Protein AF-L0AXI5-F1 (afdb_monomer)

Secondary structure (DSSP, 8-state):
----EEEEEGGGGGG--TT-EEEEEEEBTTSS-EEEEEEEEEESSTTSSEEEEEEEETTS--BEEEEEEETTEE-BT----GGGPPEEEEEEEEETT--S-TTS--SSEEEEEEEESS-EEEEEE-STTBEEEE---GGGHHHHHHHHHHHHS-EEEEE--TTTS-TT-EES-GGGT--TTSS---SEEEEEEEEE-SS-TTS-EEEEEEEEE-STT-EEEEEEEEGGG--SGGGEEEEEETTBPSSBSSEEEEEEEE-TTSSEEEEEEEESS--TT-EEEEEPTT--SSSEEEEEEE-GGGTT--GGG--SHHHHHHHHHHHHHTTS-TTPPPPPPPP---------------------------------PPP-----------------THHHHHHHHHHHS--TT----

Solvent-accessible surface area (backbone atoms only — not comparable to full-atom values): 24386 Å² total; per-residue (Å²): 126,93,66,62,24,34,42,46,59,57,54,62,54,49,76,58,52,83,79,40,69,51,72,47,75,26,52,34,74,76,65,99,49,68,46,54,31,32,38,38,35,43,58,47,55,80,89,54,68,24,34,29,38,38,38,28,39,62,89,74,56,60,39,33,44,44,42,44,25,47,79,90,36,76,49,42,64,58,72,44,46,73,90,75,44,49,30,52,35,41,35,42,30,25,49,67,79,44,89,44,67,93,87,45,47,42,79,57,76,56,38,37,35,44,27,38,92,87,50,70,49,34,31,33,73,50,79,86,76,36,30,38,81,40,95,72,57,78,73,47,46,60,61,54,52,46,34,45,33,35,70,76,64,40,20,39,62,48,73,59,28,46,81,77,68,50,67,79,40,60,38,66,32,80,81,23,59,80,54,98,90,63,87,44,78,42,47,29,38,31,36,72,42,71,33,41,36,69,83,43,92,82,47,51,72,45,76,30,43,35,42,31,44,73,51,97,78,40,22,42,47,43,42,34,32,25,53,74,51,39,82,54,60,87,37,35,31,34,60,40,46,78,89,48,70,70,60,37,65,44,49,33,32,42,33,42,35,63,27,84,76,40,38,74,48,37,35,36,37,40,45,72,54,96,40,88,70,44,22,31,32,28,70,37,87,88,46,53,88,83,35,52,30,40,24,35,81,43,64,73,93,44,34,88,56,54,67,82,66,38,38,46,52,69,58,38,34,54,51,49,52,52,41,37,74,68,72,42,40,87,82,66,56,65,55,79,69,81,74,74,77,74,74,78,76,75,75,73,84,75,87,74,83,90,82,88,80,89,84,86,85,88,83,91,82,89,81,84,88,82,87,80,82,82,84,87,81,85,81,88,80,86,80,91,75,90,80,86,79,86,80,70,77,72,61,60,56,56,57,49,56,66,60,70,66,58,70,92,82,72,74,86,129

Mean predicted aligned error: 11.27 Å

Structure (mmCIF, N/CA/C/O backbone):
data_AF-L0AXI5-F1
#
_entry.id   AF-L0AXI5-F1
#
loop_
_atom_site.group_PDB
_atom_site.id
_atom_site.type_symbol
_atom_site.label_atom_id
_atom_site.label_alt_id
_atom_site.label_comp_id
_atom_site.label_asym_id
_atom_site.label_entity_id
_atom_site.label_seq_id
_atom_site.pdbx_PDB_ins_code
_atom_site.Cartn_x
_atom_site.Cartn_y
_atom_site.Cartn_z
_atom_site.occupancy
_atom_site.B_iso_or_equiv
_atom_site.auth_seq_id
_atom_site.auth_comp_id
_atom_site.auth_asym_id
_atom_site.auth_atom_id
_atom_site.pdbx_PDB_model_num
ATOM 1 N N . MET A 1 1 ? 18.252 7.619 -40.319 1.00 49.22 1 MET A N 1
ATOM 2 C CA . MET A 1 1 ? 19.304 6.855 -39.615 1.00 49.22 1 MET A CA 1
ATOM 3 C C . MET A 1 1 ? 18.656 5.580 -39.103 1.00 49.22 1 MET A C 1
ATOM 5 O O . MET A 1 1 ? 17.840 5.691 -38.202 1.00 49.22 1 MET A O 1
ATOM 9 N N . SER A 1 2 ? 18.919 4.410 -39.694 1.00 51.75 2 SER A N 1
ATOM 10 C CA . SER A 1 2 ? 18.379 3.146 -39.165 1.00 51.75 2 SER A CA 1
ATOM 11 C C . SER A 1 2 ? 18.942 2.928 -37.763 1.00 51.75 2 SER A C 1
ATOM 13 O O . SER A 1 2 ? 20.138 2.677 -37.591 1.00 51.75 2 SER A O 1
ATOM 15 N N . GLY A 1 3 ? 18.084 3.191 -36.777 1.00 65.25 3 GLY A N 1
ATOM 16 C CA . GLY A 1 3 ? 18.429 3.344 -35.373 1.00 65.25 3 GLY A CA 1
ATOM 17 C C . GLY A 1 3 ? 19.029 2.065 -34.821 1.00 65.25 3 GLY A C 1
ATOM 18 O O . GLY A 1 3 ? 18.523 0.967 -35.039 1.00 65.25 3 GLY A O 1
ATOM 19 N N . ARG A 1 4 ? 20.149 2.196 -34.113 1.00 86.44 4 ARG A N 1
ATOM 20 C CA . ARG A 1 4 ? 20.720 1.073 -33.375 1.00 86.44 4 ARG A CA 1
ATOM 21 C C . ARG A 1 4 ? 19.761 0.744 -32.237 1.00 86.44 4 ARG A C 1
ATOM 23 O O . ARG A 1 4 ? 19.623 1.544 -31.315 1.00 86.44 4 ARG A O 1
ATOM 30 N N . GLY A 1 5 ? 19.122 -0.417 -32.312 1.00 93.25 5 GLY A N 1
ATOM 31 C CA . GLY A 1 5 ? 18.259 -0.911 -31.250 1.00 93.25 5 GLY A CA 1
ATOM 32 C C . GLY A 1 5 ? 19.076 -1.175 -29.985 1.00 93.25 5 GLY A C 1
ATOM 33 O O . GLY A 1 5 ? 20.115 -1.831 -30.068 1.00 93.25 5 GLY A O 1
ATOM 34 N N . VAL A 1 6 ? 18.626 -0.674 -28.837 1.00 95.44 6 VAL A N 1
ATOM 35 C CA . VAL A 1 6 ? 19.275 -0.818 -27.524 1.00 95.44 6 VAL A CA 1
ATOM 36 C C . VAL A 1 6 ? 18.549 -1.874 -26.694 1.00 95.44 6 VAL A C 1
ATOM 38 O O . VAL A 1 6 ? 17.320 -1.851 -26.608 1.00 95.44 6 VAL A O 1
ATOM 41 N N . THR A 1 7 ? 19.298 -2.777 -26.061 1.00 96.12 7 THR A N 1
ATOM 42 C CA . THR A 1 7 ? 18.756 -3.745 -25.095 1.00 96.12 7 THR A CA 1
ATOM 43 C C . THR A 1 7 ? 18.810 -3.173 -23.678 1.00 96.12 7 THR A C 1
ATOM 45 O O . THR A 1 7 ? 19.891 -2.862 -23.177 1.00 96.12 7 THR A O 1
ATOM 48 N N . ILE A 1 8 ? 17.660 -3.065 -23.011 1.00 97.25 8 ILE A N 1
ATOM 49 C CA . ILE A 1 8 ? 17.581 -2.662 -21.598 1.00 97.25 8 ILE A CA 1
ATOM 50 C C . ILE A 1 8 ? 17.652 -3.902 -20.707 1.00 97.25 8 ILE A C 1
ATOM 52 O O . ILE A 1 8 ? 16.904 -4.851 -20.912 1.00 97.25 8 ILE A O 1
ATOM 56 N N . ASP A 1 9 ? 18.528 -3.887 -19.704 1.00 96.50 9 ASP A N 1
ATOM 57 C CA . ASP A 1 9 ? 18.730 -5.007 -18.780 1.00 96.50 9 ASP A CA 1
ATOM 58 C C . ASP A 1 9 ? 18.306 -4.628 -17.352 1.00 96.50 9 ASP A C 1
ATOM 60 O O . ASP A 1 9 ? 18.994 -3.874 -16.657 1.00 96.50 9 ASP A O 1
ATOM 64 N N . LEU A 1 10 ? 17.174 -5.178 -16.906 1.00 95.56 10 LEU A N 1
ATOM 65 C CA . LEU A 1 10 ? 16.600 -4.935 -15.582 1.00 95.56 10 LEU A CA 1
ATOM 66 C C . LEU A 1 10 ? 17.431 -5.559 -14.454 1.00 95.56 10 LEU A C 1
ATOM 68 O O . LEU A 1 10 ? 17.333 -5.111 -13.314 1.00 95.56 10 LEU A O 1
ATOM 72 N N . SER A 1 11 ? 18.314 -6.528 -14.733 1.00 92.56 11 SER A N 1
ATOM 73 C CA . SER A 1 11 ? 19.196 -7.083 -13.691 1.00 92.56 11 SER A CA 1
ATOM 74 C C . SER A 1 11 ? 20.155 -6.033 -13.125 1.00 92.56 11 SER A C 1
ATOM 76 O O . SER A 1 11 ? 20.640 -6.163 -11.998 1.00 92.56 11 SER A O 1
ATOM 78 N N . LYS A 1 12 ? 20.389 -4.948 -13.877 1.00 93.50 12 LYS A N 1
ATOM 79 C CA . LYS A 1 12 ? 21.187 -3.798 -13.445 1.00 93.50 12 LYS A CA 1
ATOM 80 C C . LYS A 1 12 ? 20.537 -3.031 -12.292 1.00 93.50 12 LYS A C 1
ATOM 82 O O . LYS A 1 12 ? 21.260 -2.405 -11.526 1.00 93.50 12 LYS A O 1
ATOM 87 N N . ASN A 1 13 ? 19.230 -3.193 -12.070 1.00 89.12 13 ASN A N 1
ATOM 88 C CA . ASN A 1 13 ? 18.519 -2.604 -10.933 1.00 89.12 13 ASN A CA 1
ATOM 89 C C . ASN A 1 13 ? 19.067 -3.085 -9.587 1.00 89.12 13 ASN A C 1
ATOM 91 O O . ASN A 1 13 ? 18.971 -2.366 -8.599 1.00 89.12 13 ASN A O 1
ATOM 95 N N . LYS A 1 14 ? 19.664 -4.284 -9.523 1.00 80.00 14 LYS A N 1
ATOM 96 C CA . LYS A 1 14 ? 20.235 -4.879 -8.296 1.00 80.00 14 LYS A CA 1
ATOM 97 C C . LYS A 1 14 ? 21.408 -4.101 -7.701 1.00 80.00 14 LYS A C 1
ATOM 99 O O . LYS A 1 14 ? 21.777 -4.378 -6.568 1.00 80.00 14 LYS A O 1
ATOM 104 N N . LYS A 1 15 ? 21.993 -3.164 -8.450 1.00 75.88 15 LYS A N 1
ATOM 105 C CA . LYS A 1 15 ? 23.167 -2.393 -8.024 1.00 75.88 15 LYS A CA 1
ATOM 106 C C . LYS A 1 15 ? 22.825 -1.010 -7.459 1.00 75.88 15 LYS A C 1
ATOM 108 O O . LYS A 1 15 ? 23.722 -0.355 -6.944 1.00 75.88 15 LYS A O 1
ATOM 113 N N . GLU A 1 16 ? 21.561 -0.583 -7.523 1.00 77.75 16 GLU A N 1
ATOM 114 C CA . GLU A 1 16 ? 21.172 0.778 -7.134 1.00 77.75 16 GLU A CA 1
ATOM 115 C C . GLU A 1 16 ? 20.736 0.884 -5.678 1.00 77.75 16 GLU A C 1
ATOM 117 O O . GLU A 1 16 ? 19.824 0.166 -5.252 1.00 77.75 16 GLU A O 1
ATOM 122 N N . ASN A 1 17 ? 21.259 1.891 -4.972 1.00 79.06 17 ASN A N 1
ATOM 123 C CA . ASN A 1 17 ? 20.655 2.408 -3.745 1.00 79.06 17 ASN A CA 1
ATOM 124 C C . ASN A 1 17 ? 19.665 3.553 -4.036 1.00 79.06 17 ASN A C 1
ATOM 126 O O . ASN A 1 17 ? 19.433 3.949 -5.174 1.00 79.06 17 ASN A O 1
ATOM 130 N N . CYS A 1 18 ? 18.961 4.041 -3.009 1.00 77.25 18 CYS A N 1
ATOM 131 C CA . CYS A 1 18 ? 17.841 4.968 -3.193 1.00 77.25 18 CYS A CA 1
ATOM 132 C C . CYS A 1 18 ? 18.408 6.369 -3.351 1.00 77.25 18 CYS A C 1
ATOM 134 O O . CYS A 1 18 ? 19.167 6.799 -2.493 1.00 77.25 18 CYS A O 1
ATOM 136 N N . GLY A 1 19 ? 18.020 7.071 -4.415 1.00 78.00 19 GLY A N 1
ATOM 137 C CA . GLY A 1 19 ? 18.566 8.394 -4.723 1.00 78.00 19 GLY A CA 1
ATOM 138 C C . GLY A 1 19 ? 19.916 8.365 -5.442 1.00 78.00 19 GLY A C 1
ATOM 139 O O . GLY A 1 19 ? 20.330 9.398 -5.960 1.00 78.00 19 GLY A O 1
ATOM 140 N N . GLU A 1 20 ? 20.559 7.202 -5.548 1.00 85.88 20 GLU A N 1
ATOM 141 C CA . GLU A 1 20 ? 21.753 7.027 -6.367 1.00 85.88 20 GLU A CA 1
ATOM 142 C C . GLU A 1 20 ? 21.378 6.793 -7.833 1.00 85.88 20 GLU A C 1
ATOM 144 O O . GLU A 1 20 ? 20.275 6.344 -8.173 1.00 85.88 20 GLU A O 1
ATOM 149 N N . THR A 1 21 ? 22.320 7.141 -8.705 1.00 91.50 21 THR A N 1
ATOM 150 C CA . THR A 1 21 ? 22.266 6.812 -10.123 1.00 91.50 21 THR A CA 1
ATOM 151 C C . THR A 1 21 ? 23.514 6.042 -10.496 1.00 91.50 21 THR A C 1
ATOM 153 O O . THR A 1 21 ? 24.617 6.572 -10.343 1.00 91.50 21 THR A O 1
ATOM 156 N N . THR A 1 22 ? 23.370 4.855 -11.066 1.00 93.94 22 THR A N 1
ATOM 157 C CA . THR A 1 22 ? 24.479 4.191 -11.750 1.00 93.94 22 THR A CA 1
ATOM 158 C C . THR A 1 22 ? 24.301 4.223 -13.255 1.00 93.94 22 THR A C 1
ATOM 160 O O . THR A 1 22 ? 23.272 4.630 -13.804 1.00 93.94 22 THR A O 1
ATOM 163 N N . THR A 1 23 ? 25.359 3.813 -13.950 1.00 95.94 23 THR A N 1
ATOM 164 C CA . THR A 1 23 ? 25.339 3.695 -15.400 1.00 95.94 23 THR A CA 1
ATOM 165 C C . THR A 1 23 ? 25.884 2.346 -15.836 1.00 95.94 23 THR A C 1
ATOM 167 O O . THR A 1 23 ? 26.758 1.781 -15.179 1.00 95.94 23 THR A O 1
ATOM 170 N N . TYR A 1 24 ? 25.396 1.835 -16.962 1.00 96.38 24 TYR A N 1
ATOM 171 C CA . TYR A 1 24 ? 25.929 0.634 -17.598 1.00 96.38 24 TYR A CA 1
ATOM 172 C C . TYR A 1 24 ? 25.973 0.786 -19.118 1.00 96.38 24 TYR A C 1
ATOM 174 O O . TYR A 1 24 ? 25.294 1.629 -19.700 1.00 96.38 24 TYR A O 1
ATOM 182 N N . GLN A 1 25 ? 26.798 -0.035 -19.763 1.00 96.62 25 GLN A N 1
ATOM 183 C CA . GLN A 1 25 ? 26.891 -0.103 -21.217 1.00 96.62 25 GLN A CA 1
ATOM 184 C C . GLN A 1 25 ? 25.872 -1.122 -21.738 1.00 96.62 25 GLN A C 1
ATOM 186 O O . GLN A 1 25 ? 26.054 -2.326 -21.569 1.00 96.62 25 GLN A O 1
ATOM 191 N N . ALA A 1 26 ? 24.783 -0.640 -22.332 1.00 95.44 26 ALA A N 1
ATOM 192 C CA . ALA A 1 26 ? 23.778 -1.467 -22.985 1.00 95.44 26 ALA A CA 1
ATOM 193 C C . ALA A 1 26 ? 24.261 -1.909 -24.370 1.00 95.44 26 ALA A C 1
ATOM 195 O O . ALA A 1 26 ? 24.850 -1.118 -25.114 1.00 95.44 26 ALA A O 1
ATOM 196 N N . SER A 1 27 ? 24.004 -3.166 -24.724 1.00 93.56 27 SER A N 1
ATOM 197 C CA . SER A 1 27 ? 24.325 -3.703 -26.045 1.00 93.56 27 SER A CA 1
ATOM 198 C C . SER A 1 27 ? 23.405 -3.116 -27.118 1.00 93.56 27 SER A C 1
ATOM 200 O O . SER A 1 27 ? 22.261 -2.734 -26.852 1.00 93.56 27 SER A O 1
ATOM 202 N N . THR A 1 28 ? 23.921 -3.039 -28.348 1.00 92.81 28 THR A N 1
ATOM 203 C CA . THR A 1 28 ? 23.154 -2.587 -29.514 1.00 92.81 28 THR A CA 1
ATOM 204 C C . THR A 1 28 ? 23.079 -3.656 -30.598 1.00 92.81 28 THR A C 1
ATOM 206 O O . THR A 1 28 ? 23.912 -4.562 -30.646 1.00 92.81 28 THR A O 1
ATOM 209 N N . SER A 1 29 ? 22.105 -3.546 -31.505 1.00 89.06 29 SER A N 1
ATOM 210 C CA . SER A 1 29 ? 21.962 -4.456 -32.653 1.00 89.06 29 SER A CA 1
ATOM 211 C C . SER A 1 29 ? 23.158 -4.454 -33.619 1.00 89.06 29 SER A C 1
ATOM 213 O O . SER A 1 29 ? 23.335 -5.418 -34.353 1.00 89.06 29 SER A O 1
ATOM 215 N N . ALA A 1 30 ? 23.998 -3.414 -33.613 1.00 83.38 30 ALA A N 1
ATOM 216 C CA . ALA A 1 30 ? 25.026 -3.192 -34.632 1.00 83.38 30 ALA A CA 1
ATOM 217 C C . ALA A 1 30 ? 26.394 -3.854 -34.363 1.00 83.38 30 ALA A C 1
ATOM 219 O O . ALA A 1 30 ? 27.339 -3.519 -35.068 1.00 83.38 30 ALA A O 1
ATOM 220 N N . GLY A 1 31 ? 26.511 -4.749 -33.371 1.00 78.19 31 GLY A N 1
ATOM 221 C CA . GLY A 1 31 ? 27.752 -5.470 -33.043 1.00 78.19 31 GLY A CA 1
ATOM 222 C C . GLY A 1 31 ? 28.891 -4.561 -32.546 1.00 78.19 31 GLY A C 1
ATOM 223 O O . GLY A 1 31 ? 29.352 -3.659 -33.237 1.00 78.19 31 GLY A O 1
ATOM 224 N N . GLY A 1 32 ? 29.358 -4.754 -31.310 1.00 80.44 32 GLY A N 1
ATOM 225 C CA . GLY A 1 32 ? 30.532 -4.035 -30.777 1.00 80.44 32 GLY A CA 1
ATOM 226 C C . GLY A 1 32 ? 30.324 -2.561 -30.393 1.00 80.44 32 GLY A C 1
ATOM 227 O O . GLY A 1 32 ? 31.246 -1.934 -29.881 1.00 80.44 32 GLY A O 1
ATOM 228 N N . LYS A 1 33 ? 29.126 -1.994 -30.583 1.00 86.62 33 LYS A N 1
ATOM 229 C CA . LYS A 1 33 ? 28.774 -0.646 -30.101 1.00 86.62 33 LYS A CA 1
ATOM 230 C C . LYS A 1 33 ? 27.852 -0.731 -28.892 1.00 86.62 33 LYS A C 1
ATOM 232 O O . LYS A 1 33 ? 26.907 -1.524 -28.894 1.00 86.62 33 LYS A O 1
ATOM 237 N N . THR A 1 34 ? 28.096 0.115 -27.897 1.00 93.25 34 THR A N 1
ATOM 238 C CA . THR A 1 34 ? 27.280 0.208 -26.683 1.00 93.25 34 THR A CA 1
ATOM 239 C C . THR A 1 34 ? 26.672 1.595 -26.523 1.00 93.25 34 THR A C 1
ATOM 241 O O . THR A 1 34 ? 27.190 2.585 -27.043 1.00 93.25 34 THR A O 1
ATOM 244 N N . VAL A 1 35 ? 25.552 1.664 -25.806 1.00 94.50 35 VAL A N 1
ATOM 245 C CA . VAL A 1 35 ? 24.945 2.921 -25.357 1.00 94.50 35 VAL A CA 1
ATOM 246 C C . VAL A 1 35 ? 25.042 2.975 -23.841 1.00 94.50 35 VAL A C 1
ATOM 248 O O . VAL A 1 35 ? 24.656 2.031 -23.157 1.00 94.50 35 VAL A O 1
ATOM 251 N N . LYS A 1 36 ? 25.543 4.086 -23.301 1.00 96.62 36 LYS A N 1
ATOM 252 C CA . LYS A 1 36 ? 25.570 4.302 -21.855 1.00 96.62 36 LYS A CA 1
ATOM 253 C C . LYS A 1 36 ? 24.149 4.601 -21.371 1.00 96.62 36 LYS A C 1
ATOM 255 O O . LYS A 1 36 ? 23.563 5.603 -21.772 1.00 96.62 36 LYS A O 1
ATOM 260 N N . ILE A 1 37 ? 23.608 3.745 -20.513 1.00 97.44 37 ILE A N 1
ATOM 261 C CA . ILE A 1 37 ? 22.296 3.890 -19.876 1.00 97.44 37 ILE A CA 1
ATOM 262 C C . ILE A 1 37 ? 22.505 4.276 -18.417 1.00 97.44 37 ILE A C 1
ATOM 264 O O . ILE A 1 37 ? 23.298 3.644 -17.728 1.00 97.44 37 ILE A O 1
ATOM 268 N N . THR A 1 38 ? 21.791 5.295 -17.955 1.00 96.81 38 THR A N 1
ATOM 269 C CA . THR A 1 38 ? 21.652 5.666 -16.546 1.00 96.81 38 THR A CA 1
ATOM 270 C C . THR A 1 38 ? 20.441 4.954 -15.953 1.00 96.81 38 THR A C 1
ATOM 272 O O . THR A 1 38 ? 19.379 4.932 -16.575 1.00 96.81 38 THR A O 1
ATOM 275 N N . VAL A 1 39 ? 20.585 4.405 -14.750 1.00 96.62 39 VAL A N 1
ATOM 276 C CA . VAL A 1 39 ? 19.479 3.872 -13.946 1.00 96.62 39 VAL A CA 1
ATOM 277 C C . VAL A 1 39 ? 19.274 4.789 -12.752 1.00 96.62 39 VAL A C 1
ATOM 279 O O . VAL A 1 39 ? 20.241 5.212 -12.129 1.00 96.62 39 VAL A O 1
ATOM 282 N N . LYS A 1 40 ? 18.022 5.124 -12.442 1.00 95.38 40 LYS A N 1
ATOM 283 C CA . LYS A 1 40 ? 17.663 5.896 -11.248 1.00 95.38 40 LYS A CA 1
ATOM 284 C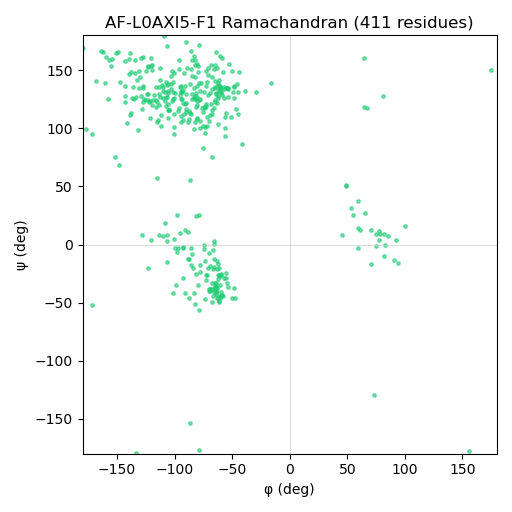 C . LYS A 1 40 ? 16.597 5.156 -10.456 1.00 95.38 40 LYS A C 1
ATOM 286 O O . LYS A 1 40 ? 15.536 4.861 -11.008 1.00 95.38 40 LYS A O 1
ATOM 291 N N . ARG A 1 41 ? 16.851 4.910 -9.168 1.00 94.81 41 ARG A N 1
ATOM 292 C CA . ARG A 1 41 ? 15.867 4.339 -8.234 1.00 94.81 41 ARG A CA 1
ATOM 293 C C . ARG A 1 41 ? 15.129 5.441 -7.474 1.00 94.81 41 ARG A C 1
ATOM 295 O O . ARG A 1 41 ? 15.754 6.256 -6.795 1.00 94.81 41 ARG A O 1
ATOM 302 N N . THR A 1 42 ? 13.800 5.427 -7.526 1.00 95.19 42 THR A N 1
ATOM 303 C CA . THR A 1 42 ? 12.919 6.311 -6.740 1.00 95.19 42 THR A CA 1
ATOM 304 C C . THR A 1 42 ? 11.846 5.516 -6.000 1.00 95.19 42 THR A C 1
ATOM 306 O O . THR A 1 42 ? 11.545 4.385 -6.377 1.00 95.19 42 THR A O 1
ATOM 309 N N . ILE A 1 43 ? 11.245 6.109 -4.965 1.00 94.44 43 ILE A N 1
ATOM 310 C CA . ILE A 1 43 ? 9.999 5.602 -4.372 1.00 94.44 43 ILE A CA 1
ATOM 311 C C . ILE A 1 43 ? 8.841 6.207 -5.162 1.00 94.44 43 ILE A C 1
ATOM 313 O O . ILE A 1 43 ? 8.666 7.424 -5.132 1.00 94.44 43 ILE A O 1
ATOM 317 N N . GLU A 1 44 ? 8.097 5.371 -5.883 1.00 95.19 44 GLU A N 1
ATOM 318 C CA . GLU A 1 44 ? 7.004 5.803 -6.756 1.00 95.19 44 GLU A CA 1
ATOM 319 C C . GLU A 1 44 ? 5.858 4.784 -6.709 1.00 95.19 44 GLU A C 1
ATOM 321 O O . GLU A 1 44 ? 6.094 3.623 -7.054 1.00 95.19 44 GLU A O 1
ATOM 326 N N . PRO A 1 45 ? 4.633 5.197 -6.348 1.00 94.69 45 PRO A N 1
ATOM 327 C CA . PRO A 1 45 ? 4.232 6.566 -5.997 1.00 94.69 45 PRO A CA 1
ATOM 328 C C . PRO A 1 45 ? 4.899 7.112 -4.729 1.00 94.69 45 PRO A C 1
ATOM 330 O O . PRO A 1 45 ? 5.334 6.345 -3.864 1.00 94.69 45 PRO A O 1
ATOM 333 N N . LYS A 1 46 ? 5.030 8.438 -4.612 1.00 92.31 46 LYS A N 1
ATOM 334 C CA . LYS A 1 46 ? 5.743 9.068 -3.486 1.00 92.31 46 LYS A CA 1
ATOM 335 C C . LYS A 1 46 ? 5.145 8.646 -2.137 1.00 92.31 46 LYS A C 1
ATOM 337 O O . LYS A 1 46 ? 3.958 8.814 -1.877 1.00 92.31 46 LYS A O 1
ATOM 342 N N . GLY A 1 47 ? 6.001 8.136 -1.251 1.00 90.19 47 GLY A N 1
ATOM 343 C CA . GLY A 1 47 ? 5.617 7.692 0.093 1.00 90.19 47 GLY A CA 1
ATOM 344 C C . GLY A 1 47 ? 5.026 6.281 0.173 1.00 90.19 47 GLY A C 1
ATOM 345 O O . GLY A 1 47 ? 4.743 5.832 1.281 1.00 90.19 47 GLY A O 1
ATOM 346 N N . SER A 1 48 ? 4.894 5.588 -0.961 1.00 94.12 48 SER A N 1
ATOM 347 C CA . SER A 1 48 ? 4.457 4.192 -1.033 1.00 94.12 48 SER A CA 1
ATOM 348 C C . SER A 1 48 ? 5.577 3.191 -0.695 1.00 94.12 48 SER A C 1
ATOM 350 O O . SER A 1 48 ? 6.713 3.555 -0.376 1.00 94.12 48 SER A O 1
ATOM 352 N N . HIS A 1 49 ? 5.250 1.902 -0.811 1.00 93.75 49 HIS A N 1
ATOM 353 C CA . HIS A 1 49 ? 6.166 0.773 -0.633 1.00 93.75 49 HIS A CA 1
ATOM 354 C C . HIS A 1 49 ? 6.706 0.232 -1.965 1.00 93.75 49 HIS A C 1
ATOM 356 O O . HIS A 1 49 ? 7.080 -0.940 -2.063 1.00 93.75 49 HIS A O 1
ATOM 362 N N . PHE A 1 50 ? 6.747 1.074 -2.997 1.00 95.81 50 PHE A N 1
ATOM 363 C CA . PHE A 1 50 ? 7.141 0.679 -4.343 1.00 95.81 50 PHE A CA 1
ATOM 364 C C . PHE A 1 50 ? 8.411 1.388 -4.789 1.00 95.81 50 PHE A C 1
ATOM 366 O O . PHE A 1 50 ? 8.579 2.595 -4.606 1.00 95.81 50 PHE A O 1
ATOM 373 N N . TYR A 1 51 ? 9.314 0.622 -5.393 1.00 95.38 51 TYR A N 1
ATOM 374 C CA . TYR A 1 51 ? 10.459 1.166 -6.103 1.00 95.38 51 TYR A CA 1
ATOM 375 C C . TYR A 1 51 ? 10.143 1.277 -7.586 1.00 95.38 51 TYR A C 1
ATOM 377 O O . TYR A 1 51 ? 9.664 0.317 -8.185 1.00 95.38 51 TYR A O 1
ATOM 385 N N . ARG A 1 52 ? 10.504 2.413 -8.183 1.00 96.62 52 ARG A N 1
ATOM 386 C CA . ARG A 1 52 ? 10.606 2.591 -9.631 1.00 96.62 52 ARG A CA 1
ATOM 387 C C . ARG A 1 52 ? 12.071 2.723 -10.011 1.00 96.62 52 ARG A C 1
ATOM 389 O O . ARG A 1 52 ? 12.772 3.591 -9.493 1.00 96.62 52 ARG A O 1
ATOM 396 N N . TYR A 1 53 ? 12.507 1.884 -10.939 1.00 96.56 53 TYR A N 1
ATOM 397 C CA . TYR A 1 53 ? 13.817 1.970 -11.572 1.00 96.56 53 TYR A CA 1
ATOM 398 C C . TYR A 1 53 ? 13.628 2.498 -12.980 1.00 96.56 53 TYR A C 1
ATOM 400 O O . TYR A 1 53 ? 12.980 1.843 -13.791 1.00 96.56 53 TYR A O 1
ATOM 408 N N . THR A 1 54 ? 14.166 3.678 -13.263 1.00 97.44 54 THR A N 1
ATOM 409 C CA . THR A 1 54 ? 14.067 4.306 -14.582 1.00 97.44 54 THR A CA 1
ATOM 410 C C . THR A 1 54 ? 15.397 4.182 -15.304 1.00 97.44 54 THR A C 1
ATOM 412 O O . THR A 1 54 ? 16.394 4.756 -14.873 1.00 97.44 54 THR A O 1
ATOM 415 N N . HIS A 1 55 ? 15.397 3.444 -16.409 1.00 97.75 55 HIS A N 1
ATOM 416 C CA . HIS A 1 55 ? 16.494 3.334 -17.358 1.00 97.75 55 HIS A CA 1
ATOM 417 C C . HIS A 1 55 ? 16.337 4.409 -18.428 1.00 97.75 55 HIS A C 1
ATOM 419 O O . HIS A 1 55 ? 15.331 4.438 -19.134 1.00 97.75 55 HIS A O 1
ATOM 425 N N . SER A 1 56 ? 17.336 5.270 -18.573 1.00 97.06 56 SER A N 1
ATOM 426 C CA . SER A 1 56 ? 17.350 6.336 -19.575 1.00 97.06 56 SER A CA 1
ATOM 427 C C . SER A 1 56 ? 18.741 6.474 -20.198 1.00 97.06 56 SER A C 1
ATOM 429 O O . SER A 1 56 ? 19.739 6.278 -19.505 1.00 97.06 56 SER A O 1
ATOM 431 N N . PRO A 1 57 ? 18.848 6.842 -21.476 1.00 96.00 57 PRO A N 1
ATOM 432 C CA . PRO A 1 57 ? 20.117 7.077 -22.150 1.00 96.00 57 PRO A CA 1
ATOM 433 C C . PRO A 1 57 ? 20.880 8.228 -21.490 1.00 96.00 57 PRO A C 1
ATOM 435 O O . PRO A 1 57 ? 20.316 9.270 -21.144 1.00 96.00 57 PRO A O 1
ATOM 438 N N . HIS A 1 58 ? 22.186 8.047 -21.309 1.00 94.12 58 HIS A N 1
ATOM 439 C CA . HIS A 1 58 ? 23.041 9.079 -20.739 1.00 94.12 58 HIS A CA 1
ATOM 440 C C . HIS A 1 58 ? 23.049 10.314 -21.652 1.00 94.12 58 HIS A C 1
ATOM 442 O O . HIS A 1 58 ? 23.313 10.207 -22.849 1.00 94.12 58 HIS A O 1
ATOM 448 N N . GLY A 1 59 ? 22.737 11.485 -21.092 1.00 92.81 59 GLY A N 1
ATOM 449 C CA . GLY A 1 59 ? 22.576 12.726 -21.857 1.00 92.81 59 GLY A CA 1
ATOM 450 C C . GLY A 1 59 ? 21.180 12.941 -22.462 1.00 92.81 59 GLY A C 1
ATOM 451 O O . GLY A 1 59 ? 21.012 13.880 -23.232 1.00 92.81 59 GLY A O 1
ATOM 452 N N . GLY A 1 60 ? 20.188 12.099 -22.139 1.00 92.12 60 GLY A N 1
ATOM 453 C CA . GLY A 1 60 ? 18.766 12.365 -22.413 1.00 92.12 60 GLY A CA 1
ATOM 454 C C . GLY A 1 60 ? 18.317 12.218 -23.871 1.00 92.12 60 GLY A C 1
ATOM 455 O O . GLY A 1 60 ? 17.196 12.591 -24.204 1.00 92.12 60 GLY A O 1
ATOM 456 N N . ARG A 1 61 ? 19.166 11.685 -24.754 1.00 93.38 61 ARG A N 1
ATOM 457 C CA . ARG A 1 61 ? 18.837 11.477 -26.175 1.00 93.38 61 ARG A CA 1
ATOM 458 C C . ARG A 1 61 ? 18.010 10.220 -26.357 1.00 93.38 61 ARG A C 1
ATOM 460 O O . ARG A 1 61 ? 18.481 9.171 -25.948 1.00 93.38 61 ARG A O 1
ATOM 467 N N . ALA A 1 62 ? 16.864 10.293 -27.021 1.00 95.44 62 ALA A N 1
ATOM 468 C CA . ALA A 1 62 ? 16.038 9.116 -27.263 1.00 95.44 62 ALA A CA 1
ATOM 469 C C . ALA A 1 62 ? 16.765 7.997 -28.042 1.00 95.44 62 ALA A C 1
ATOM 471 O O . ALA A 1 62 ? 17.795 8.218 -28.686 1.00 95.44 62 ALA A O 1
ATOM 472 N N . PHE A 1 63 ? 16.233 6.778 -27.952 1.00 94.12 63 PHE A N 1
ATOM 473 C CA . PHE A 1 63 ? 16.801 5.582 -28.567 1.00 94.12 63 PHE A CA 1
ATOM 474 C C . PHE A 1 63 ? 15.715 4.640 -29.095 1.00 94.12 63 PHE A C 1
ATOM 476 O O . PHE A 1 63 ? 14.581 4.641 -28.625 1.00 94.12 63 PHE A O 1
ATOM 483 N N . THR A 1 64 ? 16.071 3.774 -30.042 1.00 94.81 64 THR A N 1
ATOM 484 C CA . THR A 1 64 ? 15.194 2.677 -30.471 1.00 94.81 64 THR A CA 1
ATOM 485 C C . THR A 1 64 ? 15.323 1.521 -29.480 1.00 94.81 64 THR A C 1
ATOM 487 O O . THR A 1 64 ? 16.413 0.978 -29.305 1.00 94.81 64 THR A O 1
ATOM 490 N N . LEU A 1 65 ? 14.241 1.132 -28.806 1.00 95.50 65 LEU A N 1
ATOM 491 C CA . LEU A 1 65 ? 14.245 -0.024 -27.901 1.00 95.50 65 LEU A CA 1
ATOM 492 C C . LEU A 1 65 ? 14.216 -1.327 -28.707 1.00 95.50 65 LEU A C 1
ATOM 494 O O . LEU A 1 65 ? 13.220 -1.588 -29.373 1.00 95.50 65 LEU A O 1
ATOM 498 N N . LYS A 1 66 ? 15.265 -2.152 -28.593 1.00 95.12 66 LYS A N 1
ATOM 499 C CA . LYS A 1 66 ? 15.336 -3.485 -29.217 1.00 95.12 66 LYS A CA 1
ATOM 500 C C . LYS A 1 66 ? 14.544 -4.514 -28.417 1.00 95.12 66 LYS A C 1
ATOM 502 O O . LYS A 1 66 ? 13.673 -5.198 -28.940 1.00 95.12 66 LYS A O 1
ATOM 507 N N . GLU A 1 67 ? 14.884 -4.653 -27.141 1.00 96.06 67 GLU A N 1
ATOM 508 C CA . GLU A 1 67 ? 14.255 -5.601 -26.223 1.00 96.06 67 GLU A CA 1
ATOM 509 C C . GLU A 1 67 ? 14.544 -5.217 -24.769 1.00 96.06 67 GLU A C 1
ATOM 511 O O . GLU A 1 67 ? 15.450 -4.429 -24.479 1.00 96.06 67 GLU A O 1
ATOM 516 N N . ILE A 1 68 ? 13.789 -5.820 -23.854 1.00 96.88 68 ILE A N 1
ATOM 517 C CA . ILE A 1 68 ? 14.035 -5.752 -22.416 1.00 96.88 68 ILE A CA 1
ATOM 518 C C . ILE A 1 68 ? 14.428 -7.151 -21.945 1.00 96.88 68 ILE A C 1
ATOM 520 O O . ILE A 1 68 ? 13.814 -8.145 -22.342 1.00 96.88 68 ILE A O 1
ATOM 524 N N . GLN A 1 69 ? 15.456 -7.233 -21.110 1.00 96.00 69 GLN A N 1
ATOM 525 C CA . GLN A 1 69 ? 15.940 -8.466 -20.509 1.00 96.00 69 GLN A CA 1
ATOM 526 C C . GLN A 1 69 ? 15.937 -8.361 -18.984 1.00 96.00 69 GLN A C 1
ATOM 528 O O . GLN A 1 69 ? 16.102 -7.279 -18.426 1.00 96.00 69 GLN A O 1
ATOM 533 N N . ASP A 1 70 ? 15.798 -9.496 -18.311 1.00 93.31 70 ASP A N 1
ATOM 534 C CA . ASP A 1 70 ? 16.092 -9.640 -16.888 1.00 93.31 70 ASP A CA 1
ATOM 535 C C . ASP A 1 70 ? 16.928 -10.906 -16.670 1.00 93.31 70 ASP A C 1
ATOM 537 O O . ASP A 1 70 ? 16.584 -11.993 -17.135 1.00 93.31 70 ASP A O 1
ATOM 541 N N . ASN A 1 71 ? 18.068 -10.755 -15.997 1.00 90.62 71 ASN A N 1
ATOM 542 C CA . ASN A 1 71 ? 19.082 -11.797 -15.794 1.00 90.62 71 ASN A CA 1
ATOM 543 C C . ASN A 1 71 ? 19.466 -12.513 -17.108 1.00 90.62 71 ASN A C 1
ATOM 545 O O . ASN A 1 71 ? 19.451 -13.742 -17.182 1.00 90.62 71 ASN A O 1
ATOM 549 N N . ASN A 1 72 ? 19.784 -11.730 -18.149 1.00 91.50 72 ASN A N 1
ATOM 550 C CA . ASN A 1 72 ? 20.123 -12.184 -19.510 1.00 91.50 72 ASN A CA 1
ATOM 551 C C . ASN A 1 72 ? 19.018 -12.975 -20.233 1.00 91.50 72 ASN A C 1
ATOM 553 O O . ASN A 1 72 ? 19.274 -13.592 -21.266 1.00 91.50 72 ASN A O 1
ATOM 557 N N . LYS A 1 73 ? 17.786 -12.981 -19.713 1.00 94.00 73 LYS A N 1
ATOM 558 C CA . LYS A 1 73 ? 16.635 -13.603 -20.371 1.00 94.00 73 LYS A CA 1
ATOM 559 C C . LYS A 1 73 ? 15.737 -12.524 -20.942 1.00 94.00 73 LYS A C 1
ATOM 561 O O . LYS A 1 73 ? 15.377 -11.579 -20.243 1.00 94.00 73 LYS A O 1
ATOM 566 N N . ARG A 1 74 ? 15.361 -12.676 -22.209 1.00 95.62 74 ARG A N 1
ATOM 567 C CA . ARG A 1 74 ? 14.413 -11.782 -22.873 1.00 95.62 74 ARG A CA 1
ATOM 568 C C . ARG A 1 74 ? 13.059 -11.820 -22.165 1.00 95.62 74 ARG A C 1
ATOM 570 O O . ARG A 1 74 ? 12.526 -12.892 -21.886 1.00 95.62 74 ARG A O 1
ATOM 577 N N . ILE A 1 75 ? 12.496 -10.642 -21.923 1.00 95.44 75 ILE A N 1
ATOM 578 C CA . ILE A 1 75 ? 11.122 -10.473 -21.462 1.00 95.44 75 ILE A CA 1
ATOM 579 C C . ILE A 1 75 ? 10.203 -10.541 -22.683 1.00 95.44 75 ILE A C 1
ATOM 581 O O . ILE A 1 75 ? 10.157 -9.626 -23.506 1.00 95.44 75 ILE A O 1
ATOM 585 N N . GLU A 1 76 ? 9.499 -11.658 -22.838 1.00 96.00 76 GLU A N 1
ATOM 586 C CA . GLU A 1 76 ? 8.628 -11.879 -23.991 1.00 96.00 76 GLU A CA 1
ATOM 587 C C . GLU A 1 76 ? 7.374 -11.004 -23.948 1.00 96.00 76 GLU A C 1
ATOM 589 O O . GLU A 1 76 ? 6.798 -10.776 -22.889 1.00 96.00 76 GLU A O 1
ATOM 594 N N . GLY A 1 77 ? 6.901 -10.575 -25.121 1.00 94.38 77 GLY A N 1
ATOM 595 C CA . GLY A 1 77 ? 5.643 -9.838 -25.280 1.00 94.38 77 GLY A CA 1
ATOM 596 C C . GLY A 1 77 ? 5.775 -8.313 -25.280 1.00 94.38 77 GLY A C 1
ATOM 597 O O . GLY A 1 77 ? 4.894 -7.639 -25.806 1.00 94.38 77 GLY A O 1
ATOM 598 N N . ILE A 1 78 ? 6.912 -7.777 -24.827 1.00 94.25 78 ILE A N 1
ATOM 599 C CA . ILE A 1 78 ? 7.290 -6.381 -25.070 1.00 94.25 78 ILE A CA 1
ATOM 600 C C . ILE A 1 78 ? 8.038 -6.339 -26.401 1.00 94.25 78 ILE A C 1
ATOM 602 O O . ILE A 1 78 ? 9.132 -6.893 -26.541 1.00 94.25 78 ILE A O 1
ATOM 606 N N . GLN A 1 79 ? 7.390 -5.780 -27.417 1.00 85.62 79 GLN A N 1
ATOM 607 C CA . GLN A 1 79 ? 7.935 -5.742 -28.770 1.00 85.62 79 GLN A CA 1
ATOM 608 C C . GLN A 1 79 ? 8.961 -4.615 -28.905 1.00 85.62 79 GLN A C 1
ATOM 610 O O . GLN A 1 79 ? 8.904 -3.618 -28.186 1.00 85.62 79 GLN A O 1
ATOM 615 N N . GLU A 1 80 ? 9.894 -4.791 -29.844 1.00 84.06 80 GLU A N 1
ATOM 616 C CA . GLU A 1 80 ? 10.727 -3.697 -30.348 1.00 84.06 80 GLU A CA 1
ATOM 617 C C . GLU A 1 80 ? 9.829 -2.521 -30.738 1.00 84.06 80 GLU A C 1
ATOM 619 O O . GLU A 1 80 ? 8.676 -2.736 -31.126 1.00 84.06 80 GLU A O 1
ATOM 624 N N . SER A 1 81 ? 10.342 -1.297 -30.607 1.00 78.81 81 SER A N 1
ATOM 625 C CA . SER A 1 81 ? 9.598 -0.085 -30.948 1.00 78.81 81 SER A CA 1
ATOM 626 C C . SER A 1 81 ? 9.124 -0.143 -32.404 1.00 78.81 81 SER A C 1
ATOM 628 O O . SER A 1 81 ? 9.854 0.191 -33.341 1.00 78.81 81 SER A O 1
ATOM 630 N N . LYS A 1 82 ? 7.894 -0.626 -32.597 1.00 65.00 82 LYS A N 1
ATOM 631 C CA . LYS A 1 82 ? 7.234 -0.667 -33.894 1.00 65.00 82 LYS A CA 1
ATOM 632 C C . LYS A 1 82 ? 7.081 0.775 -34.357 1.00 65.00 82 LYS A C 1
ATOM 634 O O . LYS A 1 82 ? 6.791 1.665 -33.558 1.00 65.00 82 LYS A O 1
ATOM 639 N N . ASP A 1 83 ? 7.327 0.996 -35.639 1.00 72.62 83 ASP A N 1
ATOM 640 C CA . ASP A 1 83 ? 7.256 2.308 -36.291 1.00 72.62 83 ASP A CA 1
ATOM 641 C C . ASP A 1 83 ? 8.462 3.227 -36.031 1.00 72.62 83 ASP A C 1
ATOM 643 O O . ASP A 1 83 ? 8.410 4.411 -36.353 1.00 72.62 83 ASP A O 1
ATOM 647 N N . GLY A 1 84 ? 9.556 2.708 -35.459 1.00 74.75 84 GLY A N 1
ATOM 648 C CA . GLY A 1 84 ? 10.766 3.505 -35.239 1.00 74.75 84 GLY A CA 1
ATOM 649 C C . GLY A 1 84 ? 10.562 4.637 -34.231 1.00 74.75 84 GLY A C 1
ATOM 650 O O . GLY A 1 84 ? 11.243 5.655 -34.309 1.00 74.75 84 GLY A O 1
ATOM 651 N N . LYS A 1 85 ? 9.615 4.475 -33.296 1.00 86.62 85 LYS A N 1
ATOM 652 C CA . LYS A 1 85 ? 9.353 5.478 -32.262 1.00 86.62 85 LYS A CA 1
ATOM 653 C C . LYS A 1 85 ? 10.531 5.565 -31.304 1.00 86.62 85 LYS A C 1
ATOM 655 O O . LYS A 1 85 ? 11.024 4.556 -30.791 1.00 86.62 85 LYS A O 1
ATOM 660 N N . ASP A 1 86 ? 10.914 6.798 -31.037 1.00 93.31 86 ASP A N 1
ATOM 661 C CA . ASP A 1 86 ? 11.968 7.156 -30.110 1.00 93.31 86 ASP A CA 1
ATOM 662 C C . ASP A 1 86 ? 11.508 6.934 -28.658 1.00 93.31 86 ASP A C 1
ATOM 664 O O . ASP A 1 86 ? 10.512 7.497 -28.191 1.00 93.31 86 ASP A O 1
ATOM 668 N N . VAL A 1 87 ? 12.238 6.074 -27.945 1.00 95.69 87 VAL A N 1
ATOM 669 C CA . VAL A 1 87 ? 12.038 5.766 -26.525 1.00 95.69 87 VAL A CA 1
ATOM 670 C C . VAL A 1 87 ? 12.960 6.650 -25.694 1.00 95.69 87 VAL A C 1
ATOM 672 O O . VAL A 1 87 ? 14.154 6.760 -25.967 1.00 95.69 87 VAL A O 1
ATOM 675 N N . TYR A 1 88 ? 12.407 7.268 -24.656 1.00 96.94 88 TYR A N 1
ATOM 676 C CA . TYR A 1 88 ? 13.145 8.136 -23.735 1.00 96.94 88 TYR A CA 1
ATOM 677 C C . TYR A 1 88 ? 13.538 7.401 -22.462 1.00 96.94 88 TYR A C 1
ATOM 679 O O . TYR A 1 88 ? 14.616 7.635 -21.913 1.00 96.94 88 TYR A O 1
ATOM 687 N N . SER A 1 89 ? 12.690 6.484 -22.000 1.00 97.44 89 SER A N 1
ATOM 688 C CA . SER A 1 89 ? 12.979 5.689 -20.817 1.00 97.44 89 SER A CA 1
ATOM 689 C C . SER A 1 89 ? 12.200 4.382 -20.777 1.00 97.44 89 SER A C 1
ATOM 691 O O . SER A 1 89 ? 11.154 4.214 -21.404 1.00 97.44 89 SER A O 1
ATOM 693 N N . VAL A 1 90 ? 12.734 3.451 -19.992 1.00 97.94 90 VAL A N 1
ATOM 694 C CA . VAL A 1 90 ? 12.047 2.235 -19.562 1.00 97.94 90 VAL A CA 1
ATOM 695 C C . VAL A 1 90 ? 12.024 2.235 -18.041 1.00 97.94 90 VAL A C 1
ATOM 697 O O . VAL A 1 90 ? 13.075 2.317 -17.409 1.00 97.94 90 VAL A O 1
ATOM 700 N N . SER A 1 91 ? 10.841 2.146 -17.449 1.00 97.88 91 SER A N 1
ATOM 701 C CA . SER A 1 91 ? 10.652 2.063 -16.004 1.00 97.88 91 SER A CA 1
ATOM 702 C C . SER A 1 91 ? 10.221 0.659 -15.592 1.00 97.88 91 SER A C 1
ATOM 704 O O . SER A 1 91 ? 9.391 0.048 -16.255 1.00 97.88 91 SER A O 1
ATOM 706 N N . ALA A 1 92 ? 10.751 0.156 -14.482 1.00 97.38 92 ALA A N 1
ATOM 707 C CA . ALA A 1 92 ? 10.325 -1.098 -13.867 1.00 97.38 92 ALA A CA 1
ATOM 708 C C . ALA A 1 92 ? 9.917 -0.852 -12.411 1.00 97.38 92 ALA A C 1
ATOM 710 O O . ALA A 1 92 ? 10.666 -0.232 -11.649 1.00 97.38 92 ALA A O 1
ATOM 711 N N . TYR A 1 93 ? 8.730 -1.329 -12.041 1.00 97.44 93 TYR A N 1
ATOM 712 C CA . TYR A 1 93 ? 8.167 -1.183 -10.703 1.00 97.44 93 TYR A CA 1
ATOM 713 C C . TYR A 1 93 ? 8.293 -2.479 -9.920 1.00 97.44 93 TYR A C 1
ATOM 715 O O . TYR A 1 93 ? 8.032 -3.566 -10.439 1.00 97.44 93 TYR A O 1
ATOM 723 N N . TYR A 1 94 ? 8.652 -2.344 -8.652 1.00 96.06 94 TYR A N 1
ATOM 724 C CA . TYR A 1 94 ? 8.875 -3.455 -7.746 1.00 96.06 94 TYR A CA 1
ATOM 725 C C . TYR A 1 94 ? 8.275 -3.158 -6.381 1.00 96.06 94 TYR A C 1
ATOM 727 O O . TYR A 1 94 ? 8.299 -2.018 -5.915 1.00 96.06 94 TYR A O 1
ATOM 735 N N . TRP A 1 95 ? 7.821 -4.198 -5.690 1.00 95.44 95 TRP A N 1
ATOM 736 C CA . TRP A 1 95 ? 7.469 -4.074 -4.284 1.00 95.44 95 TRP A CA 1
ATOM 737 C C . TRP A 1 95 ? 8.724 -4.106 -3.416 1.00 95.44 95 TRP A C 1
ATOM 739 O O . TRP A 1 95 ? 9.485 -5.070 -3.459 1.00 95.44 95 TRP A O 1
ATOM 749 N N . LYS A 1 96 ? 8.927 -3.076 -2.592 1.00 92.62 96 LYS A N 1
ATOM 750 C CA . LYS A 1 96 ? 10.119 -2.902 -1.744 1.00 92.62 96 LYS A CA 1
ATOM 751 C C . LYS A 1 96 ? 10.398 -4.085 -0.810 1.00 92.62 96 LYS A C 1
ATOM 753 O O . LYS A 1 96 ? 11.538 -4.268 -0.396 1.00 92.62 96 LYS A O 1
ATOM 758 N N . HIS A 1 97 ? 9.367 -4.854 -0.472 1.00 91.50 97 HIS A N 1
ATOM 759 C CA . HIS A 1 97 ? 9.413 -5.923 0.526 1.00 91.50 97 HIS A CA 1
ATOM 760 C C . HIS A 1 97 ? 9.345 -7.327 -0.088 1.00 91.50 97 HIS A C 1
ATOM 762 O O . HIS A 1 97 ? 9.016 -8.304 0.591 1.00 91.50 97 HIS A O 1
ATOM 768 N N . ASP A 1 98 ? 9.631 -7.440 -1.386 1.00 88.62 98 ASP A N 1
ATOM 769 C CA . ASP A 1 98 ? 9.867 -8.740 -1.995 1.00 88.62 98 ASP A CA 1
ATOM 770 C C . ASP A 1 98 ? 11.149 -9.348 -1.405 1.00 88.62 98 ASP A C 1
ATOM 772 O O . ASP A 1 98 ? 12.230 -8.767 -1.498 1.00 88.62 98 ASP A O 1
ATOM 776 N N . ASN A 1 99 ? 11.014 -10.493 -0.736 1.00 66.38 99 ASN A N 1
ATOM 777 C CA . ASN A 1 99 ? 12.063 -11.089 0.089 1.00 66.38 99 ASN A CA 1
ATOM 778 C C . ASN A 1 99 ? 13.160 -11.737 -0.769 1.00 66.38 99 ASN A C 1
ATOM 780 O O . ASN A 1 99 ? 13.181 -12.953 -0.951 1.00 66.38 99 ASN A O 1
ATOM 784 N N . THR A 1 100 ? 14.111 -10.939 -1.246 1.00 62.47 100 THR A N 1
ATOM 785 C CA . THR A 1 100 ? 15.350 -11.424 -1.870 1.00 62.47 100 THR A CA 1
ATOM 786 C C . THR A 1 100 ? 16.572 -11.038 -1.039 1.00 62.47 100 THR A C 1
ATOM 788 O O . THR A 1 100 ? 17.457 -10.359 -1.529 1.00 62.47 100 THR A O 1
ATOM 791 N N . GLY A 1 101 ? 16.629 -11.438 0.236 1.00 54.59 101 GLY A N 1
ATOM 792 C CA . GLY A 1 101 ? 17.794 -11.191 1.104 1.00 54.59 101 GLY A CA 1
ATOM 793 C C . GLY A 1 101 ? 18.093 -9.707 1.397 1.00 54.59 101 GLY A C 1
ATOM 794 O O . GLY A 1 101 ? 17.632 -8.790 0.719 1.00 54.59 101 GLY A O 1
ATOM 795 N N . GLY A 1 102 ? 18.855 -9.441 2.460 1.00 49.09 102 GLY A N 1
ATOM 796 C CA . GLY A 1 102 ? 19.223 -8.074 2.838 1.00 49.09 102 GLY A CA 1
ATOM 797 C C . GLY A 1 102 ? 20.081 -7.401 1.760 1.00 49.09 102 GLY A C 1
ATOM 798 O O . GLY A 1 102 ? 21.150 -7.901 1.424 1.00 49.09 102 GLY A O 1
ATOM 799 N N . GLY A 1 103 ? 19.619 -6.266 1.229 1.00 58.94 103 GLY A N 1
ATOM 800 C CA . GLY A 1 103 ? 20.398 -5.408 0.328 1.00 58.94 103 GLY A CA 1
ATOM 801 C C . GLY A 1 103 ? 20.250 -5.669 -1.174 1.00 58.94 103 GLY A C 1
ATOM 802 O O . GLY A 1 103 ? 20.915 -4.989 -1.950 1.00 58.94 103 GLY A O 1
ATOM 803 N N . GLN A 1 104 ? 19.388 -6.591 -1.616 1.00 62.91 104 GLN A N 1
ATOM 804 C CA . GLN A 1 104 ? 19.151 -6.800 -3.051 1.00 62.91 104 GLN A CA 1
ATOM 805 C C . GLN A 1 104 ? 17.843 -6.160 -3.517 1.00 62.91 104 GLN A C 1
ATOM 807 O O . GLN A 1 104 ? 16.866 -6.060 -2.775 1.00 62.91 104 GLN A O 1
ATOM 812 N N . THR A 1 105 ? 17.824 -5.731 -4.778 1.00 64.88 105 THR A N 1
ATOM 813 C CA . THR A 1 105 ? 16.592 -5.310 -5.453 1.00 64.88 105 THR A CA 1
ATOM 814 C C . THR A 1 105 ? 15.570 -6.445 -5.436 1.00 64.88 105 THR A C 1
ATOM 816 O O . THR A 1 105 ? 15.958 -7.576 -5.744 1.00 64.88 105 THR A O 1
ATOM 819 N N . PRO A 1 106 ? 14.292 -6.140 -5.132 1.00 81.94 106 PRO A N 1
ATOM 820 C CA . PRO A 1 106 ? 13.177 -7.070 -5.266 1.00 81.94 106 PRO A CA 1
ATOM 821 C C . PRO A 1 106 ? 13.279 -7.950 -6.514 1.00 81.94 106 PRO A C 1
ATOM 823 O O . PRO A 1 106 ? 13.539 -7.466 -7.618 1.00 81.94 106 PRO A O 1
ATOM 826 N N . GLY A 1 107 ? 13.076 -9.253 -6.345 1.00 84.31 107 GLY A N 1
ATOM 827 C CA . GLY A 1 107 ? 13.291 -10.226 -7.412 1.00 84.31 107 GLY A CA 1
ATOM 828 C C . GLY A 1 107 ? 12.241 -10.181 -8.516 1.00 84.31 107 GLY A C 1
ATOM 829 O O . GLY A 1 107 ? 12.535 -10.582 -9.642 1.00 84.31 107 GLY A O 1
ATOM 830 N N . LYS A 1 108 ? 11.020 -9.719 -8.221 1.00 90.25 108 LYS A N 1
ATOM 831 C CA . LYS A 1 108 ? 9.905 -9.748 -9.176 1.00 90.25 108 LYS A CA 1
ATOM 832 C C . LYS A 1 108 ? 9.465 -8.347 -9.592 1.00 90.25 108 LYS A C 1
ATOM 834 O O . LYS A 1 108 ? 9.000 -7.554 -8.776 1.00 90.25 108 LYS A O 1
ATOM 839 N N . VAL A 1 109 ? 9.551 -8.083 -10.894 1.00 94.56 109 VAL A N 1
ATOM 840 C CA . VAL A 1 109 ? 8.950 -6.903 -11.528 1.00 94.56 109 VAL A CA 1
ATOM 841 C C . VAL A 1 109 ? 7.426 -7.036 -11.499 1.00 94.56 109 VAL A C 1
ATOM 843 O O . VAL A 1 109 ? 6.891 -8.065 -11.915 1.00 94.56 109 VAL A O 1
ATOM 846 N N . LEU A 1 110 ? 6.733 -5.992 -11.050 1.00 95.81 110 LEU A N 1
ATOM 847 C CA . LEU A 1 110 ? 5.270 -5.913 -11.048 1.00 95.81 110 LEU A CA 1
ATOM 848 C C . LEU A 1 110 ? 4.732 -5.358 -12.373 1.00 95.81 110 LEU A C 1
ATOM 850 O O . LEU A 1 110 ? 3.796 -5.908 -12.950 1.00 95.81 110 LEU A O 1
ATOM 854 N N . LEU A 1 111 ? 5.351 -4.276 -12.848 1.00 97.56 111 LEU A N 1
ATOM 855 C CA . LEU A 1 111 ? 4.893 -3.457 -13.968 1.00 97.56 111 LEU A CA 1
ATOM 856 C C . LEU A 1 111 ? 6.108 -2.888 -14.711 1.00 97.56 111 LEU A C 1
ATOM 858 O O . LEU A 1 111 ? 7.077 -2.462 -14.079 1.00 97.56 111 LEU A O 1
ATOM 862 N N . ILE A 1 112 ? 6.052 -2.855 -16.042 1.00 98.00 112 ILE A N 1
ATOM 863 C CA . ILE A 1 112 ? 7.063 -2.213 -16.893 1.00 98.00 112 ILE A CA 1
ATOM 864 C C . ILE A 1 112 ? 6.396 -1.081 -17.670 1.00 98.00 112 ILE A C 1
ATOM 866 O O . ILE A 1 112 ? 5.378 -1.307 -18.310 1.00 98.00 112 ILE A O 1
ATOM 870 N N . GLY A 1 113 ? 6.962 0.121 -17.640 1.00 97.50 113 GLY A N 1
ATOM 871 C CA . GLY A 1 113 ? 6.547 1.256 -18.466 1.00 97.50 113 GLY A CA 1
ATOM 872 C C . GLY A 1 113 ? 7.585 1.550 -19.545 1.00 97.50 113 GLY A C 1
ATOM 873 O O . GLY A 1 113 ? 8.770 1.654 -19.241 1.00 97.50 113 GLY A O 1
ATOM 874 N N . VAL A 1 114 ? 7.161 1.697 -20.797 1.00 97.25 114 VAL A N 1
ATOM 875 C CA . VAL A 1 114 ? 8.007 2.149 -21.912 1.00 97.25 114 VAL A CA 1
ATOM 876 C C . VAL A 1 114 ? 7.529 3.529 -22.343 1.00 97.25 114 VAL A C 1
ATOM 878 O O . VAL A 1 114 ? 6.424 3.664 -22.874 1.00 97.25 114 VAL A O 1
ATOM 881 N N . SER A 1 115 ? 8.348 4.551 -22.101 1.00 96.62 115 SER A N 1
ATOM 882 C CA . SER A 1 115 ? 7.989 5.951 -22.332 1.00 96.62 115 SER A CA 1
ATOM 883 C C . SER A 1 115 ? 8.573 6.471 -23.643 1.00 96.62 115 SER A C 1
ATOM 885 O O . SER A 1 115 ? 9.781 6.414 -23.884 1.00 96.62 115 SER A O 1
ATOM 887 N N . THR A 1 116 ? 7.692 7.007 -24.481 1.00 95.81 116 THR A N 1
ATOM 888 C CA . THR A 1 116 ? 8.004 7.731 -25.725 1.00 95.81 116 THR A CA 1
ATOM 889 C C . THR A 1 116 ? 7.704 9.220 -25.538 1.00 95.81 116 THR A C 1
ATOM 891 O O . THR A 1 116 ? 7.228 9.618 -24.477 1.00 95.81 116 THR A O 1
ATOM 894 N N . SER A 1 117 ? 7.928 10.051 -26.559 1.00 93.62 117 SER A N 1
ATOM 895 C CA . SER A 1 117 ? 7.527 11.469 -26.519 1.00 93.62 117 SER A CA 1
ATOM 896 C C . SER A 1 117 ? 6.014 11.667 -26.396 1.00 93.62 117 SER A C 1
ATOM 898 O O . SER A 1 117 ? 5.578 12.695 -25.892 1.00 93.62 117 SER A O 1
ATOM 900 N N . ALA A 1 118 ? 5.215 10.706 -26.867 1.00 94.25 118 ALA A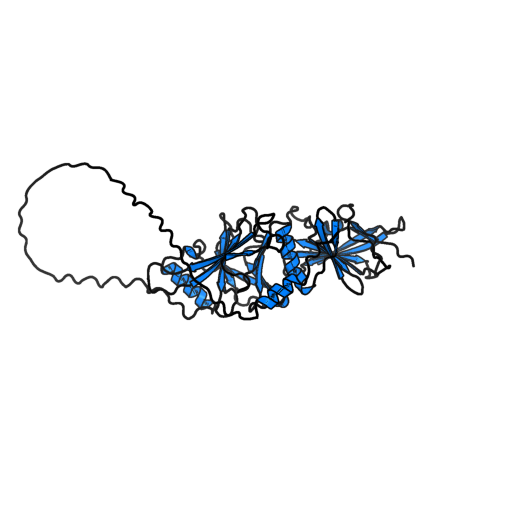 N 1
ATOM 901 C CA . ALA A 1 118 ? 3.761 10.829 -26.905 1.00 94.25 118 ALA A CA 1
ATOM 902 C C . ALA A 1 118 ? 3.080 10.286 -25.644 1.00 94.25 118 ALA A C 1
ATOM 904 O O . ALA A 1 118 ? 2.107 10.863 -25.171 1.00 94.25 118 ALA A O 1
ATOM 905 N N . ARG A 1 119 ? 3.542 9.135 -25.138 1.00 94.69 119 ARG A N 1
ATOM 906 C CA . ARG A 1 119 ? 2.923 8.439 -24.000 1.00 94.69 119 ARG A CA 1
ATOM 907 C C . ARG A 1 119 ? 3.837 7.386 -23.383 1.00 94.69 119 ARG A C 1
ATOM 909 O O . ARG A 1 119 ? 4.794 6.929 -24.020 1.00 94.69 119 ARG A O 1
ATOM 916 N N . THR A 1 120 ? 3.452 6.921 -22.198 1.00 95.81 120 THR A N 1
ATOM 917 C CA . THR A 1 120 ? 3.971 5.694 -21.584 1.00 95.81 120 THR A CA 1
ATOM 918 C C . THR A 1 120 ? 3.041 4.525 -21.889 1.00 95.81 120 THR A C 1
ATOM 920 O O . THR A 1 120 ? 1.834 4.615 -21.696 1.00 95.81 120 THR A O 1
ATOM 923 N N . THR A 1 121 ? 3.602 3.426 -22.391 1.00 96.38 121 THR A N 1
ATOM 924 C CA . THR A 1 121 ? 2.878 2.158 -22.565 1.00 96.38 121 THR A CA 1
ATOM 925 C C . THR A 1 121 ? 3.281 1.218 -21.442 1.00 96.38 121 THR A C 1
ATOM 927 O O . THR A 1 121 ? 4.472 0.949 -2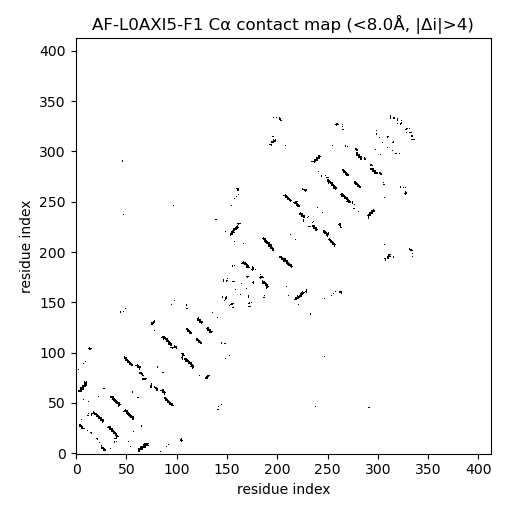1.270 1.00 96.38 121 THR A O 1
ATOM 930 N N . TYR A 1 122 ? 2.308 0.733 -20.678 1.00 97.44 122 TYR A N 1
ATOM 931 C CA . TYR A 1 122 ? 2.560 -0.160 -19.557 1.00 97.44 122 TYR A CA 1
ATOM 932 C C . TYR A 1 122 ? 2.389 -1.617 -19.963 1.00 97.44 122 TYR A C 1
ATOM 934 O O . TYR A 1 122 ? 1.621 -1.941 -20.863 1.00 97.44 122 TYR A O 1
ATOM 942 N N . TYR A 1 123 ? 3.116 -2.501 -19.295 1.00 97.38 123 TYR A N 1
ATOM 943 C CA . TYR A 1 123 ? 3.096 -3.934 -19.522 1.00 97.38 123 TYR A CA 1
ATOM 944 C C . TYR A 1 123 ? 3.059 -4.650 -18.183 1.00 97.38 123 TYR A C 1
ATOM 946 O O . TYR A 1 123 ? 3.829 -4.326 -17.276 1.00 97.38 123 TYR A O 1
ATOM 954 N N . VAL A 1 124 ? 2.210 -5.667 -18.089 1.00 96.00 124 VAL A N 1
ATOM 955 C CA . VAL A 1 124 ? 2.100 -6.538 -16.915 1.00 96.00 124 VAL A CA 1
ATOM 956 C C . VAL A 1 124 ? 2.377 -7.974 -17.307 1.00 96.00 124 VAL A C 1
ATOM 958 O O . VAL A 1 124 ? 2.161 -8.390 -18.451 1.00 96.00 124 VAL A O 1
ATOM 961 N N . ARG A 1 125 ? 2.840 -8.760 -16.338 1.00 93.62 125 ARG A N 1
ATOM 962 C CA . ARG A 1 125 ? 3.015 -10.194 -16.533 1.00 93.62 125 ARG A CA 1
ATOM 963 C C . ARG A 1 125 ? 1.647 -10.870 -16.668 1.00 93.62 125 ARG A C 1
ATOM 965 O O . ARG A 1 125 ? 0.809 -10.803 -15.766 1.00 93.62 125 ARG A O 1
ATOM 972 N N . SER A 1 126 ? 1.436 -11.527 -17.801 1.00 88.88 126 SER A N 1
ATOM 973 C CA . SER A 1 126 ? 0.268 -12.371 -18.063 1.00 88.88 126 SER A CA 1
ATOM 974 C C . SER A 1 126 ? 0.514 -13.804 -17.554 1.00 88.88 126 SER A C 1
ATOM 976 O O . SER A 1 126 ? 1.276 -14.007 -16.607 1.00 88.88 126 SER A O 1
ATOM 978 N N . SER A 1 127 ? -0.136 -14.815 -18.133 1.00 80.62 127 SER A N 1
ATOM 979 C CA . SER A 1 127 ? 0.148 -16.223 -17.831 1.00 80.62 127 SER A CA 1
ATOM 980 C C . SER A 1 127 ? 1.569 -16.615 -18.262 1.00 80.62 127 SER A C 1
ATOM 982 O O . SER A 1 127 ? 2.006 -16.309 -19.374 1.00 80.62 127 SER A O 1
ATOM 984 N N . GLY A 1 128 ? 2.290 -17.332 -17.397 1.00 85.56 128 GLY A N 1
ATOM 985 C CA . GLY A 1 128 ? 3.652 -17.795 -17.677 1.00 85.56 128 GLY A CA 1
ATOM 986 C C . GLY A 1 128 ? 4.688 -16.666 -17.634 1.00 85.56 128 GLY A C 1
ATOM 987 O O . GLY A 1 128 ? 4.773 -15.929 -16.652 1.00 85.56 128 GLY A O 1
ATOM 988 N N . ASN A 1 129 ? 5.516 -16.551 -18.675 1.00 86.75 129 ASN A N 1
ATOM 989 C CA . ASN A 1 129 ? 6.599 -15.556 -18.769 1.00 86.75 129 ASN A CA 1
ATOM 990 C C . ASN A 1 129 ? 6.301 -14.417 -19.755 1.00 86.75 129 ASN A C 1
ATOM 992 O O . ASN A 1 129 ? 7.151 -13.553 -19.966 1.00 86.75 129 ASN A O 1
ATOM 996 N N . ARG A 1 130 ? 5.105 -14.406 -20.351 1.00 94.19 130 ARG A N 1
ATOM 997 C CA . ARG A 1 130 ? 4.721 -13.431 -21.368 1.00 94.19 130 ARG A CA 1
ATOM 998 C C . ARG A 1 130 ? 4.156 -12.166 -20.731 1.00 94.19 130 ARG A C 1
ATOM 1000 O O . ARG A 1 130 ? 3.333 -12.232 -19.817 1.00 94.19 130 ARG A O 1
ATOM 1007 N N . TRP A 1 131 ? 4.552 -11.021 -21.261 1.00 95.81 131 TRP A N 1
ATOM 1008 C CA . TRP A 1 131 ? 4.055 -9.706 -20.883 1.00 95.81 131 TRP A CA 1
ATOM 1009 C C . TRP A 1 131 ? 3.070 -9.194 -21.923 1.00 95.81 131 TRP A C 1
ATOM 1011 O O . TRP A 1 131 ? 3.199 -9.465 -23.117 1.00 95.81 131 TRP A O 1
ATOM 1021 N N . THR A 1 132 ? 2.056 -8.478 -21.465 1.00 95.88 132 THR A N 1
ATOM 1022 C CA . THR A 1 132 ? 1.013 -7.913 -22.322 1.00 95.88 132 THR A CA 1
ATOM 1023 C C . THR A 1 132 ? 0.839 -6.446 -21.999 1.00 95.88 132 THR A C 1
ATOM 1025 O O . THR A 1 132 ? 0.962 -6.062 -20.834 1.00 95.88 132 THR A O 1
ATOM 1028 N N . GLU A 1 133 ? 0.559 -5.644 -23.026 1.00 96.25 133 GLU A N 1
ATOM 1029 C CA . GLU A 1 133 ? 0.205 -4.238 -22.850 1.00 96.25 133 GLU A CA 1
ATOM 1030 C C . GLU A 1 133 ? -0.966 -4.124 -21.867 1.00 96.25 133 GLU A C 1
ATOM 1032 O O . GLU A 1 133 ? -1.938 -4.881 -21.937 1.00 96.25 133 GLU A O 1
ATOM 1037 N N . TYR A 1 134 ? -0.826 -3.205 -20.924 1.00 95.31 134 TYR A N 1
ATOM 1038 C CA . TYR A 1 134 ? -1.765 -2.941 -19.855 1.00 95.31 134 TYR A CA 1
ATOM 1039 C C . TYR A 1 134 ? -2.252 -1.507 -19.988 1.00 95.31 134 TYR A C 1
ATOM 1041 O O . TYR A 1 134 ? -1.452 -0.569 -20.040 1.00 95.31 134 TYR A O 1
ATOM 1049 N N . LYS A 1 135 ? -3.572 -1.339 -20.066 1.00 96.00 135 LYS A N 1
ATOM 1050 C CA . LYS A 1 135 ? -4.190 -0.016 -20.062 1.00 96.00 135 LYS A CA 1
ATOM 1051 C C . LYS A 1 135 ? -4.200 0.476 -18.625 1.00 96.00 135 LYS A C 1
ATOM 1053 O O . LYS A 1 135 ? -5.042 0.051 -17.846 1.00 96.00 135 LYS A O 1
ATOM 1058 N N . LEU A 1 136 ? -3.243 1.334 -18.312 1.00 95.31 136 LEU A N 1
ATOM 1059 C CA . LEU A 1 136 ? -3.105 1.947 -17.006 1.00 95.31 136 LEU A CA 1
ATOM 1060 C C . LEU A 1 136 ? -3.391 3.437 -17.119 1.00 95.31 136 LEU A C 1
ATOM 1062 O O . LEU A 1 136 ? -2.767 4.109 -17.943 1.00 95.31 136 LEU A O 1
ATOM 1066 N N . ASP A 1 137 ? -4.300 3.926 -16.286 1.00 93.44 137 ASP A N 1
ATOM 1067 C CA . ASP A 1 137 ? -4.340 5.344 -15.960 1.00 93.44 137 ASP A CA 1
ATOM 1068 C C . ASP A 1 137 ? -3.234 5.632 -14.937 1.00 93.44 137 ASP A C 1
ATOM 1070 O O . ASP A 1 137 ? -3.066 4.885 -13.970 1.00 93.44 137 ASP A O 1
ATOM 1074 N N . GLU A 1 138 ? -2.439 6.675 -15.161 1.00 89.88 138 GLU A N 1
ATOM 1075 C CA . GLU A 1 138 ? -1.327 7.008 -14.266 1.00 89.88 138 GLU A CA 1
ATOM 1076 C C . GLU A 1 138 ? -1.831 7.358 -12.860 1.00 89.88 138 GLU A C 1
ATOM 1078 O O . GLU A 1 138 ? -1.152 7.056 -11.876 1.00 89.88 138 GLU A O 1
ATOM 1083 N N . GLU A 1 139 ? -3.046 7.902 -12.750 1.00 91.00 139 GLU A N 1
ATOM 1084 C CA . GLU A 1 139 ? -3.675 8.177 -11.459 1.00 91.00 139 GLU A CA 1
ATOM 1085 C C . GLU A 1 139 ? -3.956 6.877 -10.675 1.00 91.00 139 GLU A C 1
ATOM 1087 O O . GLU A 1 139 ? -3.787 6.836 -9.453 1.00 91.00 139 GLU A O 1
ATOM 1092 N N . ASP A 1 140 ? -4.266 5.779 -11.369 1.00 93.62 140 ASP A N 1
ATOM 1093 C CA . ASP A 1 140 ? -4.567 4.468 -10.777 1.00 93.62 140 ASP A CA 1
ATOM 1094 C C . ASP A 1 140 ? -3.317 3.613 -10.499 1.00 93.62 140 ASP A C 1
ATOM 1096 O O . ASP A 1 140 ? -3.416 2.531 -9.910 1.00 93.62 140 ASP A O 1
ATOM 1100 N N . LEU A 1 141 ? -2.121 4.098 -10.858 1.00 95.75 141 LEU A N 1
ATOM 1101 C CA . LEU A 1 141 ? -0.855 3.365 -10.742 1.00 95.75 141 LEU A CA 1
ATOM 1102 C C . LEU A 1 141 ? -0.668 2.703 -9.373 1.00 95.75 141 LEU A C 1
ATOM 1104 O O . LEU A 1 141 ? -0.273 1.541 -9.297 1.00 95.75 141 LEU A O 1
ATOM 1108 N N . GLU A 1 142 ? -0.933 3.413 -8.275 1.00 96.31 142 GLU A N 1
ATOM 1109 C CA . GLU A 1 142 ? -0.737 2.823 -6.949 1.00 96.31 142 GLU A CA 1
ATOM 1110 C C . GLU A 1 142 ? -1.740 1.723 -6.623 1.00 96.31 142 GLU A C 1
ATOM 1112 O O . GLU A 1 142 ? -1.393 0.749 -5.956 1.00 96.31 142 GLU A O 1
ATOM 1117 N N . HIS A 1 143 ? -2.994 1.901 -7.037 1.00 95.12 143 HIS A N 1
ATOM 1118 C CA . HIS A 1 143 ? -4.019 0.896 -6.811 1.00 95.12 143 HIS A CA 1
ATOM 1119 C C . HIS A 1 143 ? -3.625 -0.403 -7.507 1.00 95.12 143 HIS A C 1
ATOM 1121 O O . HIS A 1 143 ? -3.618 -1.448 -6.867 1.00 95.12 143 HIS A O 1
ATOM 1127 N N . GLU A 1 144 ? -3.188 -0.312 -8.755 1.00 95.88 144 GLU A N 1
ATOM 1128 C CA . GLU A 1 144 ? -2.751 -1.451 -9.561 1.00 95.88 144 GLU A CA 1
ATOM 1129 C C . GLU A 1 144 ? -1.503 -2.131 -8.988 1.00 95.88 144 GLU A C 1
ATOM 1131 O O . GLU A 1 144 ? -1.383 -3.358 -8.967 1.00 95.88 144 GLU A O 1
ATOM 1136 N N . LEU A 1 145 ? -0.576 -1.352 -8.430 1.00 96.88 145 LEU A N 1
ATOM 1137 C CA . LEU A 1 145 ? 0.567 -1.916 -7.718 1.00 96.88 145 LEU A CA 1
ATOM 1138 C C . LEU A 1 145 ? 0.144 -2.678 -6.446 1.00 96.88 145 LEU A C 1
ATOM 1140 O O . LEU A 1 145 ? 0.722 -3.736 -6.180 1.00 96.88 145 LEU A O 1
ATOM 1144 N N . ASP A 1 146 ? -0.869 -2.217 -5.697 1.00 96.44 146 ASP A N 1
ATOM 1145 C CA . ASP A 1 146 ? -1.445 -2.992 -4.581 1.00 96.44 146 ASP A CA 1
ATOM 1146 C C . ASP A 1 146 ? -2.041 -4.322 -5.074 1.00 96.44 146 ASP A C 1
ATOM 1148 O O . ASP A 1 146 ? -1.791 -5.374 -4.480 1.00 96.44 146 ASP A O 1
ATOM 1152 N N . GLU A 1 147 ? -2.788 -4.291 -6.183 1.00 94.56 147 GLU A N 1
ATOM 1153 C CA . GLU A 1 147 ? -3.404 -5.474 -6.799 1.00 94.56 147 GLU A CA 1
ATOM 1154 C C . GLU A 1 147 ? -2.334 -6.514 -7.170 1.00 94.56 147 GLU A C 1
ATOM 1156 O O . GLU A 1 147 ? -2.462 -7.711 -6.874 1.00 94.56 147 GLU A O 1
ATOM 1161 N N . PHE A 1 148 ? -1.217 -6.064 -7.755 1.00 94.69 148 PHE A N 1
ATOM 1162 C CA . PHE A 1 148 ? -0.087 -6.933 -8.078 1.00 94.69 148 PHE A CA 1
ATOM 1163 C C . PHE A 1 148 ? 0.628 -7.470 -6.833 1.00 94.69 148 PHE A C 1
ATOM 1165 O O . PHE A 1 148 ? 1.078 -8.619 -6.848 1.00 94.69 148 PHE A O 1
ATOM 1172 N N . VAL A 1 149 ? 0.696 -6.715 -5.734 1.00 95.44 149 VAL A N 1
ATOM 1173 C CA . VAL A 1 149 ? 1.221 -7.219 -4.452 1.00 95.44 149 VAL A CA 1
ATOM 1174 C C . VAL A 1 149 ? 0.310 -8.297 -3.860 1.00 95.44 149 VAL A C 1
ATOM 1176 O O . VAL A 1 149 ? 0.811 -9.365 -3.479 1.00 95.44 149 VAL A O 1
ATOM 1179 N N . CYS A 1 150 ? -1.013 -8.094 -3.871 1.00 93.94 150 CYS A N 1
ATOM 1180 C CA . CYS A 1 150 ? -1.987 -9.110 -3.446 1.00 93.94 150 CYS A CA 1
ATOM 1181 C C . CYS A 1 150 ? -1.867 -10.383 -4.291 1.00 93.94 150 CYS A C 1
ATOM 1183 O O . CYS A 1 150 ? -1.897 -11.498 -3.751 1.00 93.94 150 CYS A O 1
ATOM 1185 N N . LYS A 1 151 ? -1.665 -10.230 -5.603 1.00 90.62 151 LYS A N 1
ATOM 1186 C CA . LYS A 1 151 ? -1.565 -11.342 -6.552 1.00 90.62 151 LYS A CA 1
ATOM 1187 C C . LYS A 1 151 ? -0.246 -12.113 -6.467 1.00 90.62 151 LYS A C 1
ATOM 1189 O O . LYS A 1 151 ? -0.264 -13.339 -6.476 1.00 90.62 151 LYS A O 1
ATOM 1194 N N . TYR A 1 152 ? 0.897 -11.430 -6.427 1.00 90.69 152 TYR A N 1
ATOM 1195 C CA . TYR A 1 152 ? 2.208 -12.069 -6.629 1.00 90.69 152 TYR A CA 1
ATOM 1196 C C . TYR A 1 152 ? 3.046 -12.230 -5.359 1.00 90.69 152 TYR A C 1
ATOM 1198 O O . TYR A 1 152 ? 4.026 -12.986 -5.371 1.00 90.69 152 TYR A O 1
ATOM 1206 N N . HIS A 1 153 ? 2.682 -11.531 -4.281 1.00 92.31 153 HIS A N 1
ATOM 1207 C CA . HIS A 1 153 ? 3.488 -11.459 -3.063 1.00 92.31 153 HIS A CA 1
ATOM 1208 C C . HIS A 1 153 ? 2.718 -11.784 -1.782 1.00 92.31 153 HIS A C 1
ATOM 1210 O O . HIS A 1 153 ? 3.283 -11.634 -0.696 1.00 92.31 153 HIS A O 1
ATOM 1216 N N . ASN A 1 154 ? 1.468 -12.253 -1.879 1.00 92.88 154 ASN A N 1
ATOM 1217 C CA . ASN A 1 154 ? 0.635 -12.561 -0.709 1.00 92.88 154 ASN A CA 1
ATOM 1218 C C . ASN A 1 154 ? 0.541 -11.378 0.273 1.00 92.88 154 ASN A C 1
ATOM 1220 O O . ASN A 1 154 ? 0.468 -11.572 1.483 1.00 92.88 154 ASN A O 1
ATOM 1224 N N . GLY A 1 155 ? 0.606 -10.150 -0.245 1.00 94.69 155 GLY A N 1
ATOM 1225 C CA . GLY A 1 155 ? 0.502 -8.933 0.548 1.00 94.69 155 GLY A CA 1
ATOM 1226 C C . GLY A 1 155 ? -0.854 -8.276 0.330 1.00 94.69 155 GLY A C 1
ATOM 1227 O O . GLY A 1 155 ? -1.181 -7.938 -0.799 1.00 94.69 155 GLY A O 1
ATOM 1228 N N . VAL A 1 156 ? -1.648 -8.096 1.377 1.00 96.19 156 VAL A N 1
ATOM 1229 C CA . VAL A 1 156 ? -2.963 -7.451 1.281 1.00 96.19 156 VAL A CA 1
ATOM 1230 C C . VAL A 1 156 ? -2.869 -6.007 1.755 1.00 96.19 156 VAL A C 1
ATOM 1232 O O . VAL A 1 156 ? -2.307 -5.741 2.817 1.00 96.19 156 VAL A O 1
ATOM 1235 N N . THR A 1 157 ? -3.405 -5.071 0.977 1.00 97.19 157 THR A N 1
ATOM 1236 C CA . THR A 1 157 ? -3.587 -3.684 1.419 1.00 97.19 157 THR A CA 1
ATOM 1237 C C . THR A 1 157 ? -5.025 -3.538 1.899 1.00 97.19 157 THR A C 1
ATOM 1239 O O . THR A 1 157 ? -5.952 -3.683 1.105 1.00 97.19 157 THR A O 1
ATOM 1242 N N . ILE A 1 158 ? -5.223 -3.274 3.191 1.00 97.56 158 ILE A N 1
ATOM 1243 C CA . ILE A 1 158 ? -6.565 -3.053 3.742 1.00 97.56 158 ILE A CA 1
ATOM 1244 C C . ILE A 1 158 ? -7.016 -1.643 3.379 1.00 97.56 158 ILE A C 1
ATOM 1246 O O . ILE A 1 158 ? -6.330 -0.664 3.674 1.00 97.56 158 ILE A O 1
ATOM 1250 N N . ASP A 1 159 ? -8.178 -1.557 2.741 1.00 97.06 159 ASP A N 1
ATOM 1251 C CA . ASP A 1 159 ? -8.831 -0.301 2.412 1.00 97.06 159 ASP A CA 1
ATOM 1252 C C . ASP A 1 159 ? -9.948 -0.030 3.422 1.00 97.06 159 ASP A C 1
ATOM 1254 O O . ASP A 1 159 ? -10.942 -0.759 3.495 1.00 97.06 159 ASP A O 1
ATOM 1258 N N . LEU A 1 160 ? -9.732 1.002 4.233 1.00 97.25 160 LEU A N 1
ATOM 1259 C CA . LEU A 1 160 ? -10.633 1.470 5.275 1.00 97.25 160 LEU A CA 1
ATOM 1260 C C . LEU A 1 160 ? -11.534 2.607 4.787 1.00 97.25 160 LEU A C 1
ATOM 1262 O O . LEU A 1 160 ? -12.197 3.219 5.616 1.00 97.25 160 LEU A O 1
ATOM 1266 N N . THR A 1 161 ? -11.582 2.918 3.488 1.00 95.56 161 THR A N 1
ATOM 1267 C CA . THR A 1 161 ? -12.514 3.924 2.955 1.00 95.56 161 THR A CA 1
ATOM 1268 C C . THR A 1 161 ? -13.940 3.587 3.380 1.00 95.56 161 THR A C 1
ATOM 1270 O O . THR A 1 161 ? -14.412 2.460 3.181 1.00 95.56 161 THR A O 1
ATOM 1273 N N . ARG A 1 162 ? -14.634 4.550 3.994 1.00 91.56 162 ARG A N 1
ATOM 1274 C CA . ARG A 1 162 ? -16.003 4.328 4.455 1.00 91.56 162 ARG A CA 1
ATOM 1275 C C . ARG A 1 162 ? -16.898 3.994 3.264 1.00 91.56 162 ARG A C 1
ATOM 1277 O O . ARG A 1 162 ? -16.706 4.466 2.153 1.00 91.56 162 ARG A O 1
ATOM 1284 N N . ASP A 1 163 ? -17.820 3.070 3.504 1.00 89.94 163 ASP A N 1
ATOM 1285 C CA . ASP A 1 163 ? -18.799 2.555 2.537 1.00 89.94 163 ASP A CA 1
ATOM 1286 C C . ASP A 1 163 ? -18.258 1.882 1.264 1.00 89.94 163 ASP A C 1
ATOM 1288 O O . ASP A 1 163 ? -19.045 1.289 0.529 1.00 89.94 163 ASP A O 1
ATOM 1292 N N . LYS A 1 164 ? -16.933 1.842 1.058 1.00 92.12 164 LYS A N 1
ATOM 1293 C CA . LYS A 1 164 ? -16.311 1.075 -0.031 1.00 92.12 164 LYS A CA 1
ATOM 1294 C C . LYS A 1 164 ? -16.554 -0.427 0.100 1.00 92.12 164 LYS A C 1
ATOM 1296 O O . LYS A 1 164 ? -16.754 -1.098 -0.906 1.00 92.12 164 LYS A O 1
ATOM 1301 N N . HIS A 1 165 ? -16.530 -0.927 1.336 1.00 92.19 165 HIS A N 1
ATOM 1302 C CA . HIS A 1 165 ? -16.807 -2.322 1.656 1.00 92.19 165 HIS A CA 1
ATOM 1303 C C . HIS A 1 165 ? -17.915 -2.420 2.709 1.00 92.19 165 HIS A C 1
ATOM 1305 O O . HIS A 1 165 ? -17.835 -1.814 3.795 1.00 92.19 165 HIS A O 1
ATOM 1311 N N . ARG A 1 166 ? -18.973 -3.160 2.376 1.00 92.38 166 ARG A N 1
ATOM 1312 C CA . ARG A 1 166 ? -20.120 -3.412 3.254 1.00 92.38 166 ARG A CA 1
ATOM 1313 C C . ARG A 1 166 ? -19.881 -4.659 4.110 1.00 92.38 166 ARG A C 1
ATOM 1315 O O . ARG A 1 166 ? -19.155 -5.562 3.703 1.00 92.38 166 ARG A O 1
ATOM 1322 N N . PRO A 1 167 ? -20.486 -4.739 5.304 1.00 92.94 167 PRO A N 1
ATOM 1323 C CA . PRO A 1 167 ? -20.486 -5.975 6.079 1.00 92.94 167 PRO A CA 1
ATOM 1324 C C . PRO A 1 167 ? -21.045 -7.142 5.253 1.00 92.94 167 PRO A C 1
ATOM 1326 O O . PRO A 1 167 ? -22.069 -6.992 4.592 1.00 92.94 167 PRO A O 1
ATOM 1329 N N . GLY A 1 168 ? -20.373 -8.291 5.298 1.00 90.31 168 GLY A N 1
ATOM 1330 C CA . GLY A 1 168 ? -20.675 -9.467 4.480 1.00 90.31 168 GLY A CA 1
ATOM 1331 C C . GLY A 1 168 ? -19.928 -9.510 3.144 1.00 90.31 168 GLY A C 1
ATOM 1332 O O . GLY A 1 168 ? -19.886 -10.566 2.521 1.00 90.31 168 GLY A O 1
ATOM 1333 N N . GLU A 1 169 ? -19.308 -8.408 2.715 1.00 91.81 169 GLU A N 1
ATOM 1334 C CA . GLU A 1 169 ? -18.473 -8.394 1.516 1.00 91.81 169 GLU A CA 1
ATOM 1335 C C . GLU A 1 169 ? -17.059 -8.902 1.804 1.00 91.81 169 GLU A C 1
ATOM 1337 O O . GLU A 1 169 ? -16.550 -8.867 2.930 1.00 91.81 169 GLU A O 1
ATOM 1342 N N . SER A 1 170 ? -16.395 -9.328 0.738 1.00 91.56 170 SER A N 1
ATOM 1343 C CA . SER A 1 170 ? -15.001 -9.735 0.757 1.00 91.56 170 SER A CA 1
ATOM 1344 C C . SER A 1 170 ? -14.244 -9.122 -0.416 1.00 91.56 170 SER A C 1
ATOM 1346 O O . SER A 1 170 ? -14.820 -8.912 -1.480 1.00 91.56 170 SER A O 1
ATOM 1348 N N . TYR A 1 171 ? -12.959 -8.824 -0.236 1.00 91.62 171 TYR A N 1
ATOM 1349 C CA . TYR A 1 171 ? -12.122 -8.182 -1.249 1.00 91.62 171 TYR A CA 1
ATOM 1350 C C . TYR A 1 171 ? -10.647 -8.603 -1.141 1.00 91.62 171 TYR A C 1
ATOM 1352 O O . TYR A 1 171 ? -10.221 -9.186 -0.148 1.00 91.62 171 TYR A O 1
ATOM 1360 N N . CYS A 1 172 ? -9.852 -8.320 -2.177 1.00 82.56 172 CYS A N 1
ATOM 1361 C CA . CYS A 1 172 ? -8.390 -8.157 -2.085 1.00 82.56 172 CYS A CA 1
ATOM 1362 C C . CYS A 1 172 ? -7.810 -7.638 -3.389 1.00 82.56 172 CYS A C 1
ATOM 1364 O O . CYS A 1 172 ? -7.043 -6.686 -3.377 1.00 82.56 172 CYS A O 1
ATOM 1366 N N . CYS A 1 173 ? -8.150 -8.320 -4.482 1.00 81.38 173 CYS A N 1
ATOM 1367 C CA . CYS A 1 173 ? -7.811 -7.916 -5.831 1.00 81.38 173 CYS A CA 1
ATOM 1368 C C . CYS A 1 173 ? -8.828 -8.492 -6.823 1.00 81.38 173 CYS A C 1
ATOM 1370 O O . CYS A 1 173 ? -9.487 -9.486 -6.503 1.00 81.38 173 CYS A O 1
ATOM 1372 N N . ASP A 1 174 ? -8.932 -7.917 -8.021 1.00 72.62 174 ASP A N 1
ATOM 1373 C CA . ASP A 1 174 ? -9.930 -8.288 -9.044 1.00 72.62 174 ASP A CA 1
ATOM 1374 C C . ASP A 1 174 ? -9.895 -9.783 -9.404 1.00 72.62 174 ASP A C 1
ATOM 1376 O O . ASP A 1 174 ? -10.907 -10.399 -9.734 1.00 72.62 174 ASP A O 1
ATOM 1380 N N . LYS A 1 175 ? -8.723 -10.416 -9.286 1.00 66.31 175 LYS A N 1
ATOM 1381 C CA . LYS A 1 175 ? -8.559 -11.854 -9.549 1.00 66.31 175 LYS A CA 1
ATOM 1382 C C . LYS A 1 175 ? -9.148 -12.768 -8.478 1.00 66.31 175 LYS A C 1
ATOM 1384 O O . LYS A 1 175 ? -9.277 -13.959 -8.736 1.00 66.31 175 LYS A O 1
ATOM 1389 N N . HIS A 1 176 ? -9.475 -12.226 -7.312 1.00 67.81 176 HIS A N 1
ATOM 1390 C CA . HIS A 1 176 ? -10.128 -12.942 -6.218 1.00 67.81 176 HIS A CA 1
ATOM 1391 C C . HIS A 1 176 ? -11.548 -12.409 -5.951 1.00 67.81 176 HIS A C 1
ATOM 1393 O O . HIS A 1 176 ? -12.132 -12.761 -4.932 1.00 67.81 176 HIS A O 1
ATOM 1399 N N . ALA A 1 177 ? -12.075 -11.520 -6.805 1.00 58.34 177 ALA A N 1
ATOM 1400 C CA . ALA A 1 177 ? -13.365 -10.876 -6.570 1.00 58.34 177 ALA A CA 1
ATOM 1401 C C . ALA A 1 177 ? -14.553 -11.739 -7.023 1.00 58.34 177 ALA A C 1
ATOM 1403 O O . ALA A 1 177 ? -15.517 -11.842 -6.281 1.00 58.34 177 ALA A O 1
ATOM 1404 N N . ASP A 1 178 ? -14.488 -12.404 -8.184 1.00 47.59 178 ASP A N 1
ATOM 1405 C CA . ASP A 1 178 ? -15.716 -12.909 -8.820 1.00 47.59 178 ASP A CA 1
ATOM 1406 C C . ASP A 1 178 ? -15.516 -14.156 -9.697 1.00 47.59 178 ASP A C 1
ATOM 1408 O O . ASP A 1 178 ? -15.598 -14.080 -10.924 1.00 47.59 178 ASP A O 1
ATOM 1412 N N . LYS A 1 179 ? -15.329 -15.343 -9.108 1.00 49.47 179 LYS A N 1
ATOM 1413 C CA . LYS A 1 179 ? -15.674 -16.585 -9.823 1.00 49.47 179 LYS A CA 1
ATOM 1414 C C . LYS A 1 179 ? -16.373 -17.556 -8.898 1.00 49.47 179 LYS A C 1
ATOM 1416 O O . LYS A 1 179 ? -15.751 -18.082 -7.982 1.00 49.47 179 LYS A O 1
ATOM 1421 N N . GLU A 1 180 ? -17.651 -17.795 -9.190 1.00 48.75 180 GLU A N 1
ATOM 1422 C CA . GLU A 1 180 ? -18.501 -18.858 -8.649 1.00 48.75 180 GLU A CA 1
ATOM 1423 C C . GLU A 1 180 ? -17.737 -20.194 -8.541 1.00 48.75 180 GLU A C 1
ATOM 1425 O O . GLU A 1 180 ? -17.727 -21.026 -9.448 1.00 48.75 180 GLU A O 1
ATOM 1430 N N . GLY A 1 181 ? -17.046 -20.383 -7.418 1.00 47.41 181 GLY A N 1
ATOM 1431 C CA . GLY A 1 181 ? -16.420 -21.637 -7.022 1.00 47.41 181 GLY A CA 1
ATOM 1432 C C . GLY A 1 181 ? -15.094 -22.022 -7.683 1.00 47.41 181 GLY A C 1
ATOM 1433 O O . GLY A 1 181 ? -14.682 -23.161 -7.469 1.00 47.41 181 GLY A O 1
ATOM 1434 N N . LYS A 1 182 ? -14.409 -21.171 -8.465 1.00 50.31 182 LYS A N 1
ATOM 1435 C CA . LYS A 1 182 ? -13.130 -21.571 -9.097 1.00 50.31 182 LYS A CA 1
ATOM 1436 C C . LYS A 1 182 ? -12.083 -20.451 -9.121 1.00 50.31 182 LYS A C 1
ATOM 1438 O O . LYS A 1 182 ? -12.132 -19.545 -9.948 1.00 50.31 182 LYS A O 1
ATOM 1443 N N . ASP A 1 183 ? -11.108 -20.605 -8.224 1.00 49.94 183 ASP A N 1
ATOM 1444 C CA . ASP A 1 183 ? -9.716 -20.125 -8.313 1.00 49.94 183 ASP A CA 1
ATOM 1445 C C . ASP A 1 183 ? -9.301 -18.844 -7.570 1.00 49.94 183 ASP A C 1
ATOM 1447 O O . ASP A 1 183 ? -8.192 -18.346 -7.779 1.00 49.94 183 ASP A O 1
ATOM 1451 N N . GLY A 1 184 ? -10.086 -18.363 -6.606 1.00 60.59 184 GLY A N 1
ATOM 1452 C CA . GLY A 1 184 ? -9.573 -17.347 -5.689 1.00 60.59 184 GLY A CA 1
ATOM 1453 C C . GLY A 1 184 ? -10.544 -16.941 -4.601 1.00 60.59 184 GLY A C 1
ATOM 1454 O O . GLY A 1 184 ? -11.406 -16.107 -4.846 1.00 60.59 184 GLY A O 1
ATOM 1455 N N . GLU A 1 185 ? -10.383 -17.484 -3.396 1.00 75.62 185 GLU A N 1
ATOM 1456 C CA . GLU A 1 185 ? -11.075 -16.948 -2.226 1.00 75.62 185 GLU A CA 1
ATOM 1457 C C . GLU A 1 185 ? -10.585 -15.519 -1.971 1.00 75.62 185 GLU A C 1
ATOM 1459 O O . GLU A 1 185 ? -9.377 -15.245 -1.930 1.00 75.62 185 GLU A O 1
ATOM 1464 N N . ALA A 1 186 ? -11.527 -14.590 -1.825 1.00 87.62 186 ALA A N 1
ATOM 1465 C CA . ALA A 1 186 ? -11.222 -13.243 -1.390 1.00 87.62 186 ALA A CA 1
ATOM 1466 C C . ALA A 1 186 ? -10.423 -13.287 -0.077 1.00 87.62 186 ALA A C 1
ATOM 1468 O O . ALA A 1 186 ? -10.728 -14.035 0.855 1.00 87.62 186 ALA A O 1
ATOM 1469 N N . LYS A 1 187 ? -9.361 -12.484 -0.020 1.00 91.56 187 LYS A N 1
ATOM 1470 C CA . LYS A 1 187 ? -8.358 -12.574 1.050 1.00 91.56 187 LYS A CA 1
ATOM 1471 C C . LYS A 1 187 ? -8.688 -11.723 2.274 1.00 91.56 187 LYS A C 1
ATOM 1473 O O . LYS A 1 187 ? -8.029 -11.857 3.303 1.00 91.56 187 LYS A O 1
ATOM 1478 N N . VAL A 1 188 ? -9.663 -10.827 2.149 1.00 94.69 188 VAL A N 1
ATOM 1479 C CA . VAL A 1 188 ? -10.163 -9.977 3.226 1.00 94.69 188 VAL A CA 1
ATOM 1480 C C . VAL A 1 188 ? -11.678 -10.103 3.282 1.00 94.69 188 VAL A C 1
ATOM 1482 O O . VAL A 1 188 ? -12.336 -9.902 2.268 1.00 94.69 188 VAL A O 1
ATOM 1485 N N . SER A 1 189 ? -12.243 -10.394 4.449 1.00 94.94 189 SER A N 1
ATOM 1486 C CA . SER A 1 189 ? -13.691 -10.380 4.695 1.00 94.94 189 SER A CA 1
ATOM 1487 C C . SER A 1 189 ? -14.063 -9.253 5.649 1.00 94.94 189 SER A C 1
ATOM 1489 O O . SER A 1 189 ? -13.344 -9.007 6.620 1.00 94.94 189 SER A O 1
ATOM 1491 N N . VAL A 1 190 ? -15.197 -8.596 5.416 1.00 95.94 190 VAL A N 1
ATOM 1492 C CA . VAL A 1 190 ? -15.666 -7.475 6.236 1.00 95.94 190 VAL A CA 1
ATOM 1493 C C . VAL A 1 190 ? -16.884 -7.881 7.047 1.00 95.94 190 VAL A C 1
ATOM 1495 O O . VAL A 1 190 ? -17.851 -8.422 6.521 1.00 95.94 190 VAL A O 1
ATOM 1498 N N . THR A 1 191 ? -16.872 -7.580 8.340 1.00 97.19 191 THR A N 1
ATOM 1499 C CA . THR A 1 191 ? -18.009 -7.805 9.241 1.00 97.19 191 THR A CA 1
ATOM 1500 C C . THR A 1 191 ? -18.251 -6.582 10.117 1.00 97.19 191 THR A C 1
ATOM 1502 O O . THR A 1 191 ? -17.356 -5.757 10.308 1.00 97.19 191 THR A O 1
ATOM 1505 N N . SER A 1 192 ? -19.467 -6.458 10.643 1.00 96.88 192 SER A N 1
ATOM 1506 C CA . SER A 1 192 ? -19.806 -5.472 11.669 1.00 96.88 192 SER A CA 1
ATOM 1507 C C . SER A 1 192 ? -19.815 -6.136 13.036 1.00 96.88 192 SER A C 1
ATOM 1509 O O . SER A 1 192 ? -20.454 -7.169 13.224 1.00 96.88 192 SER A O 1
ATOM 1511 N N . VAL A 1 193 ? -19.128 -5.522 13.992 1.00 96.62 193 VAL A N 1
ATOM 1512 C CA . VAL A 1 193 ? -18.994 -6.020 15.359 1.00 96.62 193 VAL A CA 1
ATOM 1513 C C . VAL A 1 193 ? -19.577 -4.982 16.318 1.00 96.62 193 VAL A C 1
ATOM 1515 O O . VAL A 1 193 ? -19.086 -3.849 16.335 1.00 96.62 193 VAL A O 1
ATOM 1518 N N . PRO A 1 194 ? -20.610 -5.322 17.111 1.00 95.94 194 PRO A N 1
ATOM 1519 C CA . PRO A 1 194 ? -21.099 -4.432 18.151 1.00 95.94 194 PRO A CA 1
ATOM 1520 C C . PRO A 1 194 ? -20.102 -4.384 19.313 1.00 95.94 194 PRO A C 1
ATOM 1522 O O . PRO A 1 194 ? -19.593 -5.416 19.757 1.00 95.94 194 PRO A O 1
ATOM 1525 N N . VAL A 1 195 ? -19.847 -3.185 19.824 1.00 95.69 195 VAL A N 1
ATOM 1526 C CA . VAL A 1 195 ? -18.991 -2.934 20.985 1.00 95.69 195 VAL A CA 1
ATOM 1527 C C . VAL A 1 195 ? -19.782 -2.096 21.975 1.00 95.69 195 VAL A C 1
ATOM 1529 O O . VAL A 1 195 ? -20.270 -1.020 21.632 1.00 95.69 195 VAL A O 1
ATOM 1532 N N . SER A 1 196 ? -19.940 -2.605 23.191 1.00 94.69 196 SER A N 1
ATOM 1533 C CA . SER A 1 196 ? -20.664 -1.933 24.268 1.00 94.69 196 SER A CA 1
ATOM 1534 C C . SER A 1 196 ? -20.251 -2.495 25.622 1.00 94.69 196 SER A C 1
ATOM 1536 O O . SER A 1 196 ? -19.751 -3.618 25.727 1.00 94.69 196 SER A O 1
ATOM 1538 N N . CYS A 1 197 ? -20.518 -1.742 26.685 1.00 93.75 197 CYS A N 1
ATOM 1539 C CA . CYS A 1 197 ? -20.457 -2.308 28.022 1.00 93.75 197 CYS A CA 1
ATOM 1540 C C . CYS A 1 197 ? -21.625 -3.279 28.232 1.00 93.75 197 CYS A C 1
ATOM 1542 O O . CYS A 1 197 ? -22.786 -2.938 28.018 1.00 93.75 197 CYS A O 1
ATOM 1544 N N . LYS A 1 198 ? -21.331 -4.499 28.690 1.00 92.25 198 LYS A N 1
ATOM 1545 C CA . LYS A 1 198 ? -22.367 -5.507 28.966 1.00 92.25 198 LYS A CA 1
ATOM 1546 C C . LYS A 1 198 ? -22.970 -5.372 30.362 1.00 92.25 198 LYS A C 1
ATOM 1548 O O . LYS A 1 198 ? -24.045 -5.906 30.609 1.00 92.25 198 LYS A O 1
ATOM 1553 N N . THR A 1 199 ? -22.298 -4.659 31.262 1.00 87.50 199 THR A N 1
ATOM 1554 C CA . THR A 1 199 ? -22.732 -4.476 32.655 1.00 87.50 199 THR A CA 1
ATOM 1555 C C . THR A 1 199 ? -23.931 -3.533 32.776 1.00 87.50 199 THR A C 1
ATOM 1557 O O . THR A 1 199 ? -24.717 -3.661 33.710 1.00 87.50 199 THR A O 1
ATOM 1560 N N . HIS A 1 200 ? -24.105 -2.608 31.827 1.00 82.06 200 HIS A N 1
ATOM 1561 C CA . HIS A 1 200 ? -25.186 -1.625 31.839 1.00 82.06 200 HIS A CA 1
ATOM 1562 C C . HIS A 1 200 ? -26.034 -1.749 30.572 1.00 82.06 200 HIS A C 1
ATOM 1564 O O . HIS A 1 200 ? -25.607 -1.348 29.488 1.00 82.06 200 HIS A O 1
ATOM 1570 N N . SER A 1 201 ? -27.258 -2.261 30.720 1.00 77.25 201 SER A N 1
ATOM 1571 C CA . SER A 1 201 ? -28.216 -2.475 29.623 1.00 77.25 201 SER A CA 1
ATOM 1572 C C . SER A 1 201 ? -28.647 -1.193 28.897 1.00 77.25 201 SER A C 1
ATOM 1574 O O . SER A 1 201 ? -29.164 -1.280 27.790 1.00 77.25 201 SER A O 1
ATOM 1576 N N . GLY A 1 202 ? -28.415 -0.017 29.490 1.00 77.56 202 GLY A N 1
ATOM 1577 C CA . GLY A 1 202 ? -28.665 1.294 28.877 1.00 77.56 202 GLY A CA 1
ATOM 1578 C C . GLY A 1 202 ? -27.425 1.991 28.311 1.00 77.56 202 GLY A C 1
ATOM 1579 O O . GLY A 1 202 ? -27.523 3.148 27.917 1.00 77.56 202 GLY A O 1
ATOM 1580 N N . SER A 1 203 ? -26.254 1.344 28.312 1.00 79.25 203 SER A N 1
ATOM 1581 C CA . SER A 1 203 ? -25.051 1.970 27.757 1.00 79.25 203 SER A CA 1
ATOM 1582 C C . SER A 1 203 ? -25.168 2.147 26.242 1.00 79.25 203 SER A C 1
ATOM 1584 O O . SER A 1 203 ? -25.743 1.316 25.535 1.00 79.25 203 SER A O 1
ATOM 1586 N N . SER A 1 204 ? -24.614 3.254 25.741 1.00 87.62 204 SER A N 1
ATOM 1587 C CA . SER A 1 204 ? -24.464 3.449 24.300 1.00 87.62 204 SER A CA 1
ATOM 1588 C C . SER A 1 204 ? -23.642 2.303 23.692 1.00 87.62 204 SER A C 1
ATOM 1590 O O . SER A 1 204 ? -22.785 1.716 24.353 1.00 87.62 204 SER A O 1
ATOM 1592 N N . HIS A 1 205 ? -23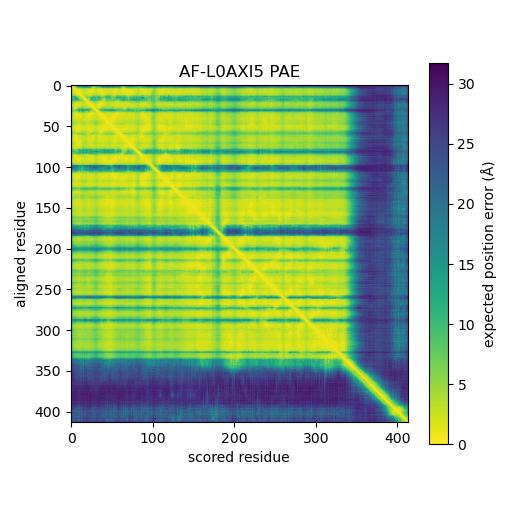.932 1.949 22.442 1.00 91.94 205 HIS A N 1
ATOM 1593 C CA . HIS A 1 205 ? -23.198 0.922 21.711 1.00 91.94 205 HIS A CA 1
ATOM 1594 C C . HIS A 1 205 ? -22.639 1.504 20.418 1.00 91.94 205 HIS A C 1
ATOM 1596 O O . HIS A 1 205 ? -23.177 2.456 19.855 1.00 91.94 205 HIS A O 1
ATOM 1602 N N . LEU A 1 206 ? -21.554 0.905 19.948 1.00 93.69 206 LEU A N 1
ATOM 1603 C CA . LEU A 1 206 ? -20.886 1.251 18.705 1.00 93.69 206 LEU A CA 1
ATOM 1604 C C . LEU A 1 206 ? -20.871 0.055 17.769 1.00 93.69 206 LEU A C 1
ATOM 1606 O O . LEU A 1 206 ? -20.804 -1.089 18.211 1.00 93.69 206 LEU A O 1
ATOM 1610 N N . THR A 1 207 ? -20.874 0.327 16.467 1.00 94.56 207 THR A N 1
ATOM 1611 C CA . THR A 1 207 ? -20.616 -0.694 15.451 1.00 94.56 207 THR A CA 1
ATOM 1612 C C . THR A 1 207 ? -19.253 -0.452 14.829 1.00 94.56 207 THR A C 1
ATOM 1614 O O . THR A 1 207 ? -18.986 0.616 14.284 1.00 94.56 207 THR A O 1
ATOM 1617 N N . VAL A 1 208 ? -18.398 -1.466 14.888 1.00 96.25 208 VAL A N 1
ATOM 1618 C CA . VAL A 1 208 ? -17.029 -1.441 14.371 1.00 96.25 208 VAL A CA 1
ATOM 1619 C C . VAL A 1 208 ? -16.967 -2.274 13.102 1.00 96.25 208 VAL A C 1
ATOM 1621 O O . VAL A 1 208 ? -17.525 -3.372 13.071 1.00 96.25 208 VAL A O 1
ATOM 1624 N N . LYS A 1 209 ? -16.280 -1.796 12.057 1.00 97.38 209 LYS A N 1
ATOM 1625 C CA . LYS A 1 209 ? -15.990 -2.650 10.896 1.00 97.38 209 LYS A CA 1
ATOM 1626 C C . LYS A 1 209 ? -14.722 -3.452 11.167 1.00 97.38 209 LYS A C 1
ATOM 1628 O O . LYS A 1 209 ? -13.678 -2.880 11.475 1.00 97.38 209 LYS A O 1
ATOM 1633 N N . LYS A 1 210 ? -14.816 -4.773 11.052 1.00 98.00 210 LYS A N 1
ATOM 1634 C CA . LYS A 1 210 ? -13.710 -5.723 11.189 1.00 98.00 210 LYS A CA 1
ATOM 1635 C C . LYS A 1 210 ? -13.344 -6.273 9.817 1.00 98.00 210 LYS A C 1
ATOM 1637 O O . LYS A 1 210 ? -14.170 -6.917 9.175 1.00 98.00 210 LYS A O 1
ATOM 1642 N N . HIS A 1 211 ? -12.108 -6.027 9.400 1.00 97.69 211 HIS A N 1
ATOM 1643 C CA . HIS A 1 211 ? -11.494 -6.541 8.182 1.00 97.69 211 HIS A CA 1
ATOM 1644 C C . HIS A 1 211 ? -10.602 -7.729 8.551 1.00 97.69 211 HIS A C 1
ATOM 1646 O O . HIS A 1 211 ? -9.504 -7.533 9.069 1.00 97.69 211 HIS A O 1
ATOM 1652 N N . THR A 1 212 ? -11.077 -8.951 8.325 1.00 97.12 212 THR A N 1
ATOM 1653 C CA . THR A 1 212 ? -10.353 -10.192 8.638 1.00 97.12 212 THR A CA 1
ATOM 1654 C C . THR A 1 212 ? -9.572 -10.674 7.428 1.00 97.12 212 THR A C 1
ATOM 1656 O O . THR A 1 212 ? -10.128 -10.770 6.340 1.00 97.12 212 THR A O 1
ATOM 1659 N N . ILE A 1 213 ? -8.297 -10.994 7.624 1.00 95.44 213 ILE A N 1
ATOM 1660 C CA . ILE A 1 213 ? -7.406 -11.575 6.624 1.00 95.44 213 ILE A CA 1
ATOM 1661 C C . ILE A 1 213 ? -7.571 -13.097 6.677 1.00 95.44 213 ILE A C 1
ATOM 1663 O O . ILE A 1 213 ? -7.270 -13.731 7.683 1.00 95.44 213 ILE A O 1
ATOM 1667 N N . THR A 1 214 ? -8.074 -13.699 5.603 1.00 88.75 214 THR A N 1
ATOM 1668 C CA . THR A 1 214 ? -8.641 -15.060 5.641 1.00 88.75 214 THR A CA 1
ATOM 1669 C C . THR A 1 214 ? -7.621 -16.188 5.483 1.00 88.75 214 THR A C 1
ATOM 1671 O O . THR A 1 214 ? -7.978 -17.351 5.653 1.00 88.75 214 THR A O 1
ATOM 1674 N N . SER A 1 215 ? -6.351 -15.898 5.170 1.00 86.25 215 SER A N 1
ATOM 1675 C CA . SER A 1 215 ? -5.342 -16.942 4.921 1.00 86.25 215 SER A CA 1
ATOM 1676 C C . SER A 1 215 ? -4.060 -16.767 5.755 1.00 86.25 215 SER A C 1
ATOM 1678 O O . SER A 1 215 ? -3.497 -15.671 5.787 1.00 86.25 215 SER A O 1
ATOM 1680 N N . PRO A 1 216 ? -3.509 -17.856 6.335 1.00 80.19 216 PRO A N 1
ATOM 1681 C CA . PRO A 1 216 ? -2.435 -17.813 7.341 1.00 80.19 216 PRO A CA 1
ATOM 1682 C C . PRO A 1 216 ? -1.052 -17.381 6.823 1.00 80.19 216 PRO A C 1
ATOM 1684 O O . PRO A 1 216 ? -0.141 -17.182 7.613 1.00 80.19 216 PRO A O 1
ATOM 1687 N N . ASN A 1 217 ? -0.875 -17.218 5.509 1.00 88.19 217 ASN A N 1
ATOM 1688 C CA . ASN A 1 217 ? 0.398 -16.805 4.895 1.00 88.19 217 ASN A CA 1
ATOM 1689 C C . ASN A 1 217 ? 0.349 -15.388 4.310 1.00 88.19 217 ASN A C 1
ATOM 1691 O O . ASN A 1 217 ? 1.256 -14.972 3.580 1.00 88.19 217 ASN A O 1
ATOM 1695 N N . LEU A 1 218 ? -0.746 -14.670 4.555 1.00 92.94 218 LEU A N 1
ATOM 1696 C CA . LEU A 1 218 ? -0.903 -13.312 4.073 1.00 92.94 218 LEU A CA 1
ATOM 1697 C C . LEU A 1 218 ? -0.203 -12.338 5.002 1.00 92.94 218 LEU A C 1
ATOM 1699 O O . LEU A 1 218 ? -0.173 -12.486 6.220 1.00 92.94 218 LEU A O 1
ATOM 1703 N N . ARG A 1 219 ? 0.361 -11.311 4.383 1.00 95.06 219 ARG A N 1
ATOM 1704 C CA . ARG A 1 219 ? 0.987 -10.200 5.081 1.00 95.06 219 ARG A CA 1
ATOM 1705 C C . ARG A 1 219 ? 0.131 -8.972 4.878 1.00 95.06 219 ARG A C 1
ATOM 1707 O O . ARG A 1 219 ? -0.287 -8.703 3.754 1.00 95.06 219 ARG A O 1
ATOM 1714 N N . LEU A 1 220 ? -0.074 -8.192 5.927 1.00 96.62 220 LEU A N 1
ATOM 1715 C CA . LEU A 1 220 ? -0.658 -6.870 5.787 1.00 96.62 220 LEU A CA 1
ATOM 1716 C C . LEU A 1 220 ? 0.397 -5.968 5.134 1.00 96.62 220 LEU A C 1
ATOM 1718 O O . LEU A 1 220 ? 1.366 -5.576 5.777 1.00 96.62 220 LEU A O 1
ATOM 1722 N N . ALA A 1 221 ? 0.262 -5.714 3.835 1.00 97.12 221 ALA A N 1
ATOM 1723 C CA . ALA A 1 221 ? 1.212 -4.942 3.034 1.00 97.12 221 ALA A CA 1
ATOM 1724 C C . ALA A 1 221 ? 1.073 -3.430 3.237 1.00 97.12 221 ALA A C 1
ATOM 1726 O O . ALA A 1 221 ? 2.034 -2.696 3.018 1.00 97.12 221 ALA A O 1
ATOM 1727 N N . GLY A 1 222 ? -0.102 -2.983 3.671 1.00 97.31 222 GLY A N 1
ATOM 1728 C CA . GLY A 1 222 ? -0.391 -1.593 3.979 1.00 97.31 222 GLY A CA 1
ATOM 1729 C C . GLY A 1 222 ? -1.823 -1.421 4.465 1.00 97.31 222 GLY A C 1
ATOM 1730 O O . GLY A 1 222 ? -2.651 -2.327 4.352 1.00 97.31 222 GLY A O 1
ATOM 1731 N N . ILE A 1 223 ? -2.114 -0.237 4.991 1.00 97.88 223 ILE A N 1
ATOM 1732 C CA . ILE A 1 223 ? -3.471 0.206 5.306 1.00 97.88 223 ILE A CA 1
ATOM 1733 C C . ILE A 1 223 ? -3.664 1.568 4.642 1.00 97.88 223 ILE A C 1
ATOM 1735 O O . ILE A 1 223 ? -2.785 2.434 4.710 1.00 97.88 223 ILE A O 1
ATOM 1739 N N . LYS A 1 224 ? -4.803 1.759 3.984 1.00 97.12 224 LYS A N 1
ATOM 1740 C CA . LYS A 1 224 ? -5.160 3.016 3.327 1.00 97.12 224 LYS A CA 1
ATOM 1741 C C . LYS A 1 224 ? -6.620 3.360 3.560 1.00 97.12 224 LYS A C 1
ATOM 1743 O O . LYS A 1 224 ? -7.409 2.501 3.937 1.00 97.12 224 LYS A O 1
ATOM 1748 N N . TYR A 1 225 ? -6.970 4.601 3.281 1.00 96.38 225 TYR A N 1
ATOM 1749 C CA . TYR A 1 225 ? -8.346 5.026 3.067 1.00 96.38 225 TYR A CA 1
ATOM 1750 C C . TYR A 1 225 ? -8.357 6.220 2.118 1.00 96.38 225 TYR A C 1
ATOM 1752 O O . TYR A 1 225 ? -7.321 6.841 1.884 1.00 96.38 225 TYR A O 1
ATOM 1760 N N . ASN A 1 226 ? -9.520 6.541 1.580 1.00 94.06 226 ASN A N 1
ATOM 1761 C CA . ASN A 1 226 ? -9.742 7.735 0.793 1.00 94.06 226 ASN A CA 1
ATOM 1762 C C . ASN A 1 226 ? -10.549 8.739 1.610 1.00 94.06 226 ASN A C 1
ATOM 1764 O O . ASN A 1 226 ? -11.604 8.405 2.155 1.00 94.06 226 ASN A O 1
ATOM 1768 N N . GLU A 1 227 ? -10.023 9.955 1.713 1.00 91.50 227 GLU A N 1
ATOM 1769 C CA . GLU A 1 227 ? -10.645 11.025 2.484 1.00 91.50 227 GLU A CA 1
ATOM 1770 C C . GLU A 1 227 ? -12.038 11.360 1.937 1.00 91.50 227 GLU A C 1
ATOM 1772 O O . GLU A 1 227 ? -12.232 11.434 0.721 1.00 91.50 227 GLU A O 1
ATOM 1777 N N . ASN A 1 228 ? -13.013 11.542 2.834 1.00 87.00 228 ASN A N 1
ATOM 1778 C CA . ASN A 1 228 ? -14.409 11.856 2.490 1.00 87.00 228 ASN A CA 1
ATOM 1779 C C . ASN A 1 228 ? -15.049 10.839 1.530 1.00 87.00 228 ASN A C 1
ATOM 1781 O O . ASN A 1 228 ? -15.957 11.169 0.767 1.00 87.00 228 ASN A O 1
ATOM 1785 N N . SER A 1 229 ? -14.536 9.605 1.530 1.00 85.38 229 SER A N 1
ATOM 1786 C CA . SER A 1 229 ? -14.944 8.530 0.621 1.00 85.38 229 SER A CA 1
ATOM 1787 C C . SER A 1 229 ? -14.766 8.846 -0.874 1.00 85.38 229 SER A C 1
ATOM 1789 O O . SER A 1 229 ? -15.287 8.119 -1.721 1.00 85.38 229 SER A O 1
ATOM 1791 N N . ASP A 1 230 ? -14.010 9.893 -1.225 1.00 87.25 230 ASP A N 1
ATOM 1792 C CA . ASP A 1 230 ? -13.734 10.254 -2.614 1.00 87.25 230 ASP A CA 1
ATOM 1793 C C . ASP A 1 230 ? -12.615 9.363 -3.167 1.00 87.25 230 ASP A C 1
ATOM 1795 O O . ASP A 1 230 ? -11.439 9.483 -2.812 1.00 87.25 230 ASP A O 1
ATOM 1799 N N . LEU A 1 231 ? -12.990 8.460 -4.072 1.00 88.19 231 LEU A N 1
ATOM 1800 C CA . LEU A 1 231 ? -12.105 7.450 -4.647 1.00 88.19 231 LEU A CA 1
ATOM 1801 C C . LEU A 1 231 ? -10.986 8.021 -5.533 1.00 88.19 231 LEU A C 1
ATOM 1803 O O . LEU A 1 231 ? -10.114 7.256 -5.945 1.00 88.19 231 LEU A O 1
ATOM 1807 N N . ALA A 1 232 ? -10.956 9.334 -5.788 1.00 89.88 232 ALA A N 1
ATOM 1808 C CA . ALA A 1 232 ? -9.879 9.952 -6.547 1.00 89.88 232 ALA A CA 1
ATOM 1809 C C . ALA A 1 232 ? -8.500 9.689 -5.894 1.00 89.88 232 ALA A C 1
ATOM 1811 O O . ALA A 1 232 ? -8.332 9.904 -4.686 1.00 89.88 232 ALA A O 1
ATOM 1812 N N . PRO A 1 233 ? -7.471 9.293 -6.666 1.00 89.12 233 PRO A N 1
ATOM 1813 C CA . PRO A 1 233 ? -6.156 8.925 -6.127 1.00 89.12 233 PRO A CA 1
ATOM 1814 C C . PRO A 1 233 ? -5.470 10.007 -5.282 1.00 89.12 233 PRO A C 1
ATOM 1816 O O . PRO A 1 233 ? -4.763 9.691 -4.325 1.00 89.12 233 PRO A O 1
ATOM 1819 N N . LYS A 1 234 ? -5.735 11.290 -5.555 1.00 90.00 234 LYS A N 1
ATOM 1820 C CA . LYS A 1 234 ? -5.252 12.431 -4.750 1.00 90.00 234 LYS A CA 1
ATOM 1821 C C . LYS A 1 234 ? -5.750 12.425 -3.292 1.00 90.00 234 LYS A C 1
ATOM 1823 O O . LYS A 1 234 ? -5.086 12.968 -2.406 1.00 90.00 234 LYS A O 1
ATOM 1828 N N . ASN A 1 235 ? -6.895 11.796 -3.029 1.00 92.94 235 ASN A N 1
ATOM 1829 C CA . ASN A 1 235 ? -7.499 11.704 -1.697 1.00 92.94 235 ASN A CA 1
ATOM 1830 C C . ASN A 1 235 ? -7.082 10.440 -0.953 1.00 92.94 235 ASN A C 1
ATOM 1832 O O . ASN A 1 235 ? -7.449 10.253 0.205 1.00 92.94 235 ASN A O 1
ATOM 1836 N N . ARG A 1 236 ? -6.290 9.573 -1.589 1.00 94.31 236 ARG A N 1
ATOM 1837 C CA . ARG A 1 236 ? -5.720 8.402 -0.938 1.00 94.31 236 ARG A CA 1
ATOM 1838 C C . ARG A 1 236 ? -4.802 8.845 0.203 1.00 94.31 236 ARG A C 1
ATOM 1840 O O . ARG A 1 236 ? -3.884 9.652 0.027 1.00 94.31 236 ARG A O 1
ATOM 1847 N N . ARG A 1 237 ? -5.040 8.295 1.387 1.00 95.62 237 ARG A N 1
ATOM 1848 C CA . ARG A 1 237 ? -4.252 8.466 2.608 1.00 95.62 237 ARG A CA 1
ATOM 1849 C C . ARG A 1 237 ? -3.658 7.112 2.979 1.00 95.62 237 ARG A C 1
ATOM 1851 O O . ARG A 1 237 ? -4.375 6.123 3.125 1.00 95.62 237 ARG A O 1
ATOM 1858 N N . ARG A 1 238 ? -2.331 7.045 3.094 1.00 96.62 238 ARG A N 1
ATOM 1859 C CA . ARG A 1 238 ? -1.601 5.854 3.554 1.00 96.62 238 ARG A CA 1
ATOM 1860 C C . ARG A 1 238 ? -1.367 5.971 5.048 1.00 96.62 238 ARG A C 1
ATOM 1862 O O . ARG A 1 238 ? -0.772 6.954 5.480 1.00 96.62 238 ARG A O 1
ATOM 1869 N N . ILE A 1 239 ? -1.779 4.969 5.812 1.00 96.88 239 ILE A N 1
ATOM 1870 C CA . ILE A 1 239 ? -1.541 4.924 7.254 1.00 96.88 239 ILE A CA 1
ATOM 1871 C C . ILE A 1 239 ? -0.123 4.403 7.504 1.00 96.88 239 ILE A C 1
ATOM 1873 O O . ILE A 1 239 ? 0.236 3.326 7.031 1.00 96.88 239 ILE A O 1
ATOM 1877 N N . LYS A 1 240 ? 0.685 5.156 8.254 1.00 96.44 240 LYS A N 1
ATOM 1878 C CA . LYS A 1 240 ? 2.040 4.787 8.689 1.00 96.44 240 LYS A CA 1
ATOM 1879 C C . LYS A 1 240 ? 2.086 4.675 10.205 1.00 96.44 240 LYS A C 1
ATOM 1881 O O . LYS A 1 240 ? 1.892 5.663 10.900 1.00 96.44 240 LYS A O 1
ATOM 1886 N N . LEU A 1 241 ? 2.395 3.491 10.719 1.00 96.50 241 LEU A N 1
ATOM 1887 C CA . LEU A 1 241 ? 2.466 3.252 12.160 1.00 96.50 241 LEU A CA 1
ATOM 1888 C C . LEU A 1 241 ? 3.839 3.691 12.699 1.00 96.50 241 LEU A C 1
ATOM 1890 O O . LEU A 1 241 ? 4.868 3.231 12.209 1.00 96.50 241 LEU A O 1
ATOM 1894 N N . THR A 1 242 ? 3.885 4.551 13.721 1.00 93.81 242 THR A N 1
ATOM 1895 C CA . THR A 1 242 ? 5.137 5.196 14.191 1.00 93.81 242 THR A CA 1
ATOM 1896 C C . THR A 1 242 ? 6.233 4.231 14.657 1.00 93.81 242 THR A C 1
ATOM 1898 O O . THR A 1 242 ? 7.412 4.571 14.592 1.00 93.81 242 THR A O 1
ATOM 1901 N N . LYS A 1 243 ? 5.875 3.025 15.110 1.00 92.81 243 LYS A N 1
ATOM 1902 C CA . LYS A 1 243 ? 6.817 2.012 15.630 1.00 92.81 243 LYS A CA 1
ATOM 1903 C C . LYS A 1 243 ? 6.796 0.694 14.861 1.00 92.81 243 LYS A C 1
ATOM 1905 O O . LYS A 1 243 ? 7.467 -0.256 15.253 1.00 92.81 243 LYS A O 1
ATOM 1910 N N . GLN A 1 244 ? 6.014 0.618 13.789 1.00 94.56 244 GLN A N 1
ATOM 1911 C CA . GLN A 1 244 ? 5.808 -0.617 13.050 1.00 94.56 244 GLN A CA 1
ATOM 1912 C C . GLN A 1 244 ? 5.909 -0.346 11.555 1.00 94.56 244 GLN A C 1
ATOM 1914 O O . GLN A 1 244 ? 5.195 0.483 10.998 1.00 94.56 244 GLN A O 1
ATOM 1919 N N . SER A 1 245 ? 6.792 -1.084 10.891 1.00 94.69 245 SER A N 1
ATOM 1920 C CA . SER A 1 245 ? 6.904 -1.029 9.437 1.00 94.69 245 SER A CA 1
ATOM 1921 C C . SER A 1 245 ? 6.027 -2.093 8.787 1.00 94.69 245 SER A C 1
ATOM 1923 O O . SER A 1 245 ? 5.825 -3.177 9.340 1.00 94.69 245 SER A O 1
ATOM 1925 N N . PHE A 1 246 ? 5.505 -1.766 7.609 1.00 95.31 246 PHE A N 1
ATOM 1926 C CA . PHE A 1 246 ? 4.911 -2.744 6.709 1.00 95.31 246 PHE A CA 1
ATOM 1927 C C . PHE A 1 246 ? 6.005 -3.471 5.907 1.00 95.31 246 PHE A C 1
ATOM 1929 O O . PHE A 1 246 ? 7.072 -2.888 5.681 1.00 95.31 246 PHE A O 1
ATOM 1936 N N . PRO A 1 247 ? 5.743 -4.703 5.430 1.00 96.00 247 PRO A N 1
ATOM 1937 C CA . PRO A 1 247 ? 4.563 -5.516 5.707 1.00 96.00 247 PRO A CA 1
ATOM 1938 C C . PRO A 1 247 ? 4.572 -6.073 7.135 1.00 96.00 247 PRO A C 1
ATOM 1940 O O . PRO A 1 247 ? 5.629 -6.364 7.686 1.00 96.00 247 PRO A O 1
ATOM 1943 N N . ILE A 1 248 ? 3.385 -6.265 7.704 1.00 95.38 248 ILE A N 1
ATOM 1944 C CA . ILE A 1 248 ? 3.198 -6.890 9.016 1.00 95.38 248 ILE A CA 1
ATOM 1945 C C . ILE A 1 248 ? 2.762 -8.339 8.779 1.00 95.38 248 ILE A C 1
ATOM 1947 O O . ILE A 1 248 ? 1.806 -8.587 8.039 1.00 95.38 248 ILE A O 1
ATOM 1951 N N . THR A 1 249 ? 3.487 -9.297 9.352 1.00 94.75 249 THR A N 1
ATOM 1952 C CA . THR A 1 249 ? 3.117 -10.719 9.318 1.00 94.75 249 THR A CA 1
ATOM 1953 C C . THR A 1 249 ? 2.112 -11.031 10.421 1.00 94.75 249 THR A C 1
ATOM 1955 O O . THR A 1 249 ? 1.973 -10.261 11.374 1.00 94.75 249 THR A O 1
ATOM 1958 N N . ASP A 1 250 ? 1.421 -12.164 10.288 1.00 92.94 250 ASP A N 1
ATOM 1959 C CA . ASP A 1 250 ? 0.612 -12.734 11.371 1.00 92.94 250 ASP A CA 1
ATOM 1960 C C . ASP A 1 250 ? -0.491 -11.781 11.854 1.00 92.94 250 ASP A C 1
ATOM 1962 O O . ASP A 1 250 ? -0.768 -11.681 13.047 1.00 92.94 250 ASP A O 1
ATOM 1966 N N . VAL A 1 251 ? -1.103 -11.034 10.929 1.00 96.00 251 VAL A N 1
ATOM 1967 C CA . VAL A 1 251 ? -2.273 -10.191 11.206 1.00 96.00 251 VAL A CA 1
ATOM 1968 C C . VAL A 1 251 ? -3.531 -10.998 10.918 1.00 96.00 251 VAL A C 1
ATOM 1970 O O . VAL A 1 251 ? -3.724 -11.450 9.795 1.00 96.00 251 VAL A O 1
ATOM 1973 N N . ASP A 1 252 ? -4.387 -11.150 11.926 1.00 96.38 252 ASP A N 1
ATOM 1974 C CA . ASP A 1 252 ? -5.706 -11.765 11.781 1.00 96.38 252 ASP A CA 1
ATOM 1975 C C . ASP A 1 252 ? -6.713 -10.744 11.250 1.00 96.38 252 ASP A C 1
ATOM 1977 O O . ASP A 1 252 ? -7.413 -10.986 10.271 1.00 96.38 252 ASP A O 1
ATOM 1981 N N . SER A 1 253 ? -6.792 -9.572 11.880 1.00 97.50 253 SER A N 1
ATOM 1982 C CA . SER A 1 253 ? -7.801 -8.583 11.521 1.00 97.50 253 SER A CA 1
ATOM 1983 C C . SER A 1 253 ? -7.416 -7.148 11.865 1.00 97.50 253 SER A C 1
ATOM 1985 O O . SER A 1 253 ? -6.648 -6.878 12.789 1.00 97.50 253 SER A O 1
ATOM 1987 N N . VAL A 1 254 ? -7.988 -6.205 11.116 1.00 98.38 254 VAL A N 1
ATOM 1988 C CA . VAL A 1 254 ? -7.954 -4.771 11.416 1.00 98.38 254 VAL A CA 1
ATOM 1989 C C . VAL A 1 254 ? -9.374 -4.300 11.679 1.00 98.38 254 VAL A C 1
ATOM 1991 O O . VAL A 1 254 ? -10.270 -4.480 10.858 1.00 98.38 254 VAL A O 1
ATOM 1994 N N . HIS A 1 255 ? -9.577 -3.695 12.838 1.00 98.44 255 HIS A N 1
ATOM 1995 C CA . HIS A 1 255 ? -10.843 -3.095 13.229 1.00 98.44 255 HIS A CA 1
ATOM 1996 C C . HIS A 1 255 ? -10.743 -1.591 13.039 1.00 98.44 255 HIS A C 1
ATOM 1998 O O . HIS A 1 255 ? -9.709 -1.013 13.367 1.00 98.44 255 HIS A O 1
ATOM 2004 N N . VAL A 1 256 ? -11.799 -0.959 12.543 1.00 97.94 256 VAL A N 1
ATOM 2005 C CA . VAL A 1 256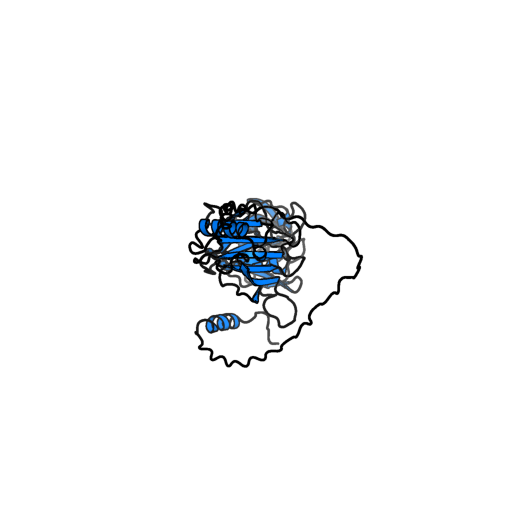 ? -11.830 0.483 12.300 1.00 97.94 256 VAL A CA 1
ATOM 2006 C C . VAL A 1 256 ? -13.089 1.114 12.882 1.00 97.94 256 VAL A C 1
ATOM 2008 O O . VAL A 1 256 ? -14.206 0.613 12.721 1.00 97.94 256 VAL A O 1
ATOM 2011 N N . PHE A 1 257 ? -12.876 2.240 13.555 1.00 96.81 257 PHE A N 1
ATOM 2012 C CA . PHE A 1 257 ? -13.899 3.129 14.080 1.00 96.81 257 PHE A CA 1
ATOM 2013 C C . PHE A 1 257 ? -13.914 4.386 13.215 1.00 96.81 257 PHE A C 1
ATOM 2015 O O . PHE A 1 257 ? -12.879 5.025 13.022 1.00 96.81 257 PHE A O 1
ATOM 2022 N N . TYR A 1 258 ? -15.086 4.741 12.704 1.00 94.00 258 TYR A N 1
ATOM 2023 C CA . TYR A 1 258 ? -15.285 5.918 11.857 1.00 94.00 258 TYR A CA 1
ATOM 2024 C C . TYR A 1 258 ? -15.878 7.066 12.661 1.00 94.00 258 TYR A C 1
ATOM 2026 O O . TYR A 1 258 ? -16.679 6.799 13.547 1.00 94.00 258 TYR A O 1
ATOM 2034 N N . CYS A 1 259 ? -15.562 8.319 12.338 1.00 80.19 259 CYS A N 1
ATOM 2035 C CA . CYS A 1 259 ? -16.379 9.456 12.777 1.00 80.19 259 CYS A CA 1
ATOM 2036 C C . CYS A 1 259 ? -17.639 9.599 11.911 1.00 80.19 259 CYS A C 1
ATOM 2038 O O . CYS A 1 259 ? -17.780 8.975 10.850 1.00 80.19 259 CYS A O 1
ATOM 2040 N N . GLN A 1 260 ? -18.535 10.499 12.327 1.00 72.25 260 GLN A N 1
ATOM 2041 C CA . GLN A 1 260 ? -19.636 10.961 11.480 1.00 72.25 260 GLN A CA 1
ATOM 2042 C C . GLN A 1 260 ? -19.126 11.503 10.124 1.00 72.25 260 GLN A C 1
ATOM 2044 O O . GLN A 1 260 ? -19.750 11.220 9.101 1.00 72.25 260 GLN A O 1
ATOM 2049 N N . GLU A 1 261 ? -17.938 12.124 10.090 1.00 67.25 261 GLU A N 1
ATOM 2050 C CA . GLU A 1 261 ? -17.261 12.715 8.912 1.00 67.25 261 GLU A CA 1
ATOM 2051 C C . GLU A 1 261 ? -16.504 11.708 8.019 1.00 67.25 261 GLU A C 1
ATOM 2053 O O . GLU A 1 261 ? -15.585 12.045 7.285 1.00 67.25 261 GLU A O 1
ATOM 2058 N N . GLN A 1 262 ? -16.905 10.442 8.057 1.00 80.94 262 GLN A N 1
ATOM 2059 C CA . GLN A 1 262 ? -16.484 9.378 7.139 1.00 80.94 262 GLN A CA 1
ATOM 2060 C C . GLN A 1 262 ? -15.049 8.846 7.230 1.00 80.94 262 GLN A C 1
ATOM 2062 O O . GLN A 1 262 ? -14.806 7.733 6.767 1.00 80.94 262 GLN A O 1
ATOM 2067 N N . ASN A 1 263 ? -14.121 9.544 7.874 1.00 91.94 263 ASN A N 1
ATOM 2068 C CA . ASN A 1 263 ? -12.734 9.091 7.963 1.00 91.94 263 ASN A CA 1
ATOM 2069 C C . ASN A 1 263 ? -12.501 8.123 9.149 1.00 91.94 263 ASN A C 1
ATOM 2071 O O . ASN A 1 263 ? -13.207 8.191 10.164 1.00 91.94 263 ASN A O 1
ATOM 2075 N N . PRO A 1 264 ? -11.526 7.197 9.049 1.00 95.56 264 PRO A N 1
ATOM 2076 C CA . PRO A 1 264 ? -11.070 6.400 10.185 1.00 95.56 264 PRO A CA 1
ATOM 2077 C C . PRO A 1 264 ? -10.520 7.291 11.307 1.00 95.56 264 PRO A C 1
ATOM 2079 O O . PRO A 1 264 ? -9.649 8.121 11.063 1.00 95.56 264 PRO A O 1
ATOM 2082 N N . LEU A 1 265 ? -10.972 7.081 12.543 1.00 95.19 265 LEU A N 1
ATOM 2083 C CA . LEU A 1 265 ? -10.448 7.777 13.728 1.00 95.19 265 LEU A CA 1
ATOM 2084 C C . LEU A 1 265 ? -9.481 6.927 14.539 1.00 95.19 265 LEU A C 1
ATOM 2086 O O . LEU A 1 265 ? -8.471 7.407 15.052 1.00 95.19 265 LEU A O 1
ATOM 2090 N N . LEU A 1 266 ? -9.841 5.660 14.693 1.00 97.31 266 LEU A N 1
ATOM 2091 C CA . LEU A 1 266 ? -9.165 4.724 15.566 1.00 97.31 266 LEU A CA 1
ATOM 2092 C C . LEU A 1 266 ? -9.171 3.364 14.882 1.00 97.31 266 LEU A C 1
ATOM 2094 O O . LEU A 1 266 ? -10.193 2.941 14.334 1.00 97.31 266 LEU A O 1
ATOM 2098 N N . ILE A 1 267 ? -8.034 2.681 14.918 1.00 98.38 267 ILE A N 1
ATOM 2099 C CA . ILE A 1 267 ? -7.909 1.316 14.423 1.00 98.38 267 ILE A CA 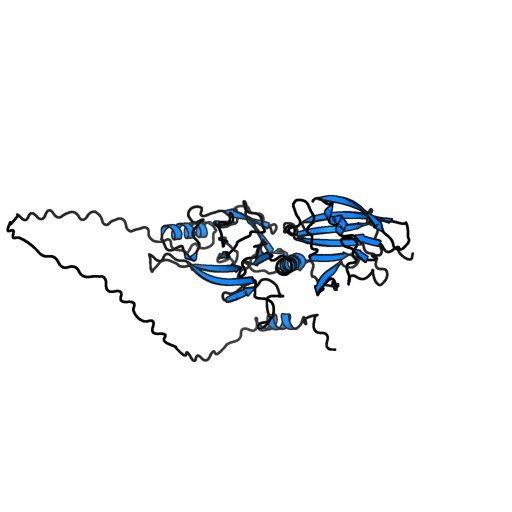1
ATOM 2100 C C . ILE A 1 267 ? -7.359 0.405 15.514 1.00 98.38 267 ILE A C 1
ATOM 2102 O O . ILE A 1 267 ? -6.569 0.832 16.353 1.00 98.38 267 ILE A O 1
ATOM 2106 N N . TYR A 1 268 ? -7.751 -0.864 15.481 1.00 98.44 268 TYR A N 1
ATOM 2107 C CA . TYR A 1 268 ? -7.146 -1.912 16.297 1.00 98.44 268 TYR A CA 1
ATOM 2108 C C . TYR A 1 268 ? -6.614 -3.025 15.401 1.00 98.44 268 TYR A C 1
ATOM 2110 O O . TYR A 1 268 ? -7.370 -3.621 14.630 1.00 98.44 268 TYR A O 1
ATOM 2118 N N . ILE A 1 269 ? -5.320 -3.314 15.516 1.00 98.31 269 ILE A N 1
ATOM 2119 C CA . ILE A 1 269 ? -4.668 -4.401 14.783 1.00 98.31 269 ILE A CA 1
ATOM 2120 C C . ILE A 1 269 ? -4.614 -5.627 15.693 1.00 98.31 269 ILE A C 1
ATOM 2122 O O . ILE A 1 269 ? -3.976 -5.614 16.749 1.00 98.31 269 ILE A O 1
ATOM 2126 N N . HIS A 1 270 ? -5.283 -6.694 15.265 1.00 97.38 270 HIS A N 1
ATOM 2127 C CA . HIS A 1 270 ? -5.324 -7.973 15.956 1.00 97.38 270 HIS A CA 1
ATOM 2128 C C . HIS A 1 270 ? -4.442 -8.990 15.224 1.00 97.38 270 HIS A C 1
ATOM 2130 O O . HIS A 1 270 ? -4.736 -9.322 14.074 1.00 97.38 270 HIS A O 1
ATOM 2136 N N . PRO A 1 271 ? -3.356 -9.489 15.835 1.00 94.56 271 PRO A N 1
ATOM 2137 C CA . PRO A 1 271 ? -2.547 -10.531 15.223 1.00 94.56 271 PRO A CA 1
ATOM 2138 C C . PRO A 1 271 ? -3.078 -11.939 15.491 1.00 94.56 271 PRO A C 1
ATOM 2140 O O . PRO A 1 271 ? -3.738 -12.169 16.502 1.00 94.56 271 PRO A O 1
ATOM 2143 N N . THR A 1 272 ? -2.693 -12.894 14.644 1.00 90.19 272 THR A N 1
ATOM 2144 C CA . THR A 1 272 ? -2.856 -14.332 14.898 1.00 90.19 272 THR A CA 1
ATOM 2145 C C . THR A 1 272 ? -1.919 -14.801 16.015 1.00 90.19 272 THR A C 1
ATOM 2147 O O . THR A 1 272 ? -2.317 -15.588 16.871 1.00 90.19 272 THR A O 1
ATOM 2150 N N . THR A 1 273 ? -0.685 -14.282 16.063 1.00 85.06 273 THR A N 1
ATOM 2151 C CA . THR A 1 273 ? 0.311 -14.613 17.095 1.00 85.06 273 THR A CA 1
ATOM 2152 C C . THR A 1 273 ? 1.138 -13.396 17.482 1.00 85.06 273 THR A C 1
ATOM 2154 O O . THR A 1 273 ? 1.718 -12.779 16.599 1.00 85.06 273 THR A O 1
ATOM 2157 N N . GLY A 1 274 ? 1.229 -13.082 18.783 1.00 79.69 274 GLY A N 1
ATOM 2158 C CA . GLY A 1 274 ? 2.314 -12.327 19.450 1.00 79.69 274 GLY A CA 1
ATOM 2159 C C . GLY A 1 274 ? 2.881 -11.035 18.826 1.00 79.69 274 GLY A C 1
ATOM 2160 O O . GLY A 1 274 ? 3.887 -10.543 19.328 1.00 79.69 274 GLY A O 1
ATOM 2161 N N . SER A 1 275 ? 2.294 -10.495 17.756 1.00 87.00 275 SER A N 1
ATOM 2162 C CA . SER A 1 275 ? 2.913 -9.475 16.908 1.00 87.00 275 SER A CA 1
ATOM 2163 C C . SER A 1 275 ? 3.142 -8.175 17.667 1.00 87.00 275 SER A C 1
ATOM 2165 O O . SER A 1 275 ? 2.272 -7.709 18.409 1.00 87.00 275 SER A O 1
ATOM 2167 N N . SER A 1 276 ? 4.286 -7.535 17.418 1.00 90.00 276 SER A N 1
ATOM 2168 C CA . SER A 1 276 ? 4.591 -6.195 17.932 1.00 90.00 276 SER A CA 1
ATOM 2169 C C . SER A 1 276 ? 3.585 -5.144 17.464 1.00 90.00 276 SER A C 1
ATOM 2171 O O . SER A 1 276 ? 3.379 -4.156 18.165 1.00 90.00 276 SER A O 1
ATOM 2173 N N . ALA A 1 277 ? 2.928 -5.389 16.326 1.00 93.81 277 ALA A N 1
ATOM 2174 C CA . ALA A 1 277 ? 1.892 -4.535 15.759 1.00 93.81 277 ALA A CA 1
ATOM 2175 C C . ALA A 1 277 ? 0.544 -4.616 16.492 1.00 93.81 277 ALA A C 1
ATOM 2177 O O . ALA A 1 277 ? -0.396 -3.926 16.108 1.00 93.81 277 ALA A O 1
ATOM 2178 N N . LYS A 1 278 ? 0.404 -5.484 17.503 1.00 96.75 278 LYS A N 1
ATOM 2179 C CA . LYS A 1 278 ? -0.827 -5.572 18.287 1.00 96.75 278 LYS A CA 1
ATOM 2180 C C . LYS A 1 278 ? -1.054 -4.282 19.062 1.00 96.75 278 LYS A C 1
ATOM 2182 O O . LYS A 1 278 ? -0.228 -3.915 19.905 1.00 96.75 278 LYS A O 1
ATOM 2187 N N . GLY A 1 279 ? -2.216 -3.674 18.860 1.00 97.25 279 GLY A N 1
ATOM 2188 C CA . GLY A 1 279 ? -2.624 -2.522 19.646 1.00 97.25 279 GLY A CA 1
ATOM 2189 C C . GLY A 1 279 ? -3.632 -1.623 18.954 1.00 97.25 279 GLY A C 1
ATOM 2190 O O . GLY A 1 279 ? -4.102 -1.894 17.846 1.00 97.25 279 GLY A O 1
ATOM 2191 N N . TRP A 1 280 ? -3.955 -0.549 19.666 1.00 98.25 280 TRP A N 1
ATOM 2192 C CA . TRP A 1 280 ? -4.819 0.531 19.218 1.00 98.25 280 TRP A CA 1
ATOM 2193 C C . TRP A 1 280 ? -3.966 1.647 18.633 1.00 98.25 280 TRP A C 1
ATOM 2195 O O . TRP A 1 280 ? -2.959 2.021 19.232 1.00 98.25 280 TRP A O 1
ATOM 2205 N N . TYR A 1 281 ? -4.377 2.198 17.497 1.00 98.06 281 TYR A N 1
ATOM 2206 C CA . TYR A 1 281 ? -3.676 3.287 16.829 1.00 98.06 281 TYR A CA 1
ATOM 2207 C C . TYR A 1 281 ? -4.651 4.386 16.434 1.00 98.06 281 TYR A C 1
ATOM 2209 O O . TYR A 1 281 ? -5.756 4.095 15.975 1.00 98.06 281 TYR A O 1
ATOM 2217 N N . LYS A 1 282 ? -4.218 5.637 16.562 1.00 96.69 282 LYS A N 1
ATOM 2218 C CA . LYS A 1 282 ? -4.952 6.825 16.108 1.00 96.69 282 LYS A CA 1
ATOM 2219 C C . LYS A 1 282 ? -4.078 7.699 15.221 1.00 96.69 282 LYS A C 1
ATOM 2221 O O . LYS A 1 282 ? -2.852 7.602 15.289 1.00 96.69 282 LYS A O 1
ATOM 2226 N N . LYS A 1 283 ? -4.699 8.584 14.440 1.00 95.38 283 LYS A N 1
ATOM 2227 C CA . LYS A 1 283 ? -3.983 9.637 13.710 1.00 95.38 283 LYS A CA 1
ATOM 2228 C C . LYS A 1 283 ? -3.215 10.512 14.709 1.00 95.38 283 LYS A C 1
ATOM 2230 O O . LYS A 1 283 ? -3.778 10.973 15.701 1.00 95.38 283 LYS A O 1
ATOM 2235 N N . LYS A 1 284 ? -1.923 10.707 14.456 1.00 95.50 284 LYS A N 1
ATOM 2236 C CA . LYS A 1 284 ? -1.057 11.568 15.262 1.00 95.50 284 LYS A CA 1
ATOM 2237 C C . LYS A 1 284 ? -1.419 13.033 15.023 1.00 95.50 284 LYS A C 1
ATOM 2239 O O . LYS A 1 284 ? -1.679 13.440 13.888 1.00 95.50 284 LYS A O 1
ATOM 2244 N N . GLU A 1 285 ? -1.411 13.829 16.085 1.00 92.38 285 GLU A N 1
ATOM 2245 C CA . GLU A 1 285 ? -1.656 15.268 15.989 1.00 92.38 285 GLU A CA 1
ATOM 2246 C C . GLU A 1 285 ? -0.596 15.944 15.102 1.00 92.38 285 GLU A C 1
ATOM 2248 O O . GLU A 1 285 ? 0.594 15.630 15.174 1.00 92.38 285 GLU A O 1
ATOM 2253 N N . GLY A 1 286 ? -1.035 16.831 14.205 1.00 90.00 286 GLY A N 1
ATOM 2254 C CA . GLY A 1 286 ? -0.153 17.468 13.221 1.00 90.00 286 GLY A CA 1
ATOM 2255 C C . GLY A 1 286 ? 0.355 16.533 12.115 1.00 90.00 286 GLY A C 1
ATOM 2256 O O . GLY A 1 286 ? 1.284 16.895 11.390 1.00 90.00 286 GLY A O 1
ATOM 2257 N N . SER A 1 287 ? -0.220 15.331 11.967 1.00 87.88 287 SER A N 1
ATOM 2258 C CA . SER A 1 287 ? 0.068 14.467 10.820 1.00 87.88 287 SER A CA 1
ATOM 2259 C C . SER A 1 287 ? -0.187 15.217 9.511 1.00 87.88 287 SER A C 1
ATOM 2261 O O . SER A 1 287 ? -1.221 15.853 9.346 1.00 87.88 287 SER A O 1
ATOM 2263 N N . ASN A 1 288 ? 0.750 15.102 8.569 1.00 75.19 288 ASN A N 1
ATOM 2264 C CA . ASN A 1 288 ? 0.675 15.791 7.285 1.00 75.19 288 ASN A CA 1
ATOM 2265 C C . ASN A 1 288 ? -0.538 15.342 6.444 1.00 75.19 288 ASN A C 1
ATOM 2267 O O . ASN A 1 288 ? -0.921 14.171 6.473 1.00 75.19 288 ASN A O 1
ATOM 2271 N N . ASP A 1 289 ? -1.026 16.246 5.594 1.00 74.75 289 ASP A N 1
ATOM 2272 C CA . ASP A 1 289 ? -2.081 15.965 4.607 1.00 74.75 289 ASP A CA 1
ATOM 2273 C C . ASP A 1 289 ? -1.514 15.510 3.247 1.00 74.75 289 ASP A C 1
ATOM 2275 O O . ASP A 1 289 ? -2.215 15.429 2.241 1.00 74.75 289 ASP A O 1
ATOM 2279 N N . SER A 1 290 ? -0.219 15.174 3.176 1.00 79.00 290 SER A N 1
ATOM 2280 C CA . SER A 1 290 ? 0.491 14.846 1.924 1.00 79.00 290 SER A CA 1
ATOM 2281 C C . SER A 1 290 ? 0.221 13.423 1.403 1.00 79.00 290 SER A C 1
ATOM 2283 O O . SER A 1 290 ? 1.055 12.811 0.729 1.00 79.00 290 SER A O 1
ATOM 2285 N N . GLY A 1 291 ? -0.927 12.847 1.763 1.00 86.44 291 GLY A N 1
ATOM 2286 C CA . GLY A 1 291 ? -1.293 11.469 1.431 1.00 86.44 291 GLY A CA 1
ATOM 2287 C C . GLY A 1 291 ? -0.607 10.398 2.288 1.00 86.44 291 GLY A C 1
ATOM 2288 O O . GLY A 1 291 ? -0.772 9.208 2.017 1.00 86.44 291 GLY A O 1
ATOM 2289 N N . ASN A 1 292 ? 0.185 10.774 3.298 1.00 91.12 292 ASN A N 1
ATOM 2290 C CA . ASN A 1 292 ? 0.897 9.849 4.183 1.00 91.12 292 ASN A CA 1
ATOM 2291 C C . ASN A 1 292 ? 0.693 10.242 5.641 1.00 91.12 292 ASN A C 1
ATOM 2293 O O . ASN A 1 292 ? 1.415 11.090 6.159 1.00 91.12 292 ASN A O 1
ATOM 2297 N N . GLU A 1 293 ? -0.233 9.578 6.310 1.00 94.62 293 GLU A N 1
ATOM 2298 C CA . GLU A 1 293 ? -0.602 9.928 7.669 1.00 94.62 293 GLU A CA 1
ATOM 2299 C C . GLU A 1 293 ? 0.170 9.113 8.692 1.00 94.62 293 GLU A C 1
ATOM 2301 O O . GLU A 1 293 ? 0.234 7.885 8.608 1.00 94.62 293 GLU A O 1
ATOM 2306 N N . GLU A 1 294 ? 0.732 9.795 9.682 1.00 96.38 294 GLU A N 1
ATOM 2307 C CA . GLU A 1 294 ? 1.348 9.141 10.828 1.00 96.38 294 GLU A CA 1
ATOM 2308 C C . GLU A 1 294 ? 0.271 8.753 11.834 1.00 96.38 294 GLU A C 1
ATOM 2310 O O . GLU A 1 294 ? -0.577 9.560 12.212 1.00 96.38 294 GLU A O 1
ATOM 2315 N N . TRP A 1 295 ? 0.319 7.501 12.267 1.00 97.38 295 TRP A N 1
ATOM 2316 C CA . TRP A 1 295 ? -0.576 6.933 13.256 1.00 97.38 295 TRP A CA 1
ATOM 2317 C C . TRP A 1 295 ? 0.245 6.385 14.415 1.00 97.38 295 TRP A C 1
ATOM 2319 O O . TRP A 1 295 ? 1.215 5.644 14.225 1.00 97.38 295 TRP A O 1
ATOM 2329 N N . GLU A 1 296 ? -0.129 6.768 15.627 1.00 97.12 296 GLU A N 1
ATOM 2330 C CA . GLU A 1 296 ? 0.577 6.418 16.853 1.00 97.12 296 GLU A CA 1
ATOM 2331 C C . GLU A 1 296 ? -0.252 5.495 17.736 1.00 97.12 296 GLU A C 1
ATOM 2333 O O . GLU A 1 296 ? -1.482 5.486 17.683 1.00 97.12 296 GLU A O 1
ATOM 2338 N N . GLU A 1 297 ? 0.447 4.686 18.528 1.00 97.50 297 GLU A N 1
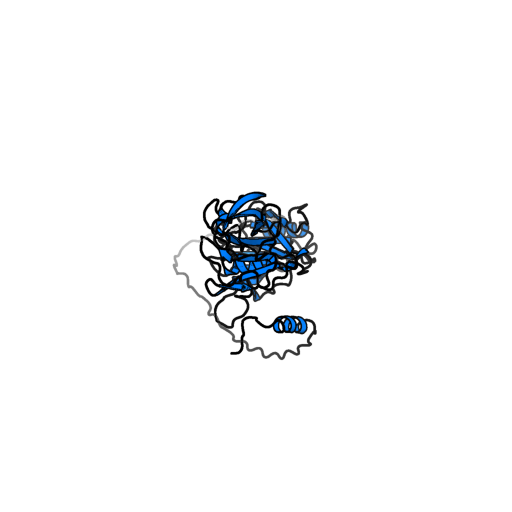ATOM 2339 C CA . GLU A 1 297 ? -0.179 3.785 19.488 1.00 97.50 297 GLU A CA 1
ATOM 2340 C C . GLU A 1 297 ? -0.899 4.590 20.580 1.00 97.50 297 GLU A C 1
ATOM 2342 O O . GLU A 1 297 ? -0.355 5.555 21.117 1.00 97.50 297 GLU A O 1
ATOM 2347 N N . THR A 1 298 ? -2.113 4.175 20.925 1.00 97.62 298 THR A N 1
ATOM 2348 C CA . THR A 1 298 ? -2.924 4.755 22.002 1.00 97.62 298 THR A CA 1
ATOM 2349 C C . THR A 1 298 ? -3.517 3.643 22.871 1.00 97.62 298 THR A C 1
ATOM 2351 O O . THR A 1 298 ? -3.256 2.461 22.645 1.00 97.62 298 THR A O 1
ATOM 2354 N N . LEU A 1 299 ? -4.294 4.006 23.896 1.00 96.31 299 LEU A N 1
ATOM 2355 C CA . LEU A 1 299 ? -5.016 3.074 24.768 1.00 96.31 299 LEU A CA 1
ATOM 2356 C C . LEU A 1 299 ? -4.119 1.937 25.291 1.00 96.31 299 LEU A C 1
ATOM 2358 O O . LEU A 1 299 ? -4.469 0.760 25.205 1.00 96.31 299 LEU A O 1
ATOM 2362 N N . ALA A 1 300 ? -2.957 2.281 25.857 1.00 96.19 300 ALA A N 1
ATOM 2363 C CA . ALA A 1 300 ? -1.957 1.303 26.299 1.00 96.19 300 ALA A CA 1
ATOM 2364 C C . ALA A 1 300 ? -2.529 0.232 27.254 1.00 96.19 300 ALA A C 1
ATOM 2366 O O . ALA A 1 300 ? -2.180 -0.943 27.145 1.00 96.19 300 ALA A O 1
ATOM 2367 N N . GLY A 1 301 ? -3.470 0.609 28.132 1.00 95.50 301 GLY A N 1
ATOM 2368 C CA . GLY A 1 301 ? -4.173 -0.324 29.025 1.00 95.50 301 GLY A CA 1
ATOM 2369 C C . GLY A 1 301 ? -5.084 -1.331 28.307 1.00 95.50 301 GLY A C 1
ATOM 2370 O O . GLY A 1 301 ? -5.359 -2.397 28.846 1.00 95.50 301 GLY A O 1
ATOM 2371 N N . LEU A 1 302 ? -5.502 -1.034 27.072 1.00 97.00 302 LEU A N 1
ATOM 2372 C CA . LEU A 1 302 ? -6.336 -1.895 26.227 1.00 97.00 302 LEU A CA 1
ATOM 2373 C C . LEU A 1 302 ? -5.564 -2.533 25.073 1.00 97.00 302 LEU A C 1
ATOM 2375 O O . LEU A 1 302 ? -6.170 -3.191 24.230 1.00 97.00 302 LEU A O 1
ATOM 2379 N N . ARG A 1 303 ? -4.232 -2.402 25.027 1.00 96.38 303 ARG A N 1
ATOM 2380 C CA . ARG A 1 303 ? -3.393 -2.958 23.950 1.00 96.38 303 ARG A CA 1
ATOM 2381 C C . ARG A 1 303 ? -3.710 -4.428 23.648 1.00 96.38 303 ARG A C 1
ATOM 2383 O O . ARG A 1 303 ? -3.722 -4.855 22.494 1.00 96.38 303 ARG A O 1
ATOM 2390 N N . ASN A 1 304 ? -4.003 -5.208 24.688 1.00 96.50 304 ASN A N 1
ATOM 2391 C CA . ASN A 1 304 ? -4.300 -6.632 24.571 1.00 96.50 304 ASN A CA 1
ATOM 2392 C C . ASN A 1 304 ? -5.784 -6.986 24.424 1.00 96.50 304 ASN A C 1
ATOM 2394 O O . ASN A 1 304 ? -6.083 -8.164 24.216 1.00 96.50 304 ASN A O 1
ATOM 2398 N N . THR A 1 305 ? -6.672 -5.997 24.471 1.00 97.31 305 THR A N 1
ATOM 2399 C CA . THR A 1 305 ? -8.126 -6.160 24.461 1.00 97.31 305 THR A CA 1
ATOM 2400 C C . THR A 1 305 ? -8.670 -5.761 23.095 1.00 97.31 305 THR A C 1
ATOM 2402 O O . THR A 1 305 ? -8.666 -4.584 22.740 1.00 97.31 305 THR A O 1
ATOM 2405 N N . ALA A 1 306 ? -9.126 -6.748 22.322 1.00 97.38 306 ALA A N 1
ATOM 2406 C CA . ALA A 1 306 ? -9.805 -6.503 21.052 1.00 97.38 306 ALA A CA 1
ATOM 2407 C C . ALA A 1 306 ? -11.178 -5.835 21.278 1.00 97.38 306 ALA A C 1
ATOM 2409 O O . ALA A 1 306 ? -11.766 -6.037 22.347 1.00 97.38 306 ALA A O 1
ATOM 2410 N N . PRO A 1 307 ? -11.714 -5.080 20.300 1.00 97.44 307 PRO A N 1
ATOM 2411 C CA . PRO A 1 307 ? -12.983 -4.368 20.443 1.00 97.44 307 PRO A CA 1
ATOM 2412 C C . PRO A 1 307 ? -14.137 -5.240 20.961 1.00 97.44 307 PRO A C 1
ATOM 2414 O O . PRO A 1 307 ? -14.804 -4.872 21.920 1.00 97.44 307 PRO A O 1
ATOM 2417 N N . GLU A 1 308 ? -14.323 -6.445 20.419 1.00 96.69 308 GLU A N 1
ATOM 2418 C CA . GLU A 1 308 ? -15.372 -7.397 20.823 1.00 96.69 308 GLU A CA 1
ATOM 2419 C C . GLU A 1 308 ? -15.220 -7.945 22.253 1.00 96.69 308 GLU A C 1
ATOM 2421 O O . GLU A 1 308 ? -16.124 -8.605 22.775 1.00 96.69 308 GLU A O 1
ATOM 2426 N N . LYS A 1 309 ? -14.060 -7.725 22.881 1.00 97.19 309 LYS A N 1
ATOM 2427 C CA . LYS A 1 309 ? -13.760 -8.137 24.257 1.00 97.19 309 LYS A CA 1
ATOM 2428 C C . LYS A 1 309 ? -13.916 -7.000 25.263 1.00 97.19 309 LYS A C 1
ATOM 2430 O O . LYS A 1 309 ? -13.785 -7.249 26.457 1.00 97.19 309 LYS A O 1
ATOM 2435 N N . ILE A 1 310 ? -14.225 -5.785 24.815 1.00 96.69 310 ILE A N 1
ATOM 2436 C CA . ILE A 1 310 ? -14.574 -4.675 25.702 1.00 96.69 310 ILE A CA 1
ATOM 2437 C C . ILE A 1 310 ? -15.975 -4.946 26.243 1.00 96.69 310 ILE A C 1
ATOM 2439 O O . ILE A 1 310 ? -16.964 -4.769 25.541 1.00 96.69 310 ILE A O 1
ATOM 2443 N N . THR A 1 311 ? -16.053 -5.429 27.482 1.00 95.50 311 THR A N 1
ATOM 2444 C CA . THR A 1 311 ? -17.332 -5.751 28.137 1.00 95.50 311 THR A CA 1
ATOM 2445 C C . THR A 1 311 ? -17.541 -5.010 29.451 1.00 95.50 311 THR A C 1
ATOM 2447 O O . THR A 1 311 ? -18.682 -4.890 29.895 1.00 95.50 311 THR A O 1
ATOM 2450 N N . ASP A 1 312 ? -16.470 -4.514 30.071 1.00 94.75 312 ASP A N 1
ATOM 2451 C CA . ASP A 1 312 ? -16.495 -3.796 31.343 1.00 94.75 312 ASP A CA 1
ATOM 2452 C C . ASP A 1 312 ? -16.517 -2.268 31.158 1.00 94.75 312 ASP A C 1
ATOM 2454 O O . ASP A 1 312 ? -16.126 -1.732 30.118 1.00 94.75 312 ASP A O 1
ATOM 2458 N N . CYS A 1 313 ? -16.977 -1.561 32.192 1.00 93.81 313 CYS A N 1
ATOM 2459 C CA . CYS A 1 313 ? -17.115 -0.105 32.183 1.00 93.81 313 CYS A CA 1
ATOM 2460 C C . CYS A 1 313 ? -15.780 0.625 32.044 1.00 93.81 313 CYS A C 1
ATOM 2462 O O . CYS A 1 313 ? -15.730 1.677 31.417 1.00 93.81 313 CYS A O 1
ATOM 2464 N N . THR A 1 314 ? -14.709 0.096 32.635 1.00 94.88 314 THR A N 1
ATOM 2465 C CA . THR A 1 314 ? -13.399 0.754 32.644 1.00 94.88 314 THR A CA 1
ATOM 2466 C C . THR A 1 314 ? -12.824 0.785 31.233 1.00 94.88 314 THR A C 1
ATOM 2468 O O . THR A 1 314 ? -12.456 1.850 30.736 1.00 94.88 314 THR A O 1
ATOM 2471 N N . SER A 1 315 ? -12.824 -0.363 30.551 1.00 96.19 315 SER A N 1
ATOM 2472 C CA . SER A 1 315 ? -12.388 -0.474 29.158 1.00 96.19 315 SER A CA 1
ATOM 2473 C C . SER A 1 315 ? -13.282 0.328 28.213 1.00 96.19 315 SER A C 1
ATOM 2475 O O . SER A 1 315 ? -12.781 1.012 27.321 1.00 96.19 315 SER A O 1
ATOM 2477 N N . TRP A 1 316 ? -14.602 0.291 28.426 1.00 95.94 316 TRP A N 1
ATOM 2478 C CA . TRP A 1 316 ? -15.549 1.080 27.640 1.00 95.94 316 TRP A CA 1
ATOM 2479 C C . TRP A 1 316 ? -15.311 2.586 27.791 1.00 95.94 316 TRP A C 1
ATOM 2481 O O . TRP A 1 316 ? -15.179 3.286 26.792 1.00 95.94 316 TRP A O 1
ATOM 2491 N N . ASN A 1 317 ? -15.181 3.088 29.020 1.00 95.50 317 ASN A N 1
ATOM 2492 C CA . ASN A 1 317 ? -14.971 4.513 29.281 1.00 95.50 317 ASN A CA 1
ATOM 2493 C C . ASN A 1 317 ? -13.629 5.002 28.729 1.00 95.50 317 ASN A C 1
ATOM 2495 O O . ASN A 1 317 ? -13.558 6.115 28.208 1.00 95.50 317 ASN A O 1
ATOM 2499 N N . ALA A 1 318 ? -12.582 4.171 28.777 1.00 97.00 318 ALA A N 1
ATOM 2500 C CA . ALA A 1 318 ? -11.306 4.479 28.138 1.00 97.00 318 ALA A CA 1
ATOM 2501 C C . ALA A 1 318 ? -11.454 4.618 26.612 1.00 97.00 318 ALA A C 1
ATOM 2503 O O . ALA A 1 318 ? -10.987 5.606 26.044 1.00 97.00 318 ALA A O 1
ATOM 2504 N N . LEU A 1 319 ? -12.157 3.683 25.959 1.00 97.00 319 LEU A N 1
ATOM 2505 C CA . LEU A 1 319 ? -12.449 3.759 24.524 1.00 97.00 319 LEU A CA 1
ATOM 2506 C C . LEU A 1 319 ? -13.280 5.006 24.176 1.00 97.00 319 LEU A C 1
ATOM 2508 O O . LEU A 1 319 ? -12.910 5.749 23.270 1.00 97.00 319 LEU A O 1
ATOM 2512 N N . VAL A 1 320 ? -14.371 5.261 24.906 1.00 95.50 320 VAL A N 1
ATOM 2513 C CA . VAL A 1 320 ? -15.244 6.428 24.691 1.00 95.50 320 VAL A CA 1
ATOM 2514 C C . VAL A 1 320 ? -14.469 7.732 24.859 1.00 95.50 320 VAL A C 1
ATOM 2516 O O . VAL A 1 320 ? -14.587 8.623 24.022 1.00 95.50 320 VAL A O 1
ATOM 2519 N N . THR A 1 321 ? -13.634 7.836 25.895 1.00 95.88 321 THR A N 1
ATOM 2520 C CA . THR A 1 321 ? -12.785 9.013 26.126 1.00 95.88 321 THR A CA 1
ATOM 2521 C C . THR A 1 321 ? -11.865 9.274 24.936 1.00 95.88 321 THR A C 1
ATOM 2523 O O . THR A 1 321 ? -11.731 10.415 24.497 1.00 95.88 321 THR A O 1
ATOM 2526 N N . GLU A 1 322 ? -11.241 8.231 24.388 1.00 96.56 322 GLU A N 1
ATOM 2527 C CA . GLU A 1 322 ? -10.337 8.376 23.246 1.00 96.56 322 GLU A CA 1
ATOM 2528 C C . GLU A 1 322 ? -11.083 8.752 21.959 1.00 96.56 322 GLU A C 1
ATOM 2530 O O . GLU A 1 322 ? -10.635 9.629 21.223 1.00 96.56 322 GLU A O 1
ATOM 2535 N N . LEU A 1 323 ? -12.257 8.161 21.717 1.00 94.94 323 LEU A N 1
ATOM 2536 C CA . LEU A 1 323 ? -13.110 8.498 20.573 1.00 94.94 323 LEU A CA 1
ATOM 2537 C C . LEU A 1 323 ? -13.651 9.935 20.643 1.00 94.94 323 LEU A C 1
ATOM 2539 O O . LEU A 1 323 ? -13.714 10.612 19.615 1.00 94.94 323 LEU A O 1
ATOM 2543 N N . LYS A 1 324 ? -13.997 10.421 21.844 1.00 93.81 324 LYS A N 1
ATOM 2544 C CA . LYS A 1 324 ? -14.372 11.825 22.085 1.00 93.81 324 LYS A CA 1
ATOM 2545 C C . LYS A 1 324 ? -13.207 12.769 21.799 1.00 93.81 324 LYS A C 1
ATOM 2547 O O . LYS A 1 324 ? -13.383 13.750 21.085 1.00 93.81 324 LYS A O 1
ATOM 2552 N N . LYS A 1 325 ? -12.002 12.451 22.289 1.00 93.69 325 LYS A N 1
ATOM 2553 C CA . LYS A 1 325 ? -10.782 13.238 22.015 1.00 93.69 325 LYS A CA 1
ATOM 2554 C C . LYS A 1 325 ? -10.438 13.297 20.529 1.00 93.69 325 LYS A C 1
ATOM 2556 O O . LYS A 1 325 ? -9.951 14.319 20.065 1.00 93.69 325 LYS A O 1
ATOM 2561 N N . ALA A 1 326 ? -10.706 12.222 19.790 1.00 90.44 326 ALA A N 1
ATOM 2562 C CA . ALA A 1 326 ? -10.529 12.176 18.342 1.00 90.44 326 ALA A CA 1
ATOM 2563 C C . ALA A 1 326 ? -11.611 12.957 17.559 1.00 90.44 326 ALA A C 1
ATOM 2565 O O . ALA A 1 326 ? -11.567 12.976 16.334 1.00 90.44 326 ALA A O 1
ATOM 2566 N N . GLY A 1 327 ? -12.581 13.583 18.240 1.00 85.25 327 GLY A N 1
ATOM 2567 C CA . GLY A 1 327 ? -13.597 14.453 17.637 1.00 85.25 327 GLY A CA 1
ATOM 2568 C C . GLY A 1 327 ? -14.799 13.732 17.016 1.00 85.25 327 GLY A C 1
ATOM 2569 O O . GLY A 1 327 ? -15.600 14.368 16.341 1.00 85.25 327 GLY A O 1
ATOM 2570 N N . GLY A 1 328 ? -14.951 12.416 17.211 1.00 77.75 328 GLY A N 1
ATOM 2571 C CA . GLY A 1 328 ? -15.934 11.624 16.457 1.00 77.75 328 GLY A CA 1
ATOM 2572 C C . GLY A 1 328 ? -17.315 11.439 17.069 1.00 77.75 328 GLY A C 1
ATOM 2573 O O . GLY A 1 328 ? -18.266 11.208 16.325 1.00 77.75 328 GLY A O 1
ATOM 2574 N 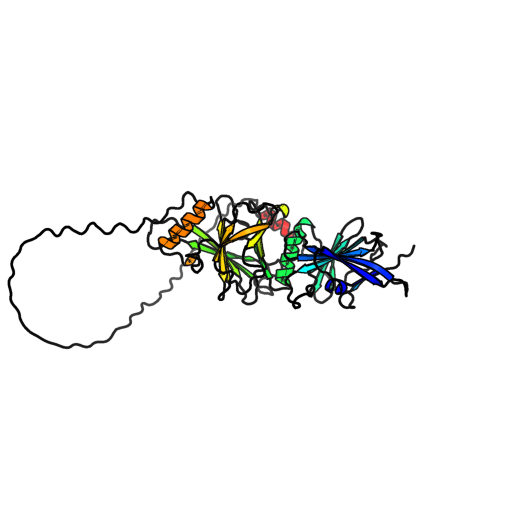N . TYR A 1 329 ? -17.411 11.448 18.401 1.00 85.62 329 TYR A N 1
ATOM 2575 C CA . TYR A 1 329 ? -18.535 10.843 19.125 1.00 85.62 329 TYR A CA 1
ATOM 2576 C C . TYR A 1 329 ? -18.862 11.569 20.438 1.00 85.62 329 TYR A C 1
ATOM 2578 O O . TYR A 1 329 ? -18.646 11.051 21.536 1.00 85.62 329 TYR A O 1
ATOM 2586 N N . ASN A 1 330 ? -19.375 12.794 20.339 1.00 88.00 330 ASN A N 1
ATOM 2587 C CA . ASN A 1 330 ? -19.725 13.596 21.519 1.00 88.00 330 ASN A CA 1
ATOM 2588 C C . ASN A 1 330 ? -20.966 13.069 22.263 1.00 88.00 330 ASN A C 1
ATOM 2590 O O . ASN A 1 330 ? -21.156 13.365 23.440 1.00 88.00 330 ASN A O 1
ATOM 2594 N N . ASP A 1 331 ? -21.787 12.276 21.583 1.00 90.81 331 ASP A N 1
ATOM 2595 C CA . ASP A 1 331 ? -23.031 11.679 22.063 1.00 90.81 331 ASP A CA 1
ATOM 2596 C C . ASP A 1 331 ? -22.840 10.326 22.766 1.00 90.81 331 ASP A C 1
ATOM 2598 O O . ASP A 1 331 ? -23.752 9.855 23.450 1.00 90.81 331 ASP A O 1
ATOM 2602 N N . LEU A 1 332 ? -21.656 9.708 22.659 1.00 92.06 332 LEU A N 1
ATOM 2603 C CA . LEU A 1 332 ? -21.373 8.469 23.378 1.00 92.06 332 LEU A CA 1
ATOM 2604 C C . LEU A 1 332 ? -21.370 8.696 24.886 1.00 92.06 332 LEU A C 1
ATOM 2606 O O . LEU A 1 332 ? -20.582 9.467 25.449 1.00 92.06 332 LEU A O 1
ATOM 2610 N N . GLN A 1 333 ? -22.234 7.943 25.552 1.00 93.12 333 GLN A N 1
ATOM 2611 C CA . GLN A 1 333 ? -22.345 7.958 26.995 1.00 93.12 333 GLN A CA 1
ATOM 2612 C C . GLN A 1 333 ? -21.325 7.006 27.606 1.00 93.12 333 GLN A C 1
ATOM 2614 O O . GLN A 1 333 ? -21.217 5.828 27.239 1.00 93.12 333 GLN A O 1
ATOM 2619 N N . GLU A 1 334 ? -20.589 7.538 28.573 1.00 94.06 334 GLU A N 1
ATOM 2620 C CA . GLU A 1 334 ? -19.782 6.729 29.472 1.00 94.06 334 GLU A CA 1
ATOM 2621 C C . GLU A 1 334 ? -20.694 5.867 30.339 1.00 94.06 334 GLU A C 1
ATOM 2623 O O . GLU A 1 334 ? -21.834 6.220 30.651 1.00 94.06 334 GLU A O 1
ATOM 2628 N N . CYS A 1 335 ? -20.180 4.711 30.735 1.00 91.38 335 CYS A N 1
ATOM 2629 C CA . CYS A 1 335 ? -20.815 3.917 31.762 1.00 91.38 335 CYS A CA 1
ATOM 2630 C C . CYS A 1 335 ? -20.873 4.725 33.054 1.00 91.38 335 CYS A C 1
ATOM 2632 O O . CYS A 1 335 ? -19.842 5.290 33.447 1.00 91.38 335 CYS A O 1
ATOM 2634 N N . PRO A 1 336 ? -22.027 4.730 33.747 1.00 86.81 336 PRO A N 1
ATOM 2635 C CA . PRO A 1 336 ? -22.074 5.269 35.089 1.00 86.81 336 PRO A CA 1
ATOM 2636 C C . PRO A 1 336 ? -21.022 4.533 35.919 1.00 86.81 336 PRO A C 1
ATOM 2638 O O . PRO A 1 336 ? -20.873 3.308 35.818 1.00 86.81 336 PRO A O 1
ATOM 2641 N N . GLY A 1 337 ? -20.246 5.295 36.691 1.00 77.88 337 GLY A N 1
ATOM 2642 C CA . GLY A 1 337 ? -19.303 4.708 37.633 1.00 77.88 337 GLY A CA 1
ATOM 2643 C C . GLY A 1 337 ? -20.027 3.707 38.539 1.00 77.88 337 GLY A C 1
ATOM 2644 O O . GLY A 1 337 ? -21.249 3.818 38.710 1.00 77.88 337 GLY A O 1
ATOM 2645 N N . PRO A 1 338 ? -19.313 2.720 39.113 1.00 74.25 338 PRO A N 1
ATOM 2646 C CA . PRO A 1 338 ? -19.914 1.860 40.123 1.00 74.25 338 PRO A CA 1
ATOM 2647 C C . PRO A 1 338 ? -20.619 2.759 41.138 1.00 74.25 338 PRO A C 1
ATOM 2649 O O . PRO A 1 338 ? -20.015 3.723 41.620 1.00 74.25 338 PRO A O 1
ATOM 2652 N N . LYS A 1 339 ? -21.912 2.501 41.392 1.00 73.50 339 LYS A N 1
ATOM 2653 C CA . LYS A 1 339 ? -22.639 3.243 42.426 1.00 73.50 339 LYS A CA 1
ATOM 2654 C C . LYS A 1 339 ? -21.759 3.212 43.678 1.00 73.50 339 LYS A C 1
ATOM 2656 O O . LYS A 1 339 ? -21.271 2.123 44.003 1.00 73.50 339 LYS A O 1
ATOM 2661 N N . PRO A 1 340 ? -21.524 4.360 44.342 1.00 76.12 340 PRO A N 1
ATOM 2662 C CA . PRO A 1 340 ? -20.851 4.355 45.630 1.00 76.12 340 PRO A CA 1
ATOM 2663 C C . PRO A 1 340 ? -21.479 3.251 46.484 1.00 76.12 340 PRO A C 1
ATOM 2665 O O . PRO A 1 340 ? -22.706 3.086 46.400 1.00 76.12 340 PRO A O 1
ATOM 2668 N N . PRO A 1 341 ? -20.684 2.461 47.233 1.00 77.69 341 PRO A N 1
ATOM 2669 C CA . PRO A 1 341 ? -21.261 1.477 48.135 1.00 77.69 341 PRO A CA 1
ATOM 2670 C C . PRO A 1 341 ? -22.354 2.181 48.946 1.00 77.69 341 PRO A C 1
ATOM 2672 O O . PRO A 1 341 ? -22.146 3.341 49.329 1.00 77.69 341 PRO A O 1
ATOM 2675 N N . PRO A 1 342 ? -23.534 1.551 49.125 1.00 81.94 342 PRO A N 1
ATOM 2676 C CA . PRO A 1 342 ? -24.587 2.158 49.922 1.00 81.94 342 PRO A CA 1
ATOM 2677 C C . PRO A 1 342 ? -23.953 2.626 51.236 1.00 81.94 342 PRO A C 1
ATOM 2679 O O . PRO A 1 342 ? -23.100 1.899 51.766 1.00 81.94 342 PRO A O 1
ATOM 2682 N N . PRO A 1 343 ? -24.277 3.844 51.714 1.00 85.62 343 PRO A N 1
ATOM 2683 C CA . PRO A 1 343 ? -23.775 4.319 52.995 1.00 85.62 343 PRO A CA 1
ATOM 2684 C C . PRO A 1 343 ? -23.921 3.181 54.005 1.00 85.62 343 PRO A C 1
ATOM 2686 O O . PRO A 1 343 ? -24.988 2.559 53.986 1.00 85.62 343 PRO A O 1
ATOM 2689 N N . PRO A 1 344 ? -22.874 2.842 54.788 1.00 81.94 344 PRO A N 1
ATOM 2690 C CA . PRO A 1 344 ? -22.938 1.728 55.723 1.00 81.94 344 PRO A CA 1
ATOM 2691 C C . PRO A 1 344 ? -24.245 1.845 56.490 1.00 81.94 344 PRO A C 1
ATOM 2693 O O . PRO A 1 344 ? -24.491 2.877 57.117 1.00 81.94 344 PRO A O 1
ATOM 2696 N N . GLU A 1 345 ? -25.104 0.840 56.309 1.00 79.62 345 GLU A N 1
ATOM 2697 C CA . GLU A 1 345 ? -26.421 0.770 56.921 1.00 79.62 345 GLU A CA 1
ATOM 2698 C C . GLU A 1 345 ? -26.189 1.021 58.405 1.00 79.62 345 GLU A C 1
ATOM 2700 O O . GLU A 1 345 ? -25.483 0.248 59.061 1.00 79.62 345 GLU A O 1
ATOM 2705 N N . GLN A 1 346 ? -26.628 2.189 58.890 1.00 67.88 346 GLN A N 1
ATOM 2706 C CA . GLN A 1 346 ? -26.505 2.519 60.299 1.00 67.88 346 GLN A CA 1
ATOM 2707 C C . GLN A 1 346 ? -27.214 1.382 61.015 1.00 67.88 346 GLN A C 1
ATOM 2709 O O . GLN A 1 346 ? -28.426 1.247 60.877 1.00 67.88 346 GLN A O 1
ATOM 2714 N N . GLN A 1 347 ? -26.448 0.528 61.700 1.00 62.22 347 GLN A N 1
ATOM 2715 C CA . GLN A 1 347 ? -27.014 -0.478 62.577 1.00 62.22 347 GLN A CA 1
ATOM 2716 C C . GLN A 1 347 ? -27.876 0.288 63.572 1.00 62.22 347 GLN A C 1
ATOM 2718 O O . GLN A 1 347 ? -27.361 0.898 64.512 1.00 62.22 347 GLN A O 1
ATOM 2723 N N . GLU A 1 348 ? -29.188 0.295 63.341 1.00 57.84 348 GLU A N 1
ATOM 2724 C CA . GLU A 1 348 ? -30.139 0.595 64.388 1.00 57.84 348 GLU A CA 1
ATOM 2725 C C . GLU A 1 348 ? -29.822 -0.393 65.502 1.00 57.84 348 GLU A C 1
ATOM 2727 O O . GLU A 1 348 ? -29.907 -1.613 65.339 1.00 57.84 348 GLU A O 1
ATOM 2732 N N . SER A 1 349 ? -29.336 0.164 66.608 1.00 51.47 349 SER A N 1
ATOM 2733 C CA . SER A 1 349 ? -28.981 -0.544 67.826 1.00 51.47 349 SER A CA 1
ATOM 2734 C C . SER A 1 349 ? -30.264 -1.091 68.454 1.00 51.47 349 SER A C 1
ATOM 2736 O O . SER A 1 349 ? -30.816 -0.541 69.405 1.00 51.47 349 SER A O 1
ATOM 2738 N N . GLY A 1 350 ? -30.784 -2.164 67.862 1.00 52.28 350 GLY A N 1
ATOM 2739 C CA . GLY A 1 350 ? -31.852 -2.985 68.399 1.00 52.28 350 GLY A CA 1
ATOM 2740 C C . GLY A 1 350 ? -31.296 -3.825 69.538 1.00 52.28 350 GLY A C 1
ATOM 2741 O O . GLY A 1 350 ? -30.706 -4.881 69.329 1.00 52.28 350 GLY A O 1
ATOM 2742 N N . THR A 1 351 ? -31.470 -3.330 70.759 1.00 53.34 351 THR A N 1
ATOM 2743 C CA . THR A 1 351 ? -31.233 -4.085 71.989 1.00 53.34 351 THR A CA 1
ATOM 2744 C C . THR A 1 351 ? -32.311 -5.157 72.126 1.00 53.34 351 THR A C 1
ATOM 2746 O O . THR A 1 351 ? -33.439 -4.845 72.495 1.00 53.34 351 THR A O 1
ATOM 2749 N N . THR A 1 352 ? -31.966 -6.426 71.901 1.00 44.38 352 THR A N 1
ATOM 2750 C CA . THR A 1 352 ? -32.721 -7.559 72.457 1.00 44.38 352 THR A CA 1
ATOM 2751 C C . THR A 1 352 ? -31.782 -8.629 73.001 1.00 44.38 352 THR A C 1
ATOM 2753 O O . THR A 1 352 ? -30.867 -9.093 72.326 1.00 44.38 352 THR A O 1
ATOM 2756 N N . SER A 1 353 ? -32.042 -8.956 74.268 1.00 49.12 353 SER A N 1
ATOM 2757 C CA . SER A 1 353 ? -31.356 -9.897 75.155 1.00 49.12 353 SER A CA 1
ATOM 2758 C C . SER A 1 353 ? -31.337 -11.355 74.667 1.00 49.12 353 SER A C 1
ATOM 2760 O O . SER A 1 353 ? -32.159 -11.740 73.835 1.00 49.12 353 SER A O 1
ATOM 2762 N N . PRO A 1 354 ? -30.439 -12.189 75.229 1.00 52.78 354 PRO A N 1
ATOM 2763 C CA . PRO A 1 354 ? -30.225 -13.564 74.802 1.00 52.78 354 PRO A CA 1
ATOM 2764 C C . PRO A 1 354 ? -31.217 -14.529 75.465 1.00 52.78 354 PRO A C 1
ATOM 2766 O O . PRO A 1 354 ? -31.549 -14.401 76.641 1.00 52.78 354 PRO A O 1
ATOM 2769 N N . THR A 1 355 ? -31.634 -15.565 74.740 1.00 46.47 355 THR A N 1
ATOM 2770 C CA . THR A 1 355 ? -32.149 -16.798 75.347 1.00 46.47 355 THR A CA 1
ATOM 2771 C C . THR A 1 355 ? -31.405 -17.973 74.738 1.00 46.47 355 THR A C 1
ATOM 2773 O O . THR A 1 355 ? -31.433 -18.202 73.531 1.00 46.47 355 THR A O 1
ATOM 2776 N N . ALA A 1 356 ? -30.681 -18.670 75.607 1.00 49.72 356 ALA A N 1
ATOM 2777 C CA . ALA A 1 356 ? -29.961 -19.891 75.320 1.00 49.72 356 ALA A CA 1
ATOM 2778 C C . ALA A 1 356 ? -30.921 -21.086 75.332 1.00 49.72 356 ALA A C 1
ATOM 2780 O O . ALA A 1 356 ? -31.692 -21.227 76.272 1.00 49.72 356 ALA A O 1
ATOM 2781 N N . HIS A 1 357 ? -30.799 -21.979 74.352 1.00 41.16 357 HIS A N 1
ATOM 2782 C CA . HIS A 1 357 ? -30.992 -23.417 74.538 1.00 41.16 357 HIS A CA 1
ATOM 2783 C C . HIS A 1 357 ? -30.271 -24.164 73.414 1.00 41.16 357 HIS A C 1
ATOM 2785 O O . HIS A 1 357 ? -30.459 -23.875 72.235 1.00 41.16 357 HIS A O 1
ATOM 2791 N N . GLY A 1 358 ? -29.397 -25.093 73.800 1.00 46.16 358 GLY A N 1
ATOM 2792 C CA . GLY A 1 358 ? -28.737 -26.014 72.881 1.00 46.16 358 GLY A CA 1
ATOM 2793 C C . GLY A 1 358 ? -29.586 -27.250 72.600 1.00 46.16 358 GLY A C 1
ATOM 2794 O O . GLY A 1 358 ? -30.526 -27.523 73.335 1.00 46.16 358 GLY A O 1
ATOM 2795 N N . HIS A 1 359 ? -29.212 -28.011 71.569 1.00 38.38 359 HIS A N 1
ATOM 2796 C CA . HIS A 1 359 ? -29.036 -29.464 71.642 1.00 38.38 359 HIS A CA 1
ATOM 2797 C C . HIS A 1 359 ? -28.334 -30.017 70.383 1.00 38.38 359 HIS A C 1
ATOM 2799 O O . HIS A 1 359 ? -28.538 -29.571 69.261 1.00 38.38 359 HIS A O 1
ATOM 2805 N N . GLN A 1 360 ? -27.465 -30.979 70.685 1.00 39.41 360 GLN A N 1
ATOM 2806 C CA . GLN A 1 360 ? -26.760 -32.024 69.934 1.00 39.41 360 GLN A CA 1
ATOM 2807 C C . GLN A 1 360 ? -27.185 -32.472 68.511 1.00 39.41 360 GLN A C 1
ATOM 2809 O O . GLN A 1 360 ? -28.333 -32.806 68.258 1.00 39.41 360 GLN A O 1
ATOM 2814 N N . ALA A 1 361 ? -26.125 -32.678 67.711 1.00 41.09 361 ALA A N 1
ATOM 2815 C CA . ALA A 1 361 ? -25.646 -33.930 67.083 1.00 41.09 361 ALA A CA 1
ATOM 2816 C C . ALA A 1 361 ? -26.242 -34.517 65.776 1.00 41.09 361 ALA A C 1
ATOM 2818 O O . ALA A 1 361 ? -27.408 -34.873 65.683 1.00 41.09 361 ALA A O 1
ATOM 2819 N N . GLU A 1 362 ? -25.282 -34.772 64.866 1.00 42.34 362 GLU A N 1
ATOM 2820 C CA . GLU A 1 362 ? -25.096 -35.933 63.969 1.00 42.34 362 GLU A CA 1
ATOM 2821 C C . GLU A 1 362 ? -26.093 -36.220 62.819 1.00 42.34 362 GLU A C 1
ATOM 2823 O O . GLU A 1 362 ? -27.206 -36.682 63.035 1.00 42.34 362 GLU A O 1
ATOM 2828 N N . ARG A 1 363 ? -25.614 -36.176 61.559 1.00 37.28 363 ARG A N 1
ATOM 2829 C CA . ARG A 1 363 ? -25.165 -37.369 60.792 1.00 37.28 363 ARG A CA 1
ATOM 2830 C C . ARG A 1 363 ? -24.780 -37.061 59.336 1.00 37.28 363 ARG A C 1
ATOM 2832 O O . ARG A 1 363 ? -25.309 -36.168 58.686 1.00 37.28 363 ARG A O 1
ATOM 2839 N N . HIS A 1 364 ? -23.846 -37.887 58.864 1.00 43.91 364 HIS A N 1
ATOM 2840 C CA . HIS A 1 364 ? -23.373 -38.103 57.497 1.00 43.91 364 HIS A CA 1
ATOM 2841 C C . HIS A 1 364 ? -24.457 -38.206 56.409 1.00 43.91 364 HIS A C 1
ATOM 2843 O O . HIS A 1 364 ? -25.490 -38.838 56.612 1.00 43.91 364 HIS A O 1
ATOM 2849 N N . GLY A 1 365 ? -24.112 -37.749 55.199 1.00 36.56 365 GLY A N 1
ATOM 2850 C CA . GLY A 1 365 ? -24.817 -38.088 53.961 1.00 36.56 365 GLY A CA 1
ATOM 2851 C C . GLY A 1 365 ? -24.088 -37.597 52.708 1.00 36.56 365 GLY A C 1
ATOM 2852 O O . GLY A 1 365 ? -24.225 -36.447 52.309 1.00 36.56 365 GLY A O 1
ATOM 2853 N N . THR A 1 366 ? -23.298 -38.480 52.106 1.00 46.00 366 THR A N 1
ATOM 2854 C CA . THR A 1 366 ? -22.610 -38.332 50.815 1.00 46.00 366 THR A CA 1
ATOM 2855 C C . THR A 1 366 ? -23.602 -38.462 49.652 1.00 46.00 366 THR A C 1
ATOM 2857 O O . THR A 1 366 ? -24.303 -39.467 49.592 1.00 46.00 366 THR A O 1
ATOM 2860 N N . SER A 1 367 ? -23.600 -37.548 48.672 1.00 40.19 367 SER A N 1
ATOM 2861 C CA . SER A 1 367 ? -24.061 -37.858 47.304 1.00 40.19 367 SER A CA 1
ATOM 2862 C C . SER A 1 367 ? -23.553 -36.863 46.250 1.00 40.19 367 SER A C 1
ATOM 2864 O O . SER A 1 367 ? -23.497 -35.658 46.475 1.00 40.19 367 SER A O 1
ATOM 2866 N N . GLN A 1 368 ? -23.172 -37.438 45.110 1.00 42.50 368 GLN A N 1
ATOM 2867 C CA . GLN A 1 368 ? -22.476 -36.907 43.932 1.00 42.50 368 GLN A CA 1
ATOM 2868 C C . GLN A 1 368 ? -23.214 -35.814 43.123 1.00 42.50 368 GLN A C 1
ATOM 2870 O O . GLN A 1 368 ? -24.430 -35.667 43.238 1.00 42.50 368 GLN A O 1
ATOM 2875 N N . PRO A 1 369 ? -22.498 -35.103 42.222 1.00 45.41 369 PRO A N 1
ATOM 2876 C CA . PRO A 1 369 ? -23.078 -34.101 41.329 1.00 45.41 369 PRO A CA 1
ATOM 2877 C C . PRO A 1 369 ? -23.748 -34.723 40.090 1.00 45.41 369 PRO A C 1
ATOM 2879 O O . PRO A 1 369 ? -23.107 -35.405 39.290 1.00 45.41 369 PRO A O 1
ATOM 2882 N N . SER A 1 370 ? -25.037 -34.425 39.896 1.00 38.44 370 SER A N 1
ATOM 2883 C CA . SER A 1 370 ? -25.784 -34.737 38.672 1.00 38.44 370 SER A CA 1
ATOM 2884 C C . SER A 1 370 ? -25.603 -33.629 37.632 1.00 38.44 370 SER A C 1
ATOM 2886 O O . SER A 1 370 ? -26.091 -32.511 37.786 1.00 38.44 370 SER A O 1
ATOM 2888 N N . SER A 1 371 ? -24.909 -33.973 36.551 1.00 43.56 371 SER A N 1
ATOM 2889 C CA . SER A 1 371 ? -24.788 -33.207 35.311 1.00 43.56 371 SER A CA 1
ATOM 2890 C C . SER A 1 371 ? -26.105 -33.254 34.528 1.00 43.56 371 SER A C 1
ATOM 2892 O O . SER A 1 371 ? -26.404 -34.276 33.916 1.00 43.56 371 SER A O 1
ATOM 2894 N N . ASN A 1 372 ? -26.833 -32.137 34.457 1.00 37.41 372 ASN A N 1
ATOM 2895 C CA . ASN A 1 372 ? -27.940 -31.961 33.514 1.00 37.41 372 ASN A CA 1
ATOM 2896 C C . ASN A 1 372 ? -27.609 -30.844 32.515 1.00 37.41 372 ASN A C 1
ATOM 2898 O O . ASN A 1 372 ? -27.655 -29.659 32.840 1.00 37.41 372 ASN A O 1
ATOM 2902 N N . LYS A 1 373 ? -27.278 -31.242 31.281 1.00 39.50 373 LYS A N 1
ATOM 2903 C CA . LYS A 1 373 ? -27.313 -30.376 30.095 1.00 39.50 373 LYS A CA 1
ATOM 2904 C C . LYS A 1 373 ? -28.752 -30.336 29.562 1.00 39.50 373 LYS A C 1
ATOM 2906 O O . LYS A 1 373 ? -29.339 -31.408 29.417 1.00 39.50 373 LYS A O 1
ATOM 2911 N N . PRO A 1 374 ? -29.313 -29.170 29.207 1.00 49.22 374 PRO A N 1
ATOM 2912 C CA . PRO A 1 374 ? -30.554 -29.123 28.443 1.00 49.22 374 PRO A CA 1
ATOM 2913 C C . PRO A 1 374 ? -30.300 -29.374 26.939 1.00 49.22 374 PRO A C 1
ATOM 2915 O O . PRO A 1 374 ? -29.235 -29.008 26.428 1.00 49.22 374 PRO A O 1
ATOM 2918 N N . PRO A 1 375 ? -31.256 -29.990 26.218 1.00 45.75 375 PRO A N 1
ATOM 2919 C CA . PRO A 1 375 ? -31.149 -30.247 24.787 1.00 45.75 375 PRO A CA 1
ATOM 2920 C C . PRO A 1 375 ? -31.408 -28.981 23.956 1.00 45.75 375 PRO A C 1
ATOM 2922 O O . PRO A 1 375 ? -32.319 -28.200 24.229 1.00 45.75 375 PRO A O 1
ATOM 2925 N N . LEU A 1 376 ? -30.600 -28.809 22.907 1.00 34.06 376 LEU A N 1
ATOM 2926 C CA . LEU A 1 376 ? -30.813 -27.848 21.827 1.00 34.06 376 LEU A CA 1
ATOM 2927 C C . LEU A 1 376 ? -32.017 -28.292 20.980 1.00 34.06 376 LEU A C 1
ATOM 2929 O O . LEU A 1 376 ? -31.926 -29.279 20.256 1.00 34.06 376 LEU A O 1
ATOM 2933 N N . ASN A 1 377 ? -33.114 -27.536 21.034 1.00 32.22 377 ASN A N 1
ATOM 2934 C CA . ASN A 1 377 ? -34.183 -27.600 20.039 1.00 32.22 377 ASN A CA 1
ATOM 2935 C C . ASN A 1 377 ? -33.904 -26.571 18.936 1.00 32.22 377 ASN A C 1
ATOM 2937 O O . ASN A 1 377 ? -33.965 -25.363 19.161 1.00 32.22 377 ASN A O 1
ATOM 2941 N N . THR A 1 378 ? -33.599 -27.063 17.738 1.00 33.09 378 THR A N 1
ATOM 2942 C CA . THR A 1 378 ? -33.486 -26.275 16.508 1.00 33.09 378 THR A CA 1
ATOM 2943 C C . THR A 1 378 ? -34.887 -26.017 15.952 1.00 33.09 378 THR A C 1
ATOM 2945 O O . THR A 1 378 ? -35.532 -26.929 15.442 1.00 33.09 378 THR A O 1
ATOM 2948 N N . ILE A 1 379 ? -35.369 -24.776 16.051 1.00 33.94 379 ILE A N 1
ATOM 2949 C CA . ILE A 1 379 ? -36.596 -24.321 15.383 1.00 33.94 379 ILE A CA 1
ATOM 2950 C C . ILE A 1 379 ? -36.210 -23.769 14.007 1.00 33.94 379 ILE A C 1
ATOM 2952 O O . ILE A 1 379 ? -35.519 -22.757 13.901 1.00 33.94 379 ILE A O 1
ATOM 2956 N N . LEU A 1 380 ? -36.658 -24.456 12.955 1.00 33.62 380 LEU A N 1
ATOM 2957 C CA . LEU A 1 380 ? -36.571 -24.026 11.562 1.00 33.62 380 LEU A CA 1
ATOM 2958 C C . LEU A 1 380 ? -37.754 -23.081 11.277 1.00 33.62 380 LEU A C 1
ATOM 2960 O O . LEU A 1 380 ? -38.883 -23.527 11.085 1.00 33.62 380 LEU A O 1
ATOM 2964 N N . GLY A 1 381 ? -37.512 -21.771 11.308 1.00 28.95 381 GLY A N 1
ATOM 2965 C CA . GLY A 1 381 ? -38.503 -20.752 10.956 1.00 28.95 381 GLY A CA 1
ATOM 2966 C C . GLY A 1 381 ? -38.397 -20.363 9.484 1.00 28.95 381 GLY A C 1
ATOM 2967 O O . GLY A 1 381 ? -37.464 -19.666 9.095 1.00 28.95 381 GLY A O 1
ATOM 2968 N N . VAL A 1 382 ? -39.358 -20.804 8.672 1.00 35.72 382 VAL A N 1
ATOM 2969 C CA . VAL A 1 382 ? -39.581 -20.321 7.302 1.00 35.72 382 VAL A CA 1
ATOM 2970 C C . VAL A 1 382 ? -40.223 -18.934 7.383 1.00 35.72 382 VAL A C 1
ATOM 2972 O O . VAL A 1 382 ? -41.328 -18.802 7.903 1.00 35.72 382 VAL A O 1
ATOM 2975 N N . LEU A 1 383 ? -39.551 -17.905 6.861 1.00 31.58 383 LEU A N 1
ATOM 2976 C CA . LEU A 1 383 ? -40.138 -16.580 6.641 1.00 31.58 383 LEU A CA 1
ATOM 2977 C C . LEU A 1 383 ? -40.261 -16.323 5.140 1.00 31.58 383 LEU A C 1
ATOM 2979 O O . LEU A 1 383 ? -39.297 -15.991 4.454 1.00 31.58 383 LEU A O 1
ATOM 2983 N N . SER A 1 384 ? -41.483 -16.475 4.642 1.00 40.34 384 SER A N 1
ATOM 2984 C CA . SER A 1 384 ? -41.949 -15.907 3.383 1.00 40.34 384 SER A CA 1
ATOM 2985 C C . SER A 1 384 ? -42.195 -14.408 3.576 1.00 40.34 384 SER A C 1
ATOM 2987 O O . SER A 1 384 ? -43.094 -14.024 4.323 1.00 40.34 384 SER A O 1
ATOM 2989 N N . GLY A 1 385 ? -41.411 -13.565 2.903 1.00 32.41 385 GLY A N 1
ATOM 2990 C CA . GLY A 1 385 ? -41.602 -12.116 2.879 1.00 32.41 385 GLY A CA 1
ATOM 2991 C C . GLY A 1 385 ? -41.368 -11.564 1.477 1.00 32.41 385 GLY A C 1
ATOM 2992 O O . GLY A 1 385 ? -40.253 -11.583 0.967 1.00 32.41 385 GLY A O 1
ATOM 2993 N N . THR A 1 386 ? -42.439 -11.091 0.848 1.00 38.38 386 THR A N 1
ATOM 2994 C CA . THR A 1 386 ? -42.454 -10.372 -0.429 1.00 38.38 386 THR A CA 1
ATOM 2995 C C . THR A 1 386 ? -41.786 -9.005 -0.274 1.00 38.38 386 THR A C 1
ATOM 2997 O O . THR A 1 386 ? -42.296 -8.153 0.452 1.00 38.38 386 THR A O 1
ATOM 3000 N N . ALA A 1 387 ? -40.668 -8.777 -0.966 1.00 30.88 387 ALA A N 1
ATOM 3001 C CA . ALA A 1 387 ? -40.009 -7.476 -1.029 1.00 30.88 387 ALA A CA 1
ATOM 3002 C C . ALA A 1 387 ? -40.477 -6.695 -2.268 1.00 30.88 387 ALA A C 1
ATOM 3004 O O . ALA A 1 387 ? -40.133 -7.030 -3.401 1.00 30.88 387 ALA A O 1
ATOM 3005 N N . VAL A 1 388 ? -41.244 -5.628 -2.039 1.00 39.31 388 VAL A N 1
ATOM 3006 C CA . VAL A 1 388 ? -41.428 -4.539 -3.005 1.00 39.31 388 VAL A CA 1
ATOM 3007 C C . VAL A 1 388 ? -40.177 -3.665 -2.922 1.00 39.31 388 VAL A C 1
ATOM 3009 O O . VAL A 1 388 ? -39.972 -2.960 -1.938 1.00 39.31 388 VAL A O 1
ATOM 3012 N N . VAL A 1 389 ? -39.309 -3.743 -3.932 1.00 35.50 389 VAL A N 1
ATOM 3013 C CA . VAL A 1 389 ? -38.105 -2.907 -4.040 1.00 35.50 389 VAL A CA 1
ATOM 3014 C C . VAL A 1 389 ? -38.437 -1.685 -4.893 1.00 35.50 389 VAL A C 1
ATOM 3016 O O . VAL A 1 389 ? -38.541 -1.774 -6.114 1.00 35.50 389 VAL A O 1
ATOM 3019 N N . SER A 1 390 ? -38.585 -0.525 -4.254 1.00 38.00 390 SER A N 1
ATOM 3020 C CA . SER A 1 390 ? -38.538 0.773 -4.928 1.00 38.00 390 SER A CA 1
ATOM 3021 C C . SER A 1 390 ? -37.077 1.098 -5.260 1.00 38.00 390 SER A C 1
ATOM 3023 O O . SER A 1 390 ? -36.295 1.454 -4.378 1.00 38.00 390 SER A O 1
ATOM 3025 N N . GLY A 1 391 ? -36.694 0.912 -6.524 1.00 34.25 391 GLY A N 1
ATOM 3026 C CA . GLY A 1 391 ? -35.332 1.121 -7.009 1.00 34.25 391 GLY A CA 1
ATOM 3027 C C . GLY A 1 391 ? -34.948 2.599 -7.101 1.00 34.25 391 GLY A C 1
ATOM 3028 O O . GLY A 1 391 ? -35.518 3.353 -7.885 1.00 34.25 391 GLY A O 1
ATOM 3029 N N . SER A 1 392 ? -33.925 2.997 -6.349 1.00 39.44 392 SER A N 1
ATOM 3030 C CA . SER A 1 392 ? -33.146 4.208 -6.604 1.00 39.44 392 SER A CA 1
ATOM 3031 C C . SER A 1 392 ? -32.109 3.926 -7.705 1.00 39.44 392 SER A C 1
ATOM 3033 O O . SER A 1 392 ? -31.257 3.045 -7.598 1.00 39.44 392 SER A O 1
ATOM 3035 N N . LEU A 1 393 ? -32.214 4.681 -8.802 1.00 46.09 393 LEU A N 1
ATOM 3036 C CA . LEU A 1 393 ? -31.531 4.503 -10.096 1.00 46.09 393 LEU A CA 1
ATOM 3037 C C . LEU A 1 393 ? -29.997 4.682 -10.095 1.00 46.09 393 LEU A C 1
ATOM 3039 O O . LEU A 1 393 ? -29.372 4.585 -11.148 1.00 46.09 393 LEU A O 1
ATOM 3043 N N . THR A 1 394 ? -29.353 4.917 -8.954 1.00 57.03 394 THR A N 1
ATOM 3044 C CA . THR A 1 394 ? -27.908 5.200 -8.905 1.00 57.03 394 THR A CA 1
ATOM 3045 C C . THR A 1 394 ? -27.031 3.943 -8.887 1.00 57.03 394 THR A C 1
ATOM 3047 O O . THR A 1 394 ? -25.871 4.007 -9.287 1.00 57.03 394 THR A O 1
ATOM 3050 N N . GLY A 1 395 ? -27.570 2.777 -8.508 1.00 43.72 395 GLY A N 1
ATOM 3051 C CA . GLY A 1 395 ? -26.803 1.521 -8.460 1.00 43.72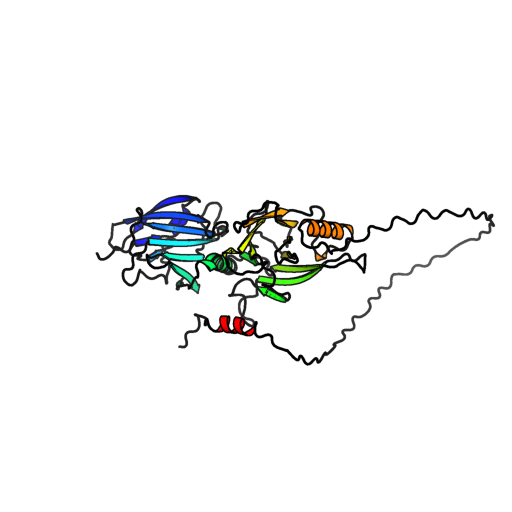 395 GLY A CA 1
ATOM 3052 C C . GLY A 1 395 ? -26.615 0.830 -9.818 1.00 43.72 395 GLY A C 1
ATOM 3053 O O . GLY A 1 395 ? -25.560 0.252 -10.085 1.00 43.72 395 GLY A O 1
ATOM 3054 N N . LEU A 1 396 ? -27.610 0.918 -10.708 1.00 56.97 396 LEU A N 1
ATOM 3055 C CA . LEU A 1 396 ? -27.577 0.220 -12.001 1.00 56.97 396 LEU A CA 1
ATOM 3056 C C . LEU A 1 396 ? -26.588 0.847 -12.992 1.00 56.97 396 LEU A C 1
ATOM 3058 O O . LEU A 1 396 ? -25.979 0.122 -13.776 1.00 56.97 396 LEU A O 1
ATOM 3062 N N . GLY A 1 397 ? -26.365 2.164 -12.920 1.00 54.41 397 GLY A N 1
ATOM 3063 C CA . GLY A 1 397 ? -25.392 2.850 -13.775 1.00 54.41 397 GLY A CA 1
ATOM 3064 C C . GLY A 1 397 ? -23.954 2.385 -13.527 1.00 54.41 397 GLY A C 1
ATOM 3065 O O . GLY A 1 397 ? -23.221 2.112 -14.475 1.00 54.41 397 GLY A O 1
ATOM 3066 N N . TRP A 1 398 ? -23.570 2.208 -12.259 1.00 52.91 398 TRP A N 1
ATOM 3067 C CA . TRP A 1 398 ? -22.230 1.743 -11.882 1.00 52.91 398 TRP A CA 1
ATOM 3068 C C . TRP A 1 398 ? -21.997 0.268 -12.238 1.00 52.91 398 TRP A C 1
ATOM 3070 O O . TRP A 1 398 ? -20.941 -0.098 -12.759 1.00 52.91 398 TRP A O 1
ATOM 3080 N N . TRP A 1 399 ? -23.011 -0.578 -12.027 1.00 63.59 399 TRP A N 1
ATOM 3081 C CA . TRP A 1 399 ? -22.957 -1.992 -12.403 1.00 63.59 399 TRP A CA 1
ATOM 3082 C C . TRP A 1 399 ? -22.878 -2.185 -13.929 1.00 63.59 399 TRP A C 1
ATOM 3084 O O . TRP A 1 399 ? -22.071 -2.982 -14.412 1.00 63.59 399 TRP A O 1
ATOM 3094 N N . ALA A 1 400 ? -23.638 -1.404 -14.709 1.00 56.84 400 ALA A N 1
ATOM 3095 C CA . ALA A 1 400 ? -23.564 -1.421 -16.171 1.00 56.84 400 ALA A CA 1
ATOM 3096 C C . ALA A 1 400 ? -22.222 -0.873 -16.702 1.00 56.84 400 ALA A C 1
ATOM 3098 O O . ALA A 1 400 ? -21.656 -1.447 -17.633 1.00 56.84 400 ALA A O 1
ATOM 3099 N N . PHE A 1 401 ? -21.671 0.174 -16.073 1.00 65.00 401 PHE A N 1
ATOM 3100 C CA . PHE A 1 401 ? -20.374 0.763 -16.433 1.00 65.00 401 PHE A CA 1
ATOM 3101 C C . PHE A 1 401 ? -19.200 -0.215 -16.257 1.00 65.00 401 PHE A C 1
ATOM 3103 O O . PHE A 1 401 ? -18.329 -0.295 -17.129 1.00 65.00 401 PHE A O 1
ATOM 3110 N N . LYS A 1 402 ? -19.194 -1.028 -15.187 1.00 55.78 402 LYS A N 1
ATOM 3111 C CA . LYS A 1 402 ? -18.199 -2.107 -15.028 1.00 55.78 402 LYS A CA 1
ATOM 3112 C C . LYS A 1 402 ? -18.328 -3.189 -16.107 1.00 55.78 402 LYS A C 1
ATOM 3114 O O . LYS A 1 402 ? -17.317 -3.742 -16.529 1.00 55.78 402 LYS A O 1
ATOM 3119 N N . ARG A 1 403 ? -19.542 -3.471 -16.591 1.00 56.44 403 ARG A N 1
ATOM 3120 C CA . ARG A 1 403 ? -19.792 -4.528 -17.588 1.00 56.44 403 ARG A CA 1
ATOM 3121 C C . ARG A 1 403 ? -19.491 -4.092 -19.029 1.00 56.44 403 ARG A C 1
ATOM 3123 O O . ARG A 1 403 ? -19.156 -4.939 -19.852 1.00 56.44 403 ARG A O 1
ATOM 3130 N N . SER A 1 404 ? -19.559 -2.793 -19.343 1.00 54.94 404 SER A N 1
ATOM 3131 C CA . SER A 1 404 ? -19.285 -2.271 -20.694 1.00 54.94 404 SER A CA 1
ATOM 3132 C C . SER A 1 404 ? -17.796 -2.160 -21.044 1.00 54.94 404 SER A C 1
ATOM 3134 O O . SER A 1 404 ? -17.452 -2.075 -22.221 1.00 54.94 404 SER A O 1
ATOM 3136 N N . ARG A 1 405 ? -16.887 -2.187 -20.061 1.00 50.06 405 ARG A N 1
ATOM 3137 C CA . ARG A 1 405 ? -15.430 -2.244 -20.295 1.00 50.06 405 ARG A CA 1
ATOM 3138 C C . ARG A 1 405 ? -14.955 -3.688 -20.459 1.00 50.06 405 ARG A C 1
ATOM 3140 O O . ARG A 1 405 ? -14.091 -4.129 -19.714 1.00 50.06 405 ARG A O 1
ATOM 3147 N N . GLY A 1 406 ? -15.568 -4.388 -21.417 1.00 40.97 406 GLY A N 1
ATOM 3148 C CA . GLY A 1 406 ? -15.436 -5.823 -21.669 1.00 40.97 406 GLY A CA 1
ATOM 3149 C C . GLY A 1 406 ? -14.085 -6.424 -21.280 1.00 40.97 406 GLY A C 1
ATOM 3150 O O . GLY A 1 406 ? -13.029 -5.900 -21.634 1.00 40.97 406 GLY A O 1
ATOM 3151 N N . ASP A 1 407 ? -14.165 -7.536 -20.552 1.00 43.81 407 ASP A N 1
ATOM 3152 C CA . ASP A 1 407 ? -13.043 -8.366 -20.136 1.00 43.81 407 ASP A CA 1
ATOM 3153 C C . ASP A 1 407 ? -12.082 -8.596 -21.328 1.00 43.81 407 ASP A C 1
ATOM 3155 O O . ASP A 1 407 ? -12.467 -9.250 -22.305 1.00 43.81 407 ASP A O 1
ATOM 3159 N N . PRO A 1 408 ? -10.845 -8.053 -21.314 1.00 50.62 408 PRO A N 1
ATOM 3160 C CA . PRO A 1 408 ? -9.924 -8.140 -22.452 1.00 50.62 408 PRO A CA 1
ATOM 3161 C C . PRO A 1 408 ? -9.456 -9.577 -22.758 1.00 50.62 408 PRO A C 1
ATOM 3163 O O . PRO A 1 408 ? -8.680 -9.783 -23.695 1.00 50.62 408 PRO A O 1
ATOM 3166 N N . TRP A 1 409 ? -9.917 -10.569 -21.989 1.00 51.12 409 TRP A N 1
ATOM 3167 C CA . TRP A 1 409 ? -9.535 -11.975 -22.089 1.00 51.12 409 TRP A CA 1
ATOM 3168 C C . TRP A 1 409 ? -10.491 -12.858 -22.905 1.00 51.12 409 TRP A C 1
ATOM 3170 O O . TRP A 1 409 ? -10.165 -14.023 -23.131 1.00 51.12 409 TRP A O 1
ATOM 3180 N N . VAL A 1 410 ? -11.613 -12.342 -23.420 1.00 37.97 410 VAL A N 1
ATOM 3181 C CA . VAL A 1 410 ? -12.508 -13.126 -24.292 1.00 37.97 410 VAL A CA 1
ATOM 3182 C C . VAL A 1 410 ? -12.272 -12.760 -25.757 1.00 37.97 410 VAL A C 1
ATOM 3184 O O . VAL A 1 410 ? -12.843 -11.808 -26.281 1.00 37.97 410 VAL A O 1
ATOM 3187 N N . ARG A 1 411 ? -11.430 -13.538 -26.446 1.00 46.56 411 ARG A N 1
ATOM 3188 C CA . ARG A 1 411 ? -11.472 -13.601 -27.913 1.00 46.56 411 ARG A CA 1
ATOM 3189 C C . ARG A 1 411 ? -12.430 -14.719 -28.305 1.00 46.56 411 ARG A C 1
ATOM 3191 O O . ARG A 1 411 ? -12.175 -15.875 -27.980 1.00 46.56 411 ARG A O 1
ATOM 3198 N N . GLN A 1 412 ? -13.519 -14.358 -28.980 1.00 39.25 412 GLN A N 1
ATOM 3199 C CA . GLN A 1 412 ? -14.252 -15.310 -29.810 1.00 39.25 412 GLN A CA 1
ATOM 3200 C C . GLN A 1 412 ? -13.291 -15.823 -30.890 1.00 39.25 412 GLN A C 1
ATOM 3202 O O . GLN A 1 412 ? -12.532 -15.040 -31.469 1.00 39.25 412 GLN A O 1
ATOM 3207 N N . ILE A 1 413 ? -13.276 -17.144 -31.042 1.00 47.44 413 ILE A N 1
ATOM 3208 C CA . ILE A 1 413 ? -12.496 -17.895 -32.029 1.00 47.44 413 ILE A CA 1
ATOM 3209 C C . ILE A 1 413 ? -13.215 -17.823 -33.371 1.00 47.44 413 ILE A C 1
ATOM 3211 O O . ILE A 1 413 ? -14.465 -17.917 -33.339 1.00 47.44 413 ILE A O 1
#

Organism: NCBI:txid1537102

Nearest PDB structures (foldseek):
  8feh-assembly1_D  TM=3.048E-01  e=5.380E+00  Qubevirus durum
  7lhd-assembly1_IJ  TM=2.776E-01  e=7.918E+00  Qubevirus durum

Sequence (413 aa):
MSGRGVTIDLSKNKKENCGETTTYQASTSAGGKTVKITVKRTIEPKGSHFYRYTHSPHGGRAFTLKEIQDNNKRIEGIQESKDGKDVYSVSAYYWKHDNTGGGQTPGKVLLIGVSTSARTTYYVRSSGNRWTEYKLDEEDLEHELDEFVCKYHNGVTIDLTRDKHRPGESYCCDKHADKEGKDGEAKVSVTSVPVSCKTHSGSSHLTVKKHTITSPNLRLAGIKYNENSDLAPKNRRRIKLTKQSFPITDVDSVHVFYCQEQNPLLIYIHPTTGSSAKGWYKKKEGSNDSGNEEWEETLAGLRNTAPEKITDCTSWNALVTELKKAGGYNDLQECPGPKPPPPPEQQESGTTSPTAHGHQAERHGTSQPSSNKPPLNTILGVLSGTAVVSGSLTGLGWWAFKRSRGDPWVRQI

Foldseek 3Di:
DPFFAWEAECQVVFPDDAQDKDWDWTDTPPPPHTFIWIWHWYDPPPPAQKIKIKIFTPPQFFGWHCFYHYPNHTQAAPHTPPPRFTWGIKIWMDGNPQPPDPRGDRPDTAKIWTDGPVGIWIWGDDPDRHIHTDDDDSQCVVVSVQQSCVVPPLEFEAELQPPPDDAQAAAGHPQQHDDDPDDHPRQWHKHWAKFFAQVDPPFDIDIKIKIFGRDQFHWHQFYWYFFQSPPGSQRIATEDEPPDDPRWHQWGIKIFDAFPRRDTAKIATHGNDDTPSQAIWGFDPPADSRSYTYIYGDPPVCSVPDRNRNHHLVSVQRVVVSCVVSVGPPPGDRDDDDDDDPDPPPPPPPDDDDDDDDDDDDDDDDDDDDDDDDDDDDDDDDDDDDDPDPDDPPVVVVVVVVVVVPDPPDDDD

pLDDT: mean 82.53, std 19.66, range [28.95, 98.44]

Radius of gyration: 31.09 Å; Cα contacts (8 Å, |Δi|>4): 775; chains: 1; bounding box: 73×56×115 Å